Protein AF-0000000075633715 (afdb_homodimer)

Sequence (422 aa):
MSQLKKSCTELPAPVLSDILGPAFNSRYMSIDKPPVLDEEAIRGEGTGKRGGPRGLYPSFYVEEDHLMELGDDPAWAVHHVSDTANPVLKPPRLKRRETASSRAYRGRGQAASNARPWECEGKIRWIDLGLEYFPRFLRTVECAKTRCWYGHYHCRPRSFTVKILRRRSGECVPGGADQPNVGSEGLPGELRELWVWEERAVNFCCDCTAHMSQLKKSCTELPAPVLSDILGPAFNSRYMSIDKPPVLDEEAIRGEGTGKRGGPRGLYPSFYVEEDHLMELGDDPAWAVHHVSDTANPVLKPPRLKRRETASSRAYRGRGQAASNARPWECEGKIRWIDLGLEYFPRFLRTVECAKTRCWYGHYHCRPRSFTVKILRRRSGECVPGGADQPNVGSEGLPGELRELWVWEERAVNFCCDCTAH

Structure (mmCIF, N/CA/C/O backbone):
data_AF-0000000075633715-model_v1
#
loop_
_entity.id
_entity.type
_entity.pdbx_description
1 polymer Trunk
#
loop_
_atom_site.group_PDB
_atom_site.id
_atom_site.type_symbol
_atom_site.label_atom_id
_atom_site.label_alt_id
_atom_site.label_comp_id
_atom_site.label_asym_id
_atom_site.label_entity_id
_atom_site.label_seq_id
_atom_site.pdbx_PDB_ins_code
_atom_site.Cartn_x
_atom_site.Cartn_y
_atom_site.Cartn_z
_atom_site.occupancy
_atom_site.B_iso_or_equiv
_atom_site.auth_seq_id
_atom_site.auth_comp_id
_atom_site.auth_asym_id
_atom_site.auth_atom_id
_atom_site.pdbx_PDB_model_num
ATOM 1 N N . MET A 1 1 ? 38.844 24.859 -8.117 1 30.88 1 MET A N 1
ATOM 2 C CA . MET A 1 1 ? 37.812 25.406 -7.254 1 30.88 1 MET A CA 1
ATOM 3 C C . MET A 1 1 ? 37.062 24.281 -6.539 1 30.88 1 MET A C 1
ATOM 5 O O . MET A 1 1 ? 36.594 23.328 -7.176 1 30.88 1 MET A O 1
ATOM 9 N N . SER A 1 2 ? 37.375 23.891 -5.355 1 36.84 2 SER A N 1
ATOM 10 C CA . SER A 1 2 ? 36.844 22.828 -4.516 1 36.84 2 SER A CA 1
ATOM 11 C C . SER A 1 2 ? 35.344 22.875 -4.445 1 36.84 2 SER A C 1
ATOM 13 O O . SER A 1 2 ? 34.75 23.938 -4.191 1 36.84 2 SER A O 1
ATOM 15 N N . GLN A 1 3 ? 34.5 22.375 -5.398 1 40.22 3 GLN A N 1
ATOM 16 C CA . GLN A 1 3 ? 33.062 22.547 -5.426 1 40.22 3 GLN A CA 1
ATOM 17 C C . GLN A 1 3 ? 32.469 22.562 -4.016 1 40.22 3 GLN A C 1
ATOM 19 O O . GLN A 1 3 ? 32.688 21.625 -3.244 1 40.22 3 GLN A O 1
ATOM 24 N N . LEU A 1 4 ? 32.438 23.562 -3.273 1 41.97 4 LEU A N 1
ATOM 25 C CA . LEU A 1 4 ? 31.75 23.859 -2.016 1 41.97 4 LEU A CA 1
ATOM 26 C C . LEU A 1 4 ? 30.453 23.078 -1.895 1 41.97 4 LEU A C 1
ATOM 28 O O . LEU A 1 4 ? 29.516 23.281 -2.67 1 41.97 4 LEU A O 1
ATOM 32 N N . LYS A 1 5 ? 30.531 21.828 -1.699 1 50.66 5 LYS A N 1
ATOM 33 C CA . LYS A 1 5 ? 29.391 20.969 -1.451 1 50.66 5 LYS A CA 1
ATOM 34 C C . LYS A 1 5 ? 28.344 21.672 -0.591 1 50.66 5 LYS A C 1
ATOM 36 O O . LYS A 1 5 ? 28.641 22.109 0.524 1 50.66 5 LYS A O 1
ATOM 41 N N . LYS A 1 6 ? 27.516 22.641 -1.113 1 54.28 6 LYS A N 1
ATOM 42 C CA . LYS A 1 6 ? 26.391 23.266 -0.423 1 54.28 6 LYS A CA 1
ATOM 43 C C . LYS A 1 6 ? 25.812 22.344 0.654 1 54.28 6 LYS A C 1
ATOM 45 O O . LYS A 1 6 ? 25.453 21.203 0.371 1 54.28 6 LYS A O 1
ATOM 50 N N . SER A 1 7 ? 26.141 22.469 2.039 1 72.81 7 SER A N 1
ATOM 51 C CA . SER A 1 7 ? 25.828 21.609 3.184 1 72.81 7 SER A CA 1
ATOM 52 C C . SER A 1 7 ? 24.359 21.734 3.578 1 72.81 7 SER A C 1
ATOM 54 O O . SER A 1 7 ? 23.875 22.828 3.873 1 72.81 7 SER A O 1
ATOM 56 N N . CYS A 1 8 ? 23.375 21.078 3.062 1 85.06 8 CYS A N 1
ATOM 57 C CA . CYS A 1 8 ? 21.984 21.031 3.479 1 85.06 8 CYS A CA 1
ATOM 58 C C . CYS A 1 8 ? 21.812 20.266 4.781 1 85.06 8 CYS A C 1
ATOM 60 O O . CYS A 1 8 ? 22.578 19.344 5.059 1 85.06 8 CYS A O 1
ATOM 62 N N . THR A 1 9 ? 20.938 20.906 5.594 1 88.62 9 THR A N 1
ATOM 63 C CA . THR A 1 9 ? 20.641 20.219 6.84 1 88.62 9 THR A CA 1
ATOM 64 C C . THR A 1 9 ? 19.844 18.938 6.57 1 88.62 9 THR A C 1
ATOM 66 O O . THR A 1 9 ? 18.969 18.922 5.711 1 88.62 9 THR A O 1
ATOM 69 N N . GLU A 1 10 ? 20.203 17.922 7.297 1 90 10 GLU A N 1
ATOM 70 C CA . GLU A 1 10 ? 19.531 16.625 7.156 1 90 10 GLU A CA 1
ATOM 71 C C . GLU A 1 10 ? 18.109 16.672 7.723 1 90 10 GLU A C 1
ATOM 73 O O . GLU A 1 10 ? 17.859 17.375 8.711 1 90 10 GLU A O 1
ATOM 78 N N . LEU A 1 11 ? 17.266 16.016 7.102 1 90.69 11 LEU A N 1
ATOM 79 C CA . LEU A 1 11 ? 15.938 15.82 7.684 1 90.69 11 LEU A CA 1
ATOM 80 C C . LEU A 1 11 ? 15.938 14.648 8.656 1 90.69 11 LEU A C 1
ATOM 82 O O . LEU A 1 11 ? 16.219 13.516 8.266 1 90.69 11 LEU A O 1
ATOM 86 N N . PRO A 1 12 ? 15.594 14.953 9.844 1 91 12 PRO A N 1
ATOM 87 C CA . PRO A 1 12 ? 15.633 13.867 10.828 1 91 12 PRO A CA 1
ATOM 88 C C . PRO A 1 12 ? 14.547 12.82 10.602 1 91 12 PRO A C 1
ATOM 90 O O . PRO A 1 12 ? 13.523 13.109 9.969 1 91 12 PRO A O 1
ATOM 93 N N . ALA A 1 13 ? 14.711 11.664 11.18 1 92.12 13 ALA A N 1
ATOM 94 C CA . ALA A 1 13 ? 13.859 10.5 10.984 1 92.12 13 ALA A CA 1
ATOM 95 C C . ALA A 1 13 ? 12.43 10.781 11.438 1 92.12 13 ALA A C 1
ATOM 97 O O . ALA A 1 13 ? 11.469 10.375 10.781 1 92.12 13 ALA A O 1
ATOM 98 N N . PRO A 1 14 ? 12.266 11.492 12.539 1 91.81 14 PRO A N 1
ATOM 99 C CA . PRO A 1 14 ? 10.883 11.766 12.953 1 91.81 14 PRO A CA 1
ATOM 100 C C . PRO A 1 14 ? 10.117 12.602 11.93 1 91.81 14 PRO A C 1
ATOM 102 O O . PRO A 1 14 ? 8.922 12.383 11.727 1 91.81 14 PRO A O 1
ATOM 105 N N . VAL A 1 15 ? 10.844 13.508 11.297 1 92.75 15 VAL A N 1
ATOM 106 C CA . VAL A 1 15 ? 10.203 14.336 10.281 1 92.75 15 VAL A CA 1
ATOM 107 C C . VAL A 1 15 ? 9.875 13.484 9.055 1 92.75 15 VAL A C 1
ATOM 109 O O . VAL A 1 15 ? 8.773 13.562 8.516 1 92.75 15 VAL A O 1
ATOM 112 N N . LEU A 1 16 ? 10.836 12.68 8.617 1 95.81 16 LEU A N 1
ATOM 113 C CA . LEU A 1 16 ? 10.609 11.773 7.5 1 95.81 16 LEU A CA 1
ATOM 114 C C . LEU A 1 16 ? 9.461 10.812 7.801 1 95.81 16 LEU A C 1
ATOM 116 O O . LEU A 1 16 ? 8.672 10.492 6.914 1 95.81 16 LEU A O 1
ATOM 120 N N . SER A 1 17 ? 9.359 10.438 9.055 1 95.75 17 SER A N 1
ATOM 121 C CA . SER A 1 17 ? 8.281 9.555 9.484 1 95.75 17 SER A CA 1
ATOM 122 C C . SER A 1 17 ? 6.922 10.234 9.359 1 95.75 17 SER A C 1
ATOM 124 O O . SER A 1 17 ? 5.949 9.617 8.93 1 95.75 17 SER A O 1
ATOM 126 N N . ASP A 1 18 ? 6.914 11.453 9.695 1 93.69 18 ASP A N 1
ATOM 127 C CA . ASP A 1 18 ? 5.668 12.211 9.594 1 93.69 18 ASP A CA 1
ATOM 128 C C . ASP A 1 18 ? 5.262 12.406 8.141 1 93.69 18 ASP A C 1
ATOM 130 O O . ASP A 1 18 ? 4.078 12.352 7.805 1 93.69 18 ASP A O 1
ATOM 134 N N . ILE A 1 19 ? 6.227 12.648 7.289 1 95.44 19 ILE A N 1
ATOM 135 C CA . ILE A 1 19 ? 5.961 12.844 5.871 1 95.44 19 ILE A CA 1
ATOM 136 C C . ILE A 1 19 ? 5.461 11.539 5.258 1 95.44 19 ILE A C 1
ATOM 138 O O . ILE A 1 19 ? 4.484 11.531 4.504 1 95.44 19 ILE A O 1
ATOM 142 N N . LEU A 1 20 ? 6.156 10.438 5.594 1 97.19 20 LEU A N 1
ATOM 143 C CA . LEU A 1 20 ? 5.746 9.125 5.105 1 97.19 20 LEU A CA 1
ATOM 144 C C . LEU A 1 20 ? 4.309 8.828 5.504 1 97.19 20 LEU A C 1
ATOM 146 O O . LEU A 1 20 ? 3.533 8.297 4.699 1 97.19 20 LEU A O 1
ATOM 150 N N . GLY A 1 21 ? 4.016 9.078 6.75 1 96.62 21 GLY A N 1
ATOM 151 C CA . GLY A 1 21 ? 2.646 9.023 7.238 1 96.62 21 GLY A CA 1
ATOM 152 C C . GLY A 1 21 ? 1.974 7.691 6.996 1 96.62 21 GLY A C 1
ATOM 153 O O . GLY A 1 21 ? 2.52 6.641 7.348 1 96.62 21 GLY A O 1
ATOM 154 N N . PRO A 1 22 ? 0.771 7.742 6.441 1 97.19 22 PRO A N 1
ATOM 155 C CA . PRO A 1 22 ? -0.016 6.516 6.301 1 97.19 22 PRO A CA 1
ATOM 156 C C . PRO A 1 22 ? 0.522 5.594 5.207 1 97.19 22 PRO A C 1
ATOM 158 O O . PRO A 1 22 ? 0.065 4.453 5.078 1 97.19 22 PRO A O 1
ATOM 161 N N . ALA A 1 23 ? 1.452 6.062 4.449 1 97.81 23 ALA A N 1
ATOM 162 C CA . ALA A 1 23 ? 2.086 5.164 3.488 1 97.81 23 ALA A CA 1
ATOM 163 C C . ALA A 1 23 ? 2.873 4.07 4.199 1 97.81 23 ALA A C 1
ATOM 165 O O . ALA A 1 23 ? 3.193 3.039 3.602 1 97.81 23 ALA A O 1
ATOM 166 N N . PHE A 1 24 ? 3.213 4.336 5.426 1 97.75 24 PHE A N 1
ATOM 167 C CA . PHE A 1 24 ? 3.979 3.354 6.184 1 97.75 24 PHE A CA 1
ATOM 168 C C . PHE A 1 24 ? 3.125 2.133 6.504 1 97.75 24 PHE A C 1
ATOM 170 O O . PHE A 1 24 ? 2.012 2.268 7.016 1 97.75 24 PHE A O 1
ATOM 177 N N . ASN A 1 25 ? 3.6 0.997 6.168 1 96.56 25 ASN A N 1
ATOM 178 C CA . ASN A 1 25 ? 2.98 -0.285 6.492 1 96.56 25 ASN A CA 1
ATOM 179 C C . ASN A 1 25 ? 3.998 -1.27 7.062 1 96.56 25 ASN A C 1
ATOM 181 O O . ASN A 1 25 ? 4.859 -1.769 6.34 1 96.56 25 ASN A O 1
ATOM 185 N N . SER A 1 26 ? 3.838 -1.598 8.289 1 93.75 26 SER A N 1
ATOM 186 C CA . SER A 1 26 ? 4.84 -2.396 8.984 1 93.75 26 SER A CA 1
ATOM 187 C C . SER A 1 26 ? 4.852 -3.836 8.477 1 93.75 26 SER A C 1
ATOM 189 O O . SER A 1 26 ? 5.766 -4.602 8.789 1 93.75 26 SER A O 1
ATOM 191 N N . ARG A 1 27 ? 3.887 -4.223 7.75 1 93.62 27 ARG A N 1
ATOM 192 C CA . ARG A 1 27 ? 3.873 -5.574 7.199 1 93.62 27 ARG A CA 1
ATOM 193 C C . ARG A 1 27 ? 4.992 -5.762 6.18 1 93.62 27 ARG A C 1
ATOM 195 O O . ARG A 1 27 ? 5.477 -6.879 5.98 1 93.62 27 ARG A O 1
ATOM 202 N N . TYR A 1 28 ? 5.422 -4.578 5.527 1 95.56 28 TYR A N 1
ATOM 203 C CA . TYR A 1 28 ? 6.457 -4.766 4.52 1 95.56 28 TYR A CA 1
ATOM 204 C C . TYR A 1 28 ? 7.414 -3.576 4.492 1 95.56 28 TYR A C 1
ATOM 206 O O . TYR A 1 28 ? 8.242 -3.455 3.584 1 95.56 28 TYR A O 1
ATOM 214 N N . MET A 1 29 ? 7.293 -2.721 5.492 1 96.62 29 MET A N 1
ATOM 215 C CA . MET A 1 29 ? 8.227 -1.608 5.625 1 96.62 29 MET A CA 1
ATOM 216 C C . MET A 1 29 ? 8.859 -1.593 7.016 1 96.62 29 MET A C 1
ATOM 218 O O . MET A 1 29 ? 8.188 -1.869 8.008 1 96.62 29 MET A O 1
ATOM 222 N N . SER A 1 30 ? 10.133 -1.262 7 1 94.19 30 SER A N 1
ATOM 223 C CA . SER A 1 30 ? 10.82 -1.076 8.281 1 94.19 30 SER A CA 1
ATOM 224 C C . SER A 1 30 ? 11.82 0.067 8.203 1 94.19 30 SER A C 1
ATOM 226 O O . SER A 1 30 ? 12.555 0.2 7.219 1 94.19 30 SER A O 1
ATOM 228 N N . ILE A 1 31 ? 11.789 0.871 9.203 1 94.19 31 ILE A N 1
ATOM 229 C CA . ILE A 1 31 ? 12.711 1.994 9.297 1 94.19 31 ILE A CA 1
ATOM 230 C C . ILE A 1 31 ? 14.078 1.501 9.766 1 94.19 31 ILE A C 1
ATOM 232 O O . ILE A 1 31 ? 15.102 1.809 9.148 1 94.19 31 ILE A O 1
ATOM 236 N N . ASP A 1 32 ? 14.039 0.642 10.766 1 89.88 32 ASP A N 1
ATOM 237 C CA . ASP A 1 32 ? 15.258 0.063 11.312 1 89.88 32 ASP A CA 1
ATOM 238 C C . ASP A 1 32 ? 15.562 -1.289 10.672 1 89.88 32 ASP A C 1
ATOM 240 O O . ASP A 1 32 ? 14.664 -1.939 10.125 1 89.88 32 ASP A O 1
ATOM 244 N N . LYS A 1 33 ? 16.781 -1.671 10.859 1 90.62 33 LYS A N 1
ATOM 245 C CA . LYS A 1 33 ? 17.203 -2.967 10.328 1 90.62 33 LYS A CA 1
ATOM 246 C C . LYS A 1 33 ? 16.422 -4.102 10.984 1 90.62 33 LYS A C 1
ATOM 248 O O . LYS A 1 33 ? 16.438 -4.254 12.203 1 90.62 33 LYS A O 1
ATOM 253 N N . PRO A 1 34 ? 15.734 -4.891 10.172 1 87.75 34 PRO A N 1
ATOM 254 C CA . PRO A 1 34 ? 15.031 -6.035 10.766 1 87.75 34 PRO A CA 1
ATOM 255 C C . PRO A 1 34 ? 15.977 -7.117 11.266 1 87.75 34 PRO A C 1
ATOM 257 O O . PRO A 1 34 ? 17.062 -7.293 10.719 1 87.75 34 PRO A O 1
ATOM 260 N N . PRO A 1 35 ? 15.625 -7.73 12.438 1 75.31 35 PRO A N 1
ATOM 261 C CA . PRO A 1 35 ? 16.531 -8.734 13 1 75.31 35 PRO A CA 1
ATOM 262 C C . PRO A 1 35 ? 16.781 -9.906 12.062 1 75.31 35 PRO A C 1
ATOM 264 O O . PRO A 1 35 ? 17.906 -10.414 11.977 1 75.31 35 PRO A O 1
ATOM 267 N N . VAL A 1 36 ? 15.641 -10.594 11.625 1 64.38 36 VAL A N 1
ATOM 268 C CA . VAL A 1 36 ? 15.828 -11.711 10.703 1 64.38 36 VAL A CA 1
ATOM 269 C C . VAL A 1 36 ? 15.57 -11.25 9.273 1 64.38 36 VAL A C 1
ATOM 271 O O . VAL A 1 36 ? 14.469 -10.789 8.953 1 64.38 36 VAL A O 1
ATOM 274 N N . LEU A 1 37 ? 16.562 -10.977 8.57 1 57.44 37 LEU A N 1
ATOM 275 C CA . LEU A 1 37 ? 16.391 -10.547 7.184 1 57.44 37 LEU A CA 1
ATOM 276 C C . LEU A 1 37 ? 15.641 -11.594 6.371 1 57.44 37 LEU A C 1
ATOM 278 O O . LEU A 1 37 ? 14.867 -11.258 5.477 1 57.44 37 LEU A O 1
ATOM 282 N N . ASP A 1 38 ? 16.078 -12.914 6.555 1 54.66 38 ASP A N 1
ATOM 283 C CA . ASP A 1 38 ? 15.461 -13.953 5.734 1 54.66 38 ASP A CA 1
ATOM 284 C C . ASP A 1 38 ? 14.266 -14.578 6.453 1 54.66 38 ASP A C 1
ATOM 286 O O . ASP A 1 38 ? 14.406 -15.086 7.57 1 54.66 38 ASP A O 1
ATOM 290 N N . GLU A 1 39 ? 13.102 -13.828 6.309 1 56.94 39 GLU A N 1
ATOM 291 C CA . GLU A 1 39 ? 11.961 -14.484 6.934 1 56.94 39 GLU A CA 1
ATOM 292 C C . GLU A 1 39 ? 11.578 -15.758 6.188 1 56.94 39 GLU A C 1
ATOM 294 O O . GLU A 1 39 ? 12.039 -15.984 5.062 1 56.94 39 GLU A O 1
ATOM 299 N N . GLU A 1 40 ? 10.398 -16.594 6.785 1 51.75 40 GLU A N 1
ATOM 300 C CA . GLU A 1 40 ? 9.906 -17.953 6.602 1 51.75 40 GLU A CA 1
ATOM 301 C C . GLU A 1 40 ? 9.398 -18.172 5.18 1 51.75 40 GLU A C 1
ATOM 303 O O . GLU A 1 40 ? 8.961 -17.219 4.52 1 51.75 40 GLU A O 1
ATOM 308 N N . ALA A 1 41 ? 9.906 -19.25 4.594 1 48.94 41 ALA A N 1
ATOM 309 C CA . ALA A 1 41 ? 9.414 -19.844 3.352 1 48.94 41 ALA A CA 1
ATOM 310 C C . ALA A 1 41 ? 7.898 -19.703 3.24 1 48.94 41 ALA A C 1
ATOM 312 O O . ALA A 1 41 ? 7.18 -19.844 4.234 1 48.94 41 ALA A O 1
ATOM 313 N N . ILE A 1 42 ? 7.371 -18.844 2.252 1 50.84 42 ILE A N 1
ATOM 314 C CA . ILE A 1 42 ? 5.949 -18.891 1.921 1 50.84 42 ILE A CA 1
ATOM 315 C C . ILE A 1 42 ? 5.559 -20.312 1.53 1 50.84 42 ILE A C 1
ATOM 317 O O . ILE A 1 42 ? 5.93 -20.797 0.457 1 50.84 42 ILE A O 1
ATOM 321 N N . ARG A 1 43 ? 5.715 -21.344 2.311 1 40.28 43 ARG A N 1
ATOM 322 C CA . ARG A 1 43 ? 5.164 -22.609 1.833 1 40.28 43 ARG A CA 1
ATOM 323 C C . ARG A 1 43 ? 3.67 -22.484 1.55 1 40.28 43 ARG A C 1
ATOM 325 O O . ARG A 1 43 ? 2.973 -21.703 2.199 1 40.28 43 ARG A O 1
ATOM 332 N N . GLY A 1 44 ? 3.104 -22.828 0.39 1 37.59 44 GLY A N 1
ATOM 333 C CA . GLY A 1 44 ? 1.698 -23 0.058 1 37.59 44 GLY A CA 1
ATOM 334 C C . GLY A 1 44 ? 0.859 -23.469 1.234 1 37.59 44 GLY A C 1
ATOM 335 O O . GLY A 1 44 ? -0.306 -23.828 1.066 1 37.59 44 GLY A O 1
ATOM 336 N N . GLU A 1 45 ? 1.302 -24.266 2.152 1 34.09 45 GLU A N 1
ATOM 337 C CA . GLU A 1 45 ? 0.35 -24.969 3.018 1 34.09 45 GLU A CA 1
ATOM 338 C C . GLU A 1 45 ? -0.503 -23.969 3.805 1 34.09 45 GLU A C 1
ATOM 340 O O . GLU A 1 45 ? -0.007 -22.938 4.25 1 34.09 45 GLU A O 1
ATOM 345 N N . GLY A 1 46 ? -1.852 -24 3.6 1 31.98 46 GLY A N 1
ATOM 346 C CA . GLY A 1 46 ? -3.076 -23.484 4.195 1 31.98 46 GLY A CA 1
ATOM 347 C C . GLY A 1 46 ? -3.014 -23.406 5.707 1 31.98 46 GLY A C 1
ATOM 348 O O . GLY A 1 46 ? -4.031 -23.172 6.363 1 31.98 46 GLY A O 1
ATOM 349 N N . THR A 1 47 ? -2.377 -24.375 6.375 1 32.25 47 THR A N 1
ATOM 350 C CA . THR A 1 47 ? -2.869 -24.438 7.746 1 32.25 47 THR A CA 1
ATOM 351 C C . THR A 1 47 ? -2.672 -23.109 8.461 1 32.25 47 THR A C 1
ATOM 353 O O . THR A 1 47 ? -1.607 -22.484 8.359 1 32.25 47 THR A O 1
ATOM 356 N N . GLY A 1 48 ? -3.715 -22.359 8.5 1 32.78 48 GLY A N 1
ATOM 357 C CA . GLY A 1 48 ? -4.059 -21.234 9.359 1 32.78 48 GLY A CA 1
ATOM 358 C C . GLY A 1 48 ? -3.373 -21.297 10.711 1 32.78 48 GLY A C 1
ATOM 359 O O . GLY A 1 48 ? -3.895 -20.766 11.703 1 32.78 48 GLY A O 1
ATOM 360 N N . LYS A 1 49 ? -2.715 -22.438 11.055 1 33.47 49 LYS A N 1
ATOM 361 C CA . LYS A 1 49 ? -2.434 -22.203 12.469 1 33.47 49 LYS A CA 1
ATOM 362 C C . LYS A 1 49 ? -1.912 -20.797 12.711 1 33.47 49 LYS A C 1
ATOM 364 O O . LYS A 1 49 ? -1.113 -20.281 11.93 1 33.47 49 LYS A O 1
ATOM 369 N N . ARG A 1 50 ? -2.689 -20.031 13.352 1 33.75 50 ARG A N 1
ATOM 370 C CA . ARG A 1 50 ? -2.723 -18.734 14.008 1 33.75 50 ARG A CA 1
ATOM 371 C C . ARG A 1 50 ? -1.347 -18.344 14.539 1 33.75 50 ARG A C 1
ATOM 373 O O . ARG A 1 50 ? -1.217 -17.406 15.312 1 33.75 50 ARG A O 1
ATOM 380 N N . GLY A 1 51 ? -0.675 -19.531 14.875 1 34.53 51 GLY A N 1
ATOM 381 C CA . GLY A 1 51 ? 0.416 -19 15.672 1 34.53 51 GLY A CA 1
ATOM 382 C C . GLY A 1 51 ? 1.247 -17.969 14.945 1 34.53 51 GLY A C 1
ATOM 383 O O . GLY A 1 51 ? 2.156 -18.312 14.188 1 34.53 51 GLY A O 1
ATOM 384 N N . GLY A 1 52 ? 0.658 -17.141 14.195 1 35.91 52 GLY A N 1
ATOM 385 C CA . GLY A 1 52 ? 1.407 -16.031 13.609 1 35.91 52 GLY A CA 1
ATOM 386 C C . GLY A 1 52 ? 2.727 -15.766 14.312 1 35.91 52 GLY A C 1
ATOM 387 O O . GLY A 1 52 ? 2.936 -16.219 15.438 1 35.91 52 GLY A O 1
ATOM 388 N N . PRO A 1 53 ? 3.777 -15.539 13.547 1 37.94 53 PRO A N 1
ATOM 389 C CA . PRO A 1 53 ? 5.102 -15.25 14.102 1 37.94 53 PRO A CA 1
ATOM 390 C C . PRO A 1 53 ? 5.039 -14.43 15.391 1 37.94 53 PRO A C 1
ATOM 392 O O . PRO A 1 53 ? 4.207 -13.523 15.508 1 37.94 53 PRO A O 1
ATOM 395 N N . ARG A 1 54 ? 5.082 -14.891 16.516 1 46.41 54 ARG A N 1
ATOM 396 C CA . ARG A 1 54 ? 5.789 -14.219 17.609 1 46.41 54 ARG A CA 1
ATOM 397 C C . ARG A 1 54 ? 6.801 -13.219 17.062 1 46.41 54 ARG A C 1
ATOM 399 O O . ARG A 1 54 ? 7.668 -12.742 17.797 1 46.41 54 ARG A O 1
ATOM 406 N N . GLY A 1 55 ? 6.875 -13.031 15.617 1 55.16 55 GLY A N 1
ATOM 407 C CA . GLY A 1 55 ? 7.977 -12.203 15.148 1 55.16 55 GLY A CA 1
ATOM 408 C C . GLY A 1 55 ? 7.75 -10.719 15.367 1 55.16 55 GLY A C 1
ATOM 409 O O . GLY A 1 55 ? 6.711 -10.32 15.898 1 55.16 55 GLY A O 1
ATOM 410 N N . LEU A 1 56 ? 8.719 -9.867 15.219 1 72.19 56 LEU A N 1
ATOM 411 C CA . LEU A 1 56 ? 8.844 -8.422 15.414 1 72.19 56 LEU A CA 1
ATOM 412 C C . LEU A 1 56 ? 7.957 -7.664 14.438 1 72.19 56 LEU A C 1
ATOM 414 O O . LEU A 1 56 ? 7.543 -6.535 14.719 1 72.19 56 LEU A O 1
ATOM 418 N N . TYR A 1 57 ? 7.395 -8.5 13.328 1 84.12 57 TYR A N 1
ATOM 419 C CA . TYR A 1 57 ? 6.613 -7.812 12.305 1 84.12 57 TYR A CA 1
ATOM 420 C C . TYR A 1 57 ? 5.32 -8.562 12.008 1 84.12 57 TYR A C 1
ATOM 422 O O . TYR A 1 57 ? 5.273 -9.789 12.109 1 84.12 57 TYR A O 1
ATOM 430 N N . PRO A 1 58 ? 4.227 -7.832 11.664 1 89.5 58 PRO A N 1
ATOM 431 C CA . PRO A 1 58 ? 3.006 -8.508 11.219 1 89.5 58 PRO A CA 1
ATOM 432 C C . PRO A 1 58 ? 3.213 -9.32 9.938 1 89.5 58 PRO A C 1
ATOM 434 O O . PRO A 1 58 ? 4.199 -9.117 9.227 1 89.5 58 PRO A O 1
ATOM 437 N N . SER A 1 59 ? 2.27 -10.188 9.719 1 91.75 59 SER A N 1
ATOM 438 C CA . SER A 1 59 ? 2.375 -11.055 8.555 1 91.75 59 SER A CA 1
ATOM 439 C C . SER A 1 59 ? 2.348 -10.25 7.258 1 91.75 59 SER A C 1
ATOM 441 O O . SER A 1 59 ? 1.576 -9.297 7.129 1 91.75 59 SER A O 1
ATOM 443 N N . PHE A 1 60 ? 3.156 -10.688 6.367 1 94.62 60 PHE A N 1
ATOM 444 C CA . PHE A 1 60 ? 3.232 -10.078 5.047 1 94.62 60 PHE A CA 1
ATOM 445 C C . PHE A 1 60 ? 1.919 -10.25 4.293 1 94.62 60 PHE A C 1
ATOM 447 O O . PHE A 1 60 ? 1.422 -9.305 3.672 1 94.62 60 PHE A O 1
ATOM 454 N N . TYR A 1 61 ? 1.348 -11.461 4.328 1 96 61 TYR A N 1
ATOM 455 C CA . TYR A 1 61 ? 0.079 -11.812 3.701 1 96 61 TYR A CA 1
ATOM 456 C C . TYR A 1 61 ? -1.07 -11.703 4.695 1 96 61 TYR A C 1
ATOM 458 O O . TYR A 1 61 ? -0.88 -11.898 5.898 1 96 61 TYR A O 1
ATOM 466 N N . VAL A 1 62 ? -2.23 -11.367 4.109 1 96.25 62 VAL A N 1
ATOM 467 C CA . VAL A 1 62 ? -3.443 -11.461 4.914 1 96.25 62 VAL A CA 1
ATOM 468 C C . VAL A 1 62 ? -4.523 -12.211 4.141 1 96.25 62 VAL A C 1
ATOM 470 O O . VAL A 1 62 ? -4.375 -12.461 2.943 1 96.25 62 VAL A O 1
ATOM 473 N N . GLU A 1 63 ? -5.516 -12.562 4.867 1 95.06 63 GLU A N 1
ATOM 474 C CA . GLU A 1 63 ? -6.668 -13.211 4.246 1 95.06 63 GLU A CA 1
ATOM 475 C C . GLU A 1 63 ? -7.535 -12.195 3.5 1 95.06 63 GLU A C 1
ATOM 477 O O . GLU A 1 63 ? -7.48 -11 3.783 1 95.06 63 GLU A O 1
ATOM 482 N N . GLU A 1 64 ? -8.312 -12.648 2.623 1 95.38 64 GLU A N 1
ATOM 483 C CA . GLU A 1 64 ? -9.102 -11.805 1.729 1 95.38 64 GLU A CA 1
ATOM 484 C C . GLU A 1 64 ? -10.117 -10.969 2.506 1 95.38 64 GLU A C 1
ATOM 486 O O . GLU A 1 64 ? -10.547 -9.914 2.037 1 95.38 64 GLU A O 1
ATOM 491 N N . ASP A 1 65 ? -10.547 -11.406 3.67 1 95.44 65 ASP A N 1
ATOM 492 C CA . ASP A 1 65 ? -11.562 -10.711 4.453 1 95.44 65 ASP A CA 1
ATOM 493 C C . ASP A 1 65 ? -10.93 -9.891 5.574 1 95.44 65 ASP A C 1
ATOM 495 O O . ASP A 1 65 ? -11.625 -9.445 6.488 1 95.44 65 ASP A O 1
ATOM 499 N N . HIS A 1 66 ? -9.609 -9.742 5.477 1 97 66 HIS A N 1
ATOM 500 C CA . HIS A 1 66 ? -8.906 -9.008 6.527 1 97 66 HIS A CA 1
ATOM 501 C C . HIS A 1 66 ? -9.414 -7.574 6.621 1 97 66 HIS A C 1
ATOM 503 O O . HIS A 1 66 ? -9.469 -6.863 5.617 1 97 66 HIS A O 1
ATOM 509 N N . LEU A 1 67 ? -9.867 -7.16 7.707 1 96.25 67 LEU A N 1
ATOM 510 C CA . LEU A 1 67 ? -10.312 -5.824 8.094 1 96.25 67 LEU A CA 1
ATOM 511 C C . LEU A 1 67 ? -9.914 -5.512 9.531 1 96.25 67 LEU A C 1
ATOM 513 O O . LEU A 1 67 ? -10.266 -6.254 10.453 1 96.25 67 LEU A O 1
ATOM 517 N N . MET A 1 68 ? -9.117 -4.414 9.68 1 95.44 68 MET A N 1
ATOM 518 C CA . MET A 1 68 ? -8.648 -4.094 11.023 1 95.44 68 MET A CA 1
ATOM 519 C C . MET A 1 68 ? -8.625 -2.586 11.25 1 95.44 68 MET A C 1
ATOM 521 O O . MET A 1 68 ? -7.977 -1.854 10.5 1 95.44 68 MET A O 1
ATOM 525 N N . GLU A 1 69 ? -9.328 -2.113 12.242 1 94.69 69 GLU A N 1
ATOM 526 C CA . GLU A 1 69 ? -9.25 -0.714 12.648 1 94.69 69 GLU A CA 1
ATOM 527 C C . GLU A 1 69 ? -7.914 -0.413 13.328 1 94.69 69 GLU A C 1
ATOM 529 O O . GLU A 1 69 ? -7.48 -1.155 14.211 1 94.69 69 GLU A O 1
ATOM 534 N N . LEU A 1 70 ? -7.195 0.62 12.969 1 92.44 70 LEU A N 1
ATOM 535 C CA . LEU A 1 70 ? -5.84 0.896 13.43 1 92.44 70 LEU A CA 1
ATOM 536 C C . LEU A 1 70 ? -5.863 1.746 14.695 1 92.44 70 LEU A C 1
ATOM 538 O O . LEU A 1 70 ? -4.809 2.051 15.266 1 92.44 70 LEU A O 1
ATOM 542 N N . GLY A 1 71 ? -6.953 2.078 15.273 1 89.12 71 GLY A N 1
ATOM 543 C CA . GLY A 1 71 ? -7.066 2.85 16.5 1 89.12 71 GLY A CA 1
ATOM 544 C C . GLY A 1 71 ? -8.367 3.619 16.609 1 89.12 71 GLY A C 1
ATOM 545 O O . GLY A 1 71 ? -9.141 3.682 15.641 1 89.12 71 GLY A O 1
ATOM 546 N N . ASP A 1 72 ? -8.461 4.328 17.734 1 91.62 72 ASP A N 1
ATOM 547 C CA . ASP A 1 72 ? -9.711 5.027 18.016 1 91.62 72 ASP A CA 1
ATOM 548 C C . ASP A 1 72 ? -9.555 6.531 17.781 1 91.62 72 ASP A C 1
ATOM 550 O O . ASP A 1 72 ? -10.539 7.27 17.828 1 91.62 72 ASP A O 1
ATOM 554 N N . ASP A 1 73 ? -8.398 6.992 17.578 1 92.81 73 ASP A N 1
ATOM 555 C CA . ASP A 1 73 ? -8.156 8.414 17.375 1 92.81 73 ASP A CA 1
ATOM 556 C C . ASP A 1 73 ? -8.719 8.891 16.047 1 92.81 73 ASP A C 1
ATOM 558 O O . ASP A 1 73 ? -8.781 8.125 15.086 1 92.81 73 ASP A O 1
ATOM 562 N N . PRO A 1 74 ? -9.117 10.188 16.109 1 94.88 74 PRO A N 1
ATOM 563 C CA . PRO A 1 74 ? -9.461 10.742 14.797 1 94.88 74 PRO A CA 1
ATOM 564 C C . PRO A 1 74 ? -8.336 10.594 13.781 1 94.88 74 PRO A C 1
ATOM 566 O O . PRO A 1 74 ? -7.16 10.703 14.133 1 94.88 74 PRO A O 1
ATOM 569 N N . ALA A 1 75 ? -8.68 10.359 12.555 1 95.69 75 ALA A N 1
ATOM 570 C CA . ALA A 1 75 ? -7.727 10 11.508 1 95.69 75 ALA A CA 1
ATOM 571 C C . ALA A 1 75 ? -6.625 11.047 11.383 1 95.69 75 ALA A C 1
ATOM 573 O O . ALA A 1 75 ? -5.469 10.711 11.102 1 95.69 75 ALA A O 1
ATOM 574 N N . TRP A 1 76 ? -6.953 12.312 11.578 1 93 76 TRP A N 1
ATOM 575 C CA . TRP A 1 76 ? -5.98 13.375 11.375 1 93 76 TRP A CA 1
ATOM 576 C C . TRP A 1 76 ? -4.973 13.414 12.516 1 93 76 TRP A C 1
ATOM 578 O O . TRP A 1 76 ? -3.955 14.109 12.438 1 93 76 TRP A O 1
ATOM 588 N N . ALA A 1 77 ? -5.211 12.641 13.555 1 91.5 77 ALA A N 1
ATOM 589 C CA . ALA A 1 77 ? -4.379 12.719 14.75 1 91.5 77 ALA A CA 1
ATOM 590 C C . ALA A 1 77 ? -3.451 11.508 14.852 1 91.5 77 ALA A C 1
ATOM 592 O O . ALA A 1 77 ? -2.666 11.398 15.797 1 91.5 77 ALA A O 1
ATOM 593 N N . VAL A 1 78 ? -3.479 10.633 13.938 1 92.12 78 VAL A N 1
ATOM 594 C CA . VAL A 1 78 ? -2.725 9.391 14.016 1 92.12 78 VAL A CA 1
ATOM 595 C C . VAL A 1 78 ? -1.313 9.602 13.469 1 92.12 78 VAL A C 1
ATOM 597 O O . VAL A 1 78 ? -1.137 10.172 12.391 1 92.12 78 VAL A O 1
ATOM 600 N N . HIS A 1 79 ? -0.324 9.047 14.258 1 91.5 79 HIS A N 1
ATOM 601 C CA . HIS A 1 79 ? 1.066 8.977 13.828 1 91.5 79 HIS A CA 1
ATOM 602 C C . HIS A 1 79 ? 1.433 7.566 13.383 1 91.5 79 HIS A C 1
ATOM 604 O O . HIS A 1 79 ? 1.841 6.738 14.195 1 91.5 79 HIS A O 1
ATOM 610 N N . HIS A 1 80 ? 1.408 7.344 12.172 1 92.75 80 HIS A N 1
ATOM 611 C CA . HIS A 1 80 ? 1.368 6.008 11.594 1 92.75 80 HIS A CA 1
ATOM 612 C C . HIS A 1 80 ? 2.672 5.258 11.844 1 92.75 80 HIS A C 1
ATOM 614 O O . HIS A 1 80 ? 2.656 4.066 12.156 1 92.75 80 HIS A O 1
ATOM 620 N N . VAL A 1 81 ? 3.742 5.883 11.742 1 90.31 81 VAL A N 1
ATOM 621 C CA . VAL A 1 81 ? 5.023 5.207 11.914 1 90.31 81 VAL A CA 1
ATOM 622 C C . VAL A 1 81 ? 5.246 4.879 13.383 1 90.31 81 VAL A C 1
ATOM 624 O O . VAL A 1 81 ? 5.594 3.748 13.734 1 90.31 81 VAL A O 1
ATOM 627 N N . SER A 1 82 ? 5.004 5.797 14.234 1 81.88 82 SER A N 1
ATOM 628 C CA . SER A 1 82 ? 5.254 5.617 15.664 1 81.88 82 SER A CA 1
ATOM 629 C C . SER A 1 82 ? 4.238 4.664 16.281 1 81.88 82 SER A C 1
ATOM 631 O O . SER A 1 82 ? 4.574 3.895 17.188 1 81.88 82 SER A O 1
ATOM 633 N N . ASP A 1 83 ? 3.086 4.727 15.797 1 68.44 83 ASP A N 1
ATOM 634 C CA . ASP A 1 83 ? 2.018 3.949 16.406 1 68.44 83 ASP A CA 1
ATOM 635 C C . ASP A 1 83 ? 2.043 2.502 15.93 1 68.44 83 ASP A C 1
ATOM 637 O O . ASP A 1 83 ? 1.532 1.605 16.594 1 68.44 83 ASP A O 1
ATOM 641 N N . THR A 1 84 ? 2.533 2.33 14.805 1 61.31 84 THR A N 1
ATOM 642 C CA . THR A 1 84 ? 2.463 0.984 14.25 1 61.31 84 THR A CA 1
ATOM 643 C C . THR A 1 84 ? 3.85 0.348 14.195 1 61.31 84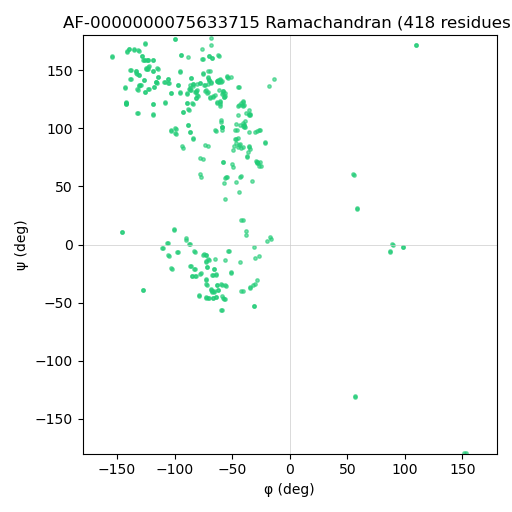 THR A C 1
ATOM 645 O O . THR A 1 84 ? 4.008 -0.761 13.68 1 61.31 84 THR A O 1
ATOM 648 N N . ALA A 1 85 ? 4.824 1.236 14.625 1 56.81 85 ALA A N 1
ATOM 649 C CA . ALA A 1 85 ? 6.164 0.664 14.664 1 56.81 85 ALA A CA 1
ATOM 650 C C . ALA A 1 85 ? 6.219 -0.55 15.586 1 56.81 85 ALA A C 1
ATOM 652 O O . ALA A 1 85 ? 5.602 -0.553 16.656 1 56.81 85 ALA A O 1
ATOM 653 N N . ASN A 1 86 ? 6.195 -1.753 15.109 1 51.97 86 ASN A N 1
ATOM 654 C CA . ASN A 1 86 ? 6.211 -3.043 15.789 1 51.97 86 ASN A CA 1
ATOM 655 C C . ASN A 1 86 ? 6.941 -2.967 17.125 1 51.97 86 ASN A C 1
ATOM 657 O O . ASN A 1 86 ? 8.078 -2.504 17.188 1 51.97 86 ASN A O 1
ATOM 661 N N . PRO A 1 87 ? 6.262 -2.832 18.219 1 45.56 87 PRO A N 1
ATOM 662 C CA . PRO A 1 87 ? 7.09 -3.127 19.391 1 45.56 87 PRO A CA 1
ATOM 663 C C . PRO A 1 87 ? 8.023 -4.312 19.172 1 45.56 87 PRO A C 1
ATOM 665 O O . PRO A 1 87 ? 7.641 -5.293 18.516 1 45.56 87 PRO A O 1
ATOM 668 N N . VAL A 1 88 ? 9.25 -4.051 18.938 1 41.38 88 VAL A N 1
ATOM 669 C CA . VAL A 1 88 ? 10.141 -5.199 19.016 1 41.38 88 VAL A CA 1
ATOM 670 C C . VAL A 1 88 ? 9.586 -6.23 19.984 1 41.38 88 VAL A C 1
ATOM 672 O O . VAL A 1 88 ? 9.477 -5.961 21.188 1 41.38 88 VAL A O 1
ATOM 675 N N . LEU A 1 89 ? 8.578 -6.84 19.609 1 41.94 89 LEU A N 1
ATOM 676 C CA . LEU A 1 89 ? 8.195 -7.922 20.516 1 41.94 89 LEU A CA 1
ATOM 677 C C . LEU A 1 89 ? 9.422 -8.641 21.047 1 41.94 89 LEU A C 1
ATOM 679 O O . LEU A 1 89 ? 10.352 -8.938 20.297 1 41.94 89 LEU A O 1
ATOM 683 N N . LYS A 1 90 ? 9.836 -8.359 22.266 1 37.75 90 LYS A N 1
ATOM 684 C CA . LYS A 1 90 ? 10.891 -9.07 22.984 1 37.75 90 LYS A CA 1
ATOM 685 C C . LYS A 1 90 ? 10.883 -10.555 22.641 1 37.75 90 LYS A C 1
ATOM 687 O O . LYS A 1 90 ? 9.836 -11.203 22.688 1 37.75 90 LYS A O 1
ATOM 692 N N . PRO A 1 91 ? 11.914 -11 21.953 1 36.75 91 PRO A N 1
ATOM 693 C CA . PRO A 1 91 ? 11.977 -12.453 21.75 1 36.75 91 PRO A CA 1
ATOM 694 C C . PRO A 1 91 ? 11.664 -13.234 23.031 1 36.75 91 PRO A C 1
ATOM 696 O O . PRO A 1 91 ? 11.938 -12.75 24.141 1 36.75 91 PRO A O 1
ATOM 699 N N . PRO A 1 92 ? 10.734 -13.969 23.047 1 36.56 92 PRO A N 1
ATOM 700 C CA . PRO A 1 92 ? 10.664 -14.734 24.281 1 36.56 92 PRO A CA 1
ATOM 701 C C . PRO A 1 92 ? 12.031 -15.227 24.766 1 36.56 92 PRO A C 1
ATOM 703 O O . PRO A 1 92 ? 12.922 -15.477 23.938 1 36.56 92 PRO A O 1
ATOM 706 N N . ARG A 1 93 ? 12.414 -14.898 25.938 1 31.16 93 ARG A N 1
ATOM 707 C CA . ARG A 1 93 ? 13.609 -15.469 26.547 1 31.16 93 ARG A CA 1
ATOM 708 C C . ARG A 1 93 ? 13.703 -16.969 26.281 1 31.16 93 ARG A C 1
ATOM 710 O O . ARG A 1 93 ? 12.875 -17.75 26.75 1 31.16 93 ARG A O 1
ATOM 717 N N . LEU A 1 94 ? 14.203 -17.312 25.156 1 29.44 94 LEU A N 1
ATOM 718 C CA . LEU A 1 94 ? 14.5 -18.734 25.016 1 29.44 94 LEU A CA 1
ATOM 719 C C . LEU A 1 94 ? 15.227 -19.266 26.25 1 29.44 94 LEU A C 1
ATOM 721 O O . LEU A 1 94 ? 16.281 -18.75 26.625 1 29.44 94 LEU A O 1
ATOM 725 N N . LYS A 1 95 ? 14.625 -19.766 27.266 1 29.73 95 LYS A N 1
ATOM 726 C CA . LYS A 1 95 ? 15.336 -20.641 28.188 1 29.73 95 LYS A CA 1
ATOM 727 C C . LYS A 1 95 ? 16.266 -21.594 27.438 1 29.73 95 LYS A C 1
ATOM 729 O O . LYS A 1 95 ? 15.852 -22.25 26.484 1 29.73 95 LYS A O 1
ATOM 734 N N . ARG A 1 96 ? 17.625 -21.406 27.422 1 29.23 96 ARG A N 1
ATOM 735 C CA . ARG A 1 96 ? 18.766 -22.188 26.969 1 29.23 96 ARG A CA 1
ATOM 736 C C . ARG A 1 96 ? 18.594 -23.656 27.359 1 29.23 96 ARG A C 1
ATOM 738 O O . ARG A 1 96 ? 18.719 -24.016 28.531 1 29.23 96 ARG A O 1
ATOM 745 N N . ARG A 1 97 ? 17.547 -24.375 26.938 1 28.31 97 ARG A N 1
ATOM 746 C CA . ARG A 1 97 ? 17.766 -25.797 27.219 1 28.31 97 ARG A CA 1
ATOM 747 C C . ARG A 1 97 ? 19.062 -26.281 26.578 1 28.31 97 ARG A C 1
ATOM 749 O O . ARG A 1 97 ? 19.375 -25.906 25.438 1 28.31 97 ARG A O 1
ATOM 756 N N . GLU A 1 98 ? 19.906 -26.938 27.281 1 33.16 98 GLU A N 1
ATOM 757 C CA . GLU A 1 98 ? 21.172 -27.641 27.078 1 33.16 98 GLU A CA 1
ATOM 758 C C . GLU A 1 98 ? 21.125 -28.469 25.797 1 33.16 98 GLU A C 1
ATOM 760 O O . GLU A 1 98 ? 20.109 -29.062 25.453 1 33.16 98 GLU A O 1
ATOM 765 N N . THR A 1 99 ? 22.047 -28.203 24.875 1 31.08 99 THR A N 1
ATOM 766 C CA . THR A 1 99 ? 22.422 -28.672 23.547 1 31.08 99 THR A CA 1
ATOM 767 C C . THR A 1 99 ? 22.719 -30.172 23.562 1 31.08 99 THR A C 1
ATOM 769 O O . THR A 1 99 ? 23.703 -30.609 24.156 1 31.08 99 THR A O 1
ATOM 772 N N . ALA A 1 100 ? 21.734 -31.109 23.719 1 29.33 100 ALA A N 1
ATOM 773 C CA . ALA A 1 100 ? 22.141 -32.5 23.484 1 29.33 100 ALA A CA 1
ATOM 774 C C . ALA A 1 100 ? 22.797 -32.656 22.125 1 29.33 100 ALA A C 1
ATOM 776 O O . ALA A 1 100 ? 22.531 -31.875 21.203 1 29.33 100 ALA A O 1
ATOM 777 N N . SER A 1 101 ? 23.797 -33.469 21.938 1 31.67 101 SER A N 1
ATOM 778 C CA . SER A 1 101 ? 24.703 -33.938 20.891 1 31.67 101 SER A CA 1
ATOM 779 C C . SER A 1 101 ? 23.938 -34.375 19.641 1 31.67 101 SER A C 1
ATOM 781 O O . SER A 1 101 ? 23.188 -35.344 19.688 1 31.67 101 SER A O 1
ATOM 783 N N . SER A 1 102 ? 23.344 -33.5 18.906 1 30.08 102 SER A N 1
ATOM 784 C CA . SER A 1 102 ? 22.625 -33.938 17.734 1 30.08 102 SER A CA 1
ATOM 785 C C . SER A 1 102 ? 23.562 -34.562 16.703 1 30.08 102 SER A C 1
ATOM 787 O O . SER A 1 102 ? 24.578 -33.969 16.344 1 30.08 102 SER A O 1
ATOM 789 N N . ARG A 1 103 ? 23.75 -35.938 16.578 1 33.03 103 ARG A N 1
ATOM 790 C CA . ARG A 1 103 ? 24.297 -36.781 15.516 1 33.03 103 ARG A CA 1
ATOM 791 C C . ARG A 1 103 ? 23.891 -36.25 14.141 1 33.03 103 ARG A C 1
ATOM 793 O O . ARG A 1 103 ? 22.719 -35.875 13.945 1 33.03 103 ARG A O 1
ATOM 800 N N . ALA A 1 104 ? 24.875 -35.781 13.398 1 32.72 104 ALA A N 1
ATOM 801 C CA . ALA A 1 104 ? 24.875 -35.281 12.031 1 32.72 104 ALA A CA 1
ATOM 802 C C . ALA A 1 104 ? 24.312 -36.312 11.062 1 32.72 104 ALA A C 1
ATOM 804 O O . ALA A 1 104 ? 24.953 -37.344 10.789 1 32.72 104 ALA A O 1
ATOM 805 N N . TYR A 1 105 ? 23.109 -36.875 11.141 1 29.94 105 TYR A N 1
ATOM 806 C CA . TYR A 1 105 ? 22.625 -37.656 10.008 1 29.94 105 TYR A CA 1
ATOM 807 C C . TYR A 1 105 ? 22.859 -36.906 8.695 1 29.94 105 TYR A C 1
ATOM 809 O O . TYR A 1 105 ? 22.359 -35.781 8.5 1 29.94 105 TYR A O 1
ATOM 817 N N . ARG A 1 106 ? 23.984 -37.031 8.062 1 33.25 106 ARG A N 1
ATOM 818 C CA . ARG A 1 106 ? 24.422 -36.562 6.754 1 33.25 106 ARG A CA 1
ATOM 819 C C . ARG A 1 106 ? 23.469 -37 5.66 1 33.25 106 ARG A C 1
ATOM 821 O O . ARG A 1 106 ? 23.875 -37.25 4.527 1 33.25 106 ARG A O 1
ATOM 828 N N . GLY A 1 107 ? 22.391 -37.844 5.887 1 36.38 107 GLY A N 1
ATOM 829 C CA . GLY A 1 107 ? 21.75 -38.312 4.668 1 36.38 107 GLY A CA 1
ATOM 830 C C . GLY A 1 107 ? 21.484 -37.188 3.674 1 36.38 107 GLY A C 1
ATOM 831 O O . GLY A 1 107 ? 21.016 -36.125 4.051 1 36.38 107 GLY A O 1
ATOM 832 N N . ARG A 1 108 ? 22.297 -37 2.693 1 36.06 108 ARG A N 1
ATOM 833 C CA . ARG A 1 108 ? 22.109 -36.219 1.487 1 36.06 108 ARG A CA 1
ATOM 834 C C . ARG A 1 108 ? 20.688 -36.344 0.958 1 36.06 108 ARG A C 1
ATOM 836 O O . ARG A 1 108 ? 20.438 -37.062 -0.01 1 36.06 108 ARG A O 1
ATOM 843 N N . GLY A 1 109 ? 19.734 -36.969 1.659 1 35.72 109 GLY A N 1
ATOM 844 C CA . GLY A 1 109 ? 18.453 -36.938 0.984 1 35.72 109 GLY A CA 1
ATOM 845 C C . GLY A 1 109 ? 18.125 -35.594 0.379 1 35.72 109 GLY A C 1
ATOM 846 O O . GLY A 1 109 ? 18.203 -34.562 1.056 1 35.72 109 GLY A O 1
ATOM 847 N N . GLN A 1 110 ? 18.531 -35.312 -0.798 1 36.59 110 GLN A N 1
ATOM 848 C CA . GLN A 1 110 ? 17.844 -34.25 -1.515 1 36.59 110 GLN A CA 1
ATOM 849 C C . GLN A 1 110 ? 16.406 -34.094 -1.022 1 36.59 110 GLN A C 1
ATOM 851 O O . GLN A 1 110 ? 15.594 -35 -1.172 1 36.59 110 GLN A O 1
ATOM 856 N N . ALA A 1 111 ? 16.141 -33.656 0.037 1 39.16 111 ALA A N 1
ATOM 857 C CA . ALA A 1 111 ? 14.766 -33.281 0.404 1 39.16 111 ALA A CA 1
ATOM 858 C C . ALA A 1 111 ? 13.945 -32.906 -0.83 1 39.16 111 ALA A C 1
ATOM 860 O O . ALA A 1 111 ? 14.227 -31.922 -1.496 1 39.16 111 ALA A O 1
ATOM 861 N N . ALA A 1 112 ? 13.625 -33.875 -1.738 1 43.88 112 ALA A N 1
ATOM 862 C CA . ALA A 1 112 ? 12.641 -33.688 -2.805 1 43.88 112 ALA A CA 1
ATOM 863 C C . ALA A 1 112 ? 11.672 -32.562 -2.479 1 43.88 112 ALA A C 1
ATOM 865 O O . ALA A 1 112 ? 11.016 -32.562 -1.436 1 43.88 112 ALA A O 1
ATOM 866 N N . SER A 1 113 ? 11.938 -31.312 -2.799 1 54.03 113 SER A N 1
ATOM 867 C CA . SER A 1 113 ? 10.992 -30.219 -2.67 1 54.03 113 SER A CA 1
ATOM 868 C C . SER A 1 113 ? 9.57 -30.672 -2.98 1 54.03 113 SER A C 1
ATOM 870 O O . SER A 1 113 ? 9.305 -31.203 -4.062 1 54.03 113 SER A O 1
ATOM 872 N N . ASN A 1 114 ? 8.758 -31.25 -2.049 1 64.38 114 ASN A N 1
ATOM 873 C CA . ASN A 1 114 ? 7.355 -31.625 -2.139 1 64.38 114 ASN A CA 1
ATOM 874 C C . ASN A 1 114 ? 6.531 -30.562 -2.848 1 64.38 114 ASN A C 1
ATOM 876 O O . ASN A 1 114 ? 5.309 -30.5 -2.697 1 64.38 114 ASN A O 1
ATOM 880 N N . ALA A 1 115 ? 7.246 -29.734 -3.623 1 77.88 115 ALA A N 1
ATOM 881 C CA . ALA A 1 115 ? 6.516 -28.703 -4.352 1 77.88 115 ALA A CA 1
ATOM 882 C C . ALA A 1 115 ? 5.887 -29.266 -5.621 1 77.88 115 ALA A C 1
ATOM 884 O O . ALA A 1 115 ? 6.52 -30.031 -6.344 1 77.88 115 ALA A O 1
ATOM 885 N N . ARG A 1 116 ? 4.73 -28.969 -5.801 1 89.19 116 ARG A N 1
ATOM 886 C CA . ARG A 1 116 ? 4.004 -29.359 -7.008 1 89.19 116 ARG A CA 1
ATOM 887 C C . ARG A 1 116 ? 4.676 -28.797 -8.258 1 89.19 116 ARG A C 1
ATOM 889 O O . ARG A 1 116 ? 5.262 -27.703 -8.211 1 89.19 116 ARG A O 1
ATOM 896 N N . PRO A 1 117 ? 4.727 -29.594 -9.328 1 90.06 117 PRO A N 1
ATOM 897 C CA . PRO A 1 117 ? 5.484 -29.203 -10.516 1 90.06 117 PRO A CA 1
ATOM 898 C C . PRO A 1 117 ? 5.137 -27.812 -11.016 1 90.06 117 PRO A C 1
ATOM 900 O O . PRO A 1 117 ? 5.953 -27.172 -11.688 1 90.06 117 PRO A O 1
ATOM 903 N N . TRP A 1 118 ? 3.951 -27.344 -10.688 1 90.69 118 TRP A N 1
ATOM 904 C CA . TRP A 1 118 ? 3.529 -26.031 -11.188 1 90.69 118 TRP A CA 1
ATOM 905 C C . TRP A 1 118 ? 3.777 -24.953 -10.148 1 90.69 118 TRP A C 1
ATOM 907 O O . TRP A 1 118 ? 3.566 -23.766 -10.422 1 90.69 118 TRP A O 1
ATOM 917 N N . GLU A 1 119 ? 4.152 -25.312 -9.055 1 91 119 GLU A N 1
ATOM 918 C CA . GLU A 1 119 ? 4.297 -24.359 -7.957 1 91 119 GLU A CA 1
ATOM 919 C C . GLU A 1 119 ? 5.617 -23.609 -8.047 1 91 119 GLU A C 1
ATOM 921 O O . GLU A 1 119 ? 6.68 -24.219 -8.203 1 91 119 GLU A O 1
ATOM 926 N N . CYS A 1 120 ? 5.5 -22.312 -8.039 1 92.81 120 CYS A N 1
ATOM 927 C CA . CYS A 1 120 ? 6.676 -21.453 -7.902 1 92.81 120 CYS A CA 1
ATOM 928 C C . CYS A 1 120 ? 6.84 -20.969 -6.465 1 92.81 120 CYS A C 1
ATOM 930 O O . CYS A 1 120 ? 6.266 -19.953 -6.078 1 92.81 120 CYS A O 1
ATOM 932 N N . GLU A 1 121 ? 7.594 -21.625 -5.781 1 87.81 121 GLU A N 1
ATOM 933 C CA . GLU A 1 121 ? 7.816 -21.266 -4.383 1 87.81 121 GLU A CA 1
ATOM 934 C C . GLU A 1 121 ? 8.438 -19.891 -4.258 1 87.81 121 GLU A C 1
ATOM 936 O O . GLU A 1 121 ? 9.25 -19.484 -5.098 1 87.81 121 GLU A O 1
ATOM 941 N N . GLY A 1 122 ? 8 -19.172 -3.277 1 90.94 122 GLY A N 1
ATOM 942 C CA . GLY A 1 122 ? 8.555 -17.859 -2.961 1 90.94 122 GLY A CA 1
ATOM 943 C C . GLY A 1 122 ? 9.031 -17.75 -1.524 1 90.94 122 GLY A C 1
ATOM 944 O O . GLY A 1 122 ? 8.586 -18.5 -0.655 1 90.94 122 GLY A O 1
ATOM 945 N N . LYS A 1 123 ? 9.984 -16.922 -1.396 1 91 123 LYS A N 1
ATOM 946 C CA . LYS A 1 123 ? 10.484 -16.594 -0.062 1 91 123 LYS A CA 1
ATOM 947 C C . LYS A 1 123 ? 10.383 -15.102 0.209 1 91 123 LYS A C 1
ATOM 949 O O . LYS A 1 123 ? 10.75 -14.281 -0.64 1 91 123 LYS A O 1
ATOM 954 N N . ILE A 1 124 ? 9.875 -14.812 1.414 1 92.56 124 ILE A N 1
ATOM 955 C CA . ILE A 1 124 ? 9.812 -13.414 1.82 1 92.56 124 ILE A CA 1
ATOM 956 C C . ILE A 1 124 ? 11.164 -12.977 2.371 1 92.56 124 ILE A C 1
ATOM 958 O O . ILE A 1 124 ? 11.758 -13.664 3.205 1 92.56 124 ILE A O 1
ATOM 962 N N . ARG A 1 125 ? 11.617 -11.867 1.879 1 92.12 125 ARG A N 1
ATOM 963 C CA . ARG A 1 125 ? 12.906 -11.352 2.346 1 92.12 125 ARG A CA 1
ATOM 964 C C . ARG A 1 125 ? 12.844 -9.844 2.549 1 92.12 125 ARG A C 1
ATOM 966 O O . ARG A 1 125 ? 12.086 -9.148 1.864 1 92.12 125 ARG A O 1
ATOM 973 N N . TRP A 1 126 ? 13.664 -9.414 3.51 1 93.31 126 TRP A N 1
ATOM 974 C CA . TRP A 1 126 ? 13.898 -7.98 3.666 1 93.31 126 TRP A CA 1
ATOM 975 C C . TRP A 1 126 ? 15.023 -7.508 2.75 1 93.31 126 TRP A C 1
ATOM 977 O O . TRP A 1 126 ? 16.078 -8.133 2.691 1 93.31 126 TRP A O 1
ATOM 987 N N . ILE A 1 127 ? 14.781 -6.418 2.068 1 95.69 127 ILE A N 1
ATOM 988 C CA . ILE A 1 127 ? 15.844 -5.836 1.248 1 95.69 127 ILE A CA 1
ATOM 989 C C . ILE A 1 127 ? 16.234 -4.473 1.805 1 95.69 127 ILE A C 1
ATOM 991 O O . ILE A 1 127 ? 15.391 -3.744 2.334 1 95.69 127 ILE A O 1
ATOM 995 N N . ASP A 1 128 ? 17.484 -4.172 1.715 1 96.62 128 ASP A N 1
ATOM 996 C CA . ASP A 1 128 ? 18.031 -2.873 2.098 1 96.62 128 ASP A CA 1
ATOM 997 C C . ASP A 1 128 ? 18.094 -1.929 0.899 1 96.62 128 ASP A C 1
ATOM 999 O O . ASP A 1 128 ? 18.891 -2.129 -0.013 1 96.62 128 ASP A O 1
ATOM 1003 N N . LEU A 1 129 ? 17.328 -0.872 0.918 1 97.62 129 LEU A N 1
ATOM 1004 C CA . LEU A 1 129 ? 17.25 0.063 -0.198 1 97.62 129 LEU A CA 1
ATOM 1005 C C . LEU A 1 129 ? 18.406 1.062 -0.148 1 97.62 129 LEU A C 1
ATOM 1007 O O . LEU A 1 129 ? 18.703 1.718 -1.147 1 97.62 129 LEU A O 1
ATOM 1011 N N . GLY A 1 130 ? 18.984 1.216 1.023 1 96.94 130 GLY A N 1
ATOM 1012 C CA . GLY A 1 130 ? 20.078 2.162 1.181 1 96.94 130 GLY A CA 1
ATOM 1013 C C . GLY A 1 130 ? 19.703 3.377 2.008 1 96.94 130 GLY A C 1
ATOM 1014 O O . GLY A 1 130 ? 18.516 3.609 2.275 1 96.94 130 GLY A O 1
ATOM 1015 N N . LEU A 1 131 ? 20.672 4.195 2.348 1 95.06 131 LEU A N 1
ATOM 1016 C CA . LEU A 1 131 ? 20.516 5.332 3.248 1 95.06 131 LEU A CA 1
ATOM 1017 C C . LEU A 1 131 ? 19.75 6.461 2.572 1 95.06 131 LEU A C 1
ATOM 1019 O O . LEU A 1 131 ? 19.281 7.391 3.238 1 95.06 131 LEU A O 1
ATOM 1023 N N . GLU A 1 132 ? 19.625 6.367 1.311 1 96.75 132 GLU A N 1
ATOM 1024 C CA . GLU A 1 132 ? 18.953 7.434 0.569 1 96.75 132 GLU A CA 1
ATOM 1025 C C . GLU A 1 132 ? 17.453 7.211 0.522 1 96.75 132 GLU A C 1
ATOM 1027 O O . GLU A 1 132 ? 16.719 8.016 -0.06 1 96.75 132 GLU A O 1
ATOM 1032 N N . TYR A 1 133 ? 17.078 6.148 1.149 1 98.31 133 TYR A N 1
ATOM 1033 C CA . TYR A 1 133 ? 15.656 5.824 1.122 1 98.31 133 TYR A CA 1
ATOM 1034 C C . TYR A 1 133 ? 15.07 5.812 2.529 1 98.31 133 TYR A C 1
ATOM 1036 O O . TYR A 1 133 ? 15.773 5.527 3.5 1 98.31 133 TYR A O 1
ATOM 1044 N N . PHE A 1 134 ? 13.75 6.168 2.588 1 97.81 13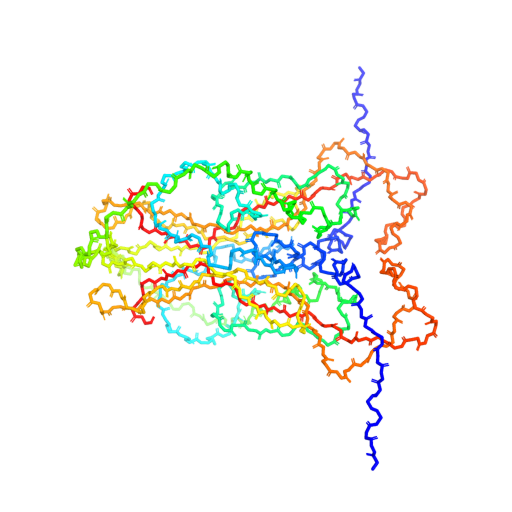4 PHE A N 1
ATOM 1045 C CA . PHE A 1 134 ? 12.992 6.109 3.834 1 97.81 134 PHE A CA 1
ATOM 1046 C C . PHE A 1 134 ? 11.57 5.633 3.584 1 97.81 134 PHE A C 1
ATOM 1048 O O . PHE A 1 134 ? 10.828 6.25 2.814 1 97.81 134 PHE A O 1
ATOM 1055 N N . PRO A 1 135 ? 11.125 4.508 4.234 1 97.56 135 PRO A N 1
ATOM 1056 C CA . PRO A 1 135 ? 11.938 3.639 5.094 1 97.56 135 PRO A CA 1
ATOM 1057 C C . PRO A 1 135 ? 13.016 2.889 4.316 1 97.56 135 PRO A C 1
ATOM 1059 O O . PRO A 1 135 ? 12.906 2.727 3.1 1 97.56 135 PRO A O 1
ATOM 1062 N N . ARG A 1 136 ? 13.945 2.447 4.934 1 97.56 136 ARG A N 1
ATOM 1063 C CA . ARG A 1 136 ? 15.133 1.884 4.297 1 97.56 136 ARG A CA 1
ATOM 1064 C C . ARG A 1 136 ? 14.922 0.414 3.947 1 97.56 136 ARG A C 1
ATOM 1066 O O . ARG A 1 136 ? 15.5 -0.091 2.984 1 97.56 136 ARG A O 1
ATOM 1073 N N . PHE A 1 137 ? 14.07 -0.269 4.668 1 95.81 137 PHE A N 1
ATOM 1074 C CA . PHE A 1 137 ? 13.961 -1.709 4.469 1 95.81 137 PHE A CA 1
ATOM 1075 C C . PHE A 1 137 ? 12.57 -2.084 3.99 1 95.81 137 PHE A C 1
ATOM 1077 O O . PHE A 1 137 ? 11.57 -1.59 4.52 1 95.81 137 PHE A O 1
ATOM 1084 N N . LEU A 1 138 ? 12.547 -2.928 3.031 1 96.81 138 LEU A N 1
ATOM 1085 C CA . LEU A 1 138 ? 11.305 -3.389 2.428 1 96.81 138 LEU A CA 1
ATOM 1086 C C . LEU A 1 138 ? 11.266 -4.91 2.354 1 96.81 138 LEU A C 1
ATOM 1088 O O . LEU A 1 138 ? 12.266 -5.547 2.01 1 96.81 138 LEU A O 1
ATOM 1092 N N . ARG A 1 139 ? 10.117 -5.457 2.689 1 95.38 139 ARG A N 1
ATOM 1093 C CA . ARG A 1 139 ? 9.891 -6.879 2.453 1 95.38 139 ARG A CA 1
ATOM 1094 C C . ARG A 1 139 ? 9.391 -7.125 1.031 1 95.38 139 ARG A C 1
ATOM 1096 O O . ARG A 1 139 ? 8.578 -6.359 0.512 1 95.38 139 ARG A O 1
ATOM 1103 N N . THR A 1 140 ? 9.859 -8.227 0.493 1 96.25 140 THR A N 1
ATOM 1104 C CA . THR A 1 140 ? 9.438 -8.625 -0.845 1 96.25 140 THR A CA 1
ATOM 1105 C C . THR A 1 140 ? 9.562 -10.133 -1.022 1 96.25 140 THR A C 1
ATOM 1107 O O . THR A 1 140 ? 10.203 -10.805 -0.214 1 96.25 140 THR A O 1
ATOM 1110 N N . VAL A 1 141 ? 8.875 -10.641 -2.033 1 96.25 141 VAL A N 1
ATOM 1111 C CA . VAL A 1 141 ? 8.93 -12.07 -2.314 1 96.25 141 VAL A CA 1
ATOM 1112 C C . VAL A 1 141 ? 9.984 -12.352 -3.379 1 96.25 141 VAL A C 1
ATOM 1114 O O . VAL A 1 141 ? 10.039 -11.664 -4.402 1 96.25 141 VAL A O 1
ATOM 1117 N N . GLU A 1 142 ? 10.781 -13.266 -3.102 1 94.12 142 GLU A N 1
ATOM 1118 C CA . GLU A 1 142 ? 11.727 -13.781 -4.09 1 94.12 142 GLU A CA 1
ATOM 1119 C C . GLU A 1 142 ? 11.336 -15.18 -4.555 1 94.12 142 GLU A C 1
ATOM 1121 O O . GLU A 1 142 ? 11.141 -16.078 -3.736 1 94.12 142 GLU A O 1
ATOM 1126 N N . CYS A 1 143 ? 11.141 -15.273 -5.879 1 94.44 143 CYS A N 1
ATOM 1127 C CA . CYS A 1 143 ? 10.836 -16.594 -6.406 1 94.44 143 CYS A CA 1
ATOM 1128 C C . CYS A 1 143 ? 12.023 -17.531 -6.254 1 94.44 143 CYS A C 1
ATOM 1130 O O . CYS A 1 143 ? 13.125 -17.219 -6.703 1 94.44 143 CYS A O 1
ATOM 1132 N N . ALA A 1 144 ? 11.836 -18.625 -5.688 1 90.56 144 ALA A N 1
ATOM 1133 C CA . ALA A 1 144 ? 12.906 -19.578 -5.363 1 90.56 144 ALA A CA 1
ATOM 1134 C C . ALA A 1 144 ? 13.422 -20.281 -6.621 1 90.56 144 ALA A C 1
ATOM 1136 O O . ALA A 1 144 ? 14.578 -20.688 -6.676 1 90.56 144 ALA A O 1
ATOM 1137 N N . LYS A 1 145 ? 12.57 -20.453 -7.57 1 90.69 145 LYS A N 1
ATOM 1138 C CA . LYS A 1 145 ? 12.922 -21.094 -8.836 1 90.69 145 LYS A CA 1
ATOM 1139 C C . LYS A 1 145 ? 12.586 -20.188 -10.016 1 90.69 145 LYS A C 1
ATOM 1141 O O . LYS A 1 145 ? 11.742 -19.297 -9.906 1 90.69 145 LYS A O 1
ATOM 1146 N N . THR A 1 146 ? 13.242 -20.469 -11.133 1 93.56 146 THR A N 1
ATOM 1147 C CA . THR A 1 146 ? 13 -19.672 -12.328 1 93.56 146 THR A CA 1
ATOM 1148 C C . THR A 1 146 ? 12.117 -20.422 -13.32 1 93.56 146 THR A C 1
ATOM 1150 O O . THR A 1 146 ? 11.562 -19.828 -14.25 1 93.56 146 THR A O 1
ATOM 1153 N N . ARG A 1 147 ? 12.109 -21.734 -13.125 1 95 147 ARG A N 1
ATOM 1154 C CA . ARG A 1 147 ? 11.328 -22.562 -14.023 1 95 147 ARG A CA 1
ATOM 1155 C C . ARG A 1 147 ? 10.32 -23.406 -13.258 1 95 147 ARG A C 1
ATOM 1157 O O . ARG A 1 147 ? 10.531 -23.719 -12.086 1 95 147 ARG A O 1
ATOM 1164 N N . CYS A 1 148 ? 9.195 -23.719 -13.938 1 93.62 148 CYS A N 1
ATOM 1165 C CA . CYS A 1 148 ? 8.156 -24.578 -13.375 1 93.62 148 CYS A CA 1
ATOM 1166 C C . CYS A 1 148 ? 7.609 -25.531 -14.43 1 93.62 148 CYS A C 1
ATOM 1168 O O . CYS A 1 148 ? 7.98 -25.453 -15.602 1 93.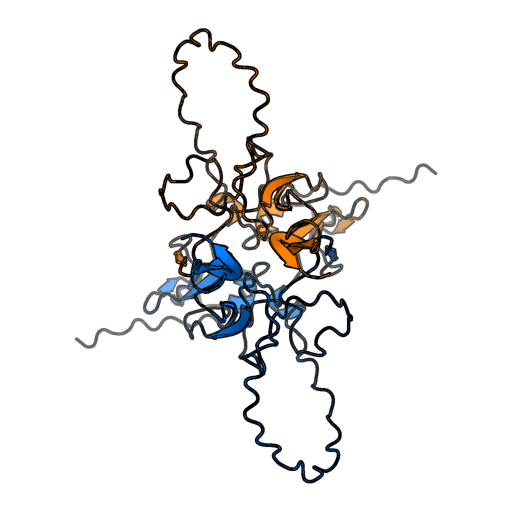62 148 CYS A O 1
ATOM 1170 N N . TRP A 1 149 ? 6.859 -26.469 -13.93 1 93.5 149 TRP A N 1
ATOM 1171 C CA . TRP A 1 149 ? 6.242 -27.484 -14.781 1 93.5 149 TRP A CA 1
ATOM 1172 C C . TRP A 1 149 ? 7.293 -28.203 -15.625 1 93.5 149 TRP A C 1
ATOM 1174 O O . TRP A 1 149 ? 7.238 -28.156 -16.859 1 93.5 149 TRP A O 1
ATOM 1184 N N . TYR A 1 150 ? 8.156 -28.797 -14.969 1 92.5 150 TYR A N 1
ATOM 1185 C CA . TYR A 1 150 ? 9.227 -29.609 -15.539 1 92.5 150 TYR A CA 1
ATOM 1186 C C . TYR A 1 150 ? 10.086 -28.781 -16.5 1 92.5 150 TYR A C 1
ATOM 1188 O O . TYR A 1 150 ? 10.523 -29.281 -17.531 1 92.5 150 TYR A O 1
ATOM 1196 N N . GLY A 1 151 ? 10.195 -27.453 -16.203 1 94.12 151 GLY A N 1
ATOM 1197 C CA . GLY A 1 151 ? 11.102 -26.594 -16.953 1 94.12 151 GLY A CA 1
ATOM 1198 C C . GLY A 1 151 ? 10.453 -25.969 -18.172 1 94.12 151 GLY A C 1
ATOM 1199 O O . GLY A 1 151 ? 11.086 -25.203 -18.906 1 94.12 151 GLY A O 1
ATOM 1200 N N . HIS A 1 152 ? 9.188 -26.266 -18.406 1 95.19 152 HIS A N 1
ATOM 1201 C CA . HIS A 1 152 ? 8.531 -25.828 -19.641 1 95.19 152 HIS A CA 1
ATOM 1202 C C . HIS A 1 152 ? 7.969 -24.422 -19.484 1 95.19 152 HIS A C 1
ATOM 1204 O O . HIS A 1 152 ? 7.645 -23.766 -20.469 1 95.19 152 HIS A O 1
ATOM 1210 N N . TYR A 1 153 ? 7.836 -24.047 -18.234 1 94.81 153 TYR A N 1
ATOM 1211 C CA . TYR A 1 153 ? 7.289 -22.719 -17.953 1 94.81 153 TYR A CA 1
ATOM 1212 C C . TYR A 1 153 ? 8.219 -21.922 -17.047 1 94.81 153 TYR A C 1
ATOM 1214 O O . TYR A 1 153 ? 9.305 -22.391 -16.703 1 94.81 153 TYR A O 1
ATOM 1222 N N . HIS A 1 154 ? 7.867 -20.641 -16.875 1 94.88 154 HIS A N 1
ATOM 1223 C CA . HIS A 1 154 ? 8.727 -19.734 -16.109 1 94.88 154 HIS A CA 1
ATOM 1224 C C . HIS A 1 154 ? 8.039 -19.25 -14.836 1 94.88 154 HIS A C 1
ATOM 1226 O O . HIS A 1 154 ? 6.828 -19.016 -14.828 1 94.88 154 HIS A O 1
ATOM 1232 N N . CYS A 1 155 ? 8.812 -19.203 -13.812 1 95.81 155 CYS A N 1
ATOM 1233 C CA . CYS A 1 155 ? 8.344 -18.547 -12.594 1 95.81 155 CYS A CA 1
ATOM 1234 C C . CYS A 1 155 ? 8.68 -17.062 -12.609 1 95.81 155 CYS A C 1
ATOM 1236 O O . CYS A 1 155 ? 9.852 -16.688 -12.68 1 95.81 155 CYS A O 1
ATOM 1238 N N . ARG A 1 156 ? 7.625 -16.234 -12.492 1 94 156 ARG A N 1
ATOM 1239 C CA . ARG A 1 156 ? 7.809 -14.781 -12.57 1 94 156 ARG A CA 1
ATOM 1240 C C . ARG A 1 156 ? 7.109 -14.078 -11.414 1 94 156 ARG A C 1
ATOM 1242 O O . ARG A 1 156 ? 5.977 -14.422 -11.062 1 94 156 ARG A O 1
ATOM 1249 N N . PRO A 1 157 ? 7.816 -13.125 -10.867 1 95.62 157 PRO A N 1
ATOM 1250 C CA . PRO A 1 157 ? 7.156 -12.367 -9.797 1 95.62 157 PRO A CA 1
ATOM 1251 C C . PRO A 1 157 ? 6.129 -11.375 -10.328 1 95.62 157 PRO A C 1
ATOM 1253 O O . PRO A 1 157 ? 6.266 -10.875 -11.445 1 95.62 157 PRO A O 1
ATOM 1256 N N . ARG A 1 158 ? 5.129 -11.18 -9.586 1 95.5 158 ARG A N 1
ATOM 1257 C CA . ARG A 1 158 ? 4.164 -10.102 -9.781 1 95.5 158 ARG A CA 1
ATOM 1258 C C . ARG A 1 158 ? 4.184 -9.133 -8.609 1 95.5 158 ARG A C 1
ATOM 1260 O O . ARG A 1 158 ? 4.273 -9.547 -7.449 1 95.5 158 ARG A O 1
ATOM 1267 N N . SER A 1 159 ? 4.074 -7.809 -8.977 1 98.25 159 SER A N 1
ATOM 1268 C CA . SER A 1 159 ? 4.352 -6.836 -7.922 1 98.25 159 SER A CA 1
ATOM 1269 C C . SER A 1 159 ? 3.252 -5.781 -7.844 1 98.25 159 SER A C 1
ATOM 1271 O O . SER A 1 159 ? 2.637 -5.438 -8.852 1 98.25 159 SER A O 1
ATOM 1273 N N . PHE A 1 160 ? 2.982 -5.324 -6.629 1 98.19 160 PHE A N 1
ATOM 1274 C CA . PHE A 1 160 ? 2.266 -4.07 -6.414 1 98.19 160 PHE A CA 1
ATOM 1275 C C . PHE A 1 160 ? 3.234 -2.945 -6.078 1 98.19 160 PHE A C 1
ATOM 1277 O O . PHE A 1 160 ? 4.441 -3.168 -5.973 1 98.19 160 PHE A O 1
ATOM 1284 N N . THR A 1 161 ? 2.697 -1.721 -5.93 1 98 161 THR A N 1
ATOM 1285 C CA . THR A 1 161 ? 3.605 -0.609 -5.672 1 98 161 THR A CA 1
ATOM 1286 C C . THR A 1 161 ? 3.361 -0.02 -4.285 1 98 161 THR A C 1
ATOM 1288 O O . THR A 1 161 ? 2.25 -0.102 -3.758 1 98 161 THR A O 1
ATOM 1291 N N . VAL A 1 162 ? 4.414 0.527 -3.748 1 98.44 162 VAL A N 1
ATOM 1292 C CA . VAL A 1 162 ? 4.355 1.323 -2.527 1 98.44 162 VAL A CA 1
ATOM 1293 C C . VAL A 1 162 ? 5.027 2.676 -2.76 1 98.44 162 VAL A C 1
ATOM 1295 O O . VAL A 1 162 ? 5.785 2.844 -3.719 1 98.44 162 VAL A O 1
ATOM 1298 N N . LYS A 1 163 ? 4.672 3.574 -1.936 1 98.19 163 LYS A N 1
ATOM 1299 C CA . LYS A 1 163 ? 5.305 4.891 -1.979 1 98.19 163 LYS A CA 1
ATOM 1300 C C . LYS A 1 163 ? 6.328 5.043 -0.855 1 98.19 163 LYS A C 1
ATOM 1302 O O . LYS A 1 163 ? 6.02 4.781 0.309 1 98.19 163 LYS A O 1
ATOM 1307 N N . ILE A 1 164 ? 7.523 5.484 -1.211 1 98.56 164 ILE A N 1
ATOM 1308 C CA . ILE A 1 164 ? 8.602 5.695 -0.252 1 98.56 164 ILE A CA 1
ATOM 1309 C C . ILE A 1 164 ? 9.289 7.031 -0.534 1 98.56 164 ILE A C 1
ATOM 1311 O O . ILE A 1 164 ? 9.008 7.676 -1.547 1 98.56 164 ILE A O 1
ATOM 1315 N N . LEU A 1 165 ? 10.102 7.461 0.394 1 98.44 165 LEU A N 1
ATOM 1316 C CA . LEU A 1 165 ? 10.867 8.695 0.243 1 98.44 165 LEU A CA 1
ATOM 1317 C C . LEU A 1 165 ? 12.281 8.398 -0.252 1 98.44 165 LEU A C 1
ATOM 1319 O O . LEU A 1 165 ? 12.906 7.438 0.193 1 98.44 165 LEU A O 1
ATOM 1323 N N . ARG A 1 166 ? 12.727 9.188 -1.171 1 98.5 166 ARG A N 1
ATOM 1324 C CA . ARG A 1 166 ? 14.094 9.102 -1.682 1 98.5 166 ARG A CA 1
ATOM 1325 C C . ARG A 1 166 ? 14.805 10.445 -1.583 1 98.5 166 ARG A C 1
ATOM 1327 O O . ARG A 1 166 ? 14.266 11.469 -2.018 1 98.5 166 ARG A O 1
ATOM 1334 N N . ARG A 1 167 ? 15.938 10.438 -1.082 1 97 167 ARG A N 1
ATOM 1335 C CA . ARG A 1 167 ? 16.781 11.625 -0.995 1 97 167 ARG A CA 1
ATOM 1336 C C . ARG A 1 167 ? 17.469 11.914 -2.324 1 97 167 ARG A C 1
ATOM 1338 O O . ARG A 1 167 ? 18.078 11.023 -2.918 1 97 167 ARG A O 1
ATOM 1345 N N . ARG A 1 168 ? 17.312 13.102 -2.75 1 95.56 168 ARG A N 1
ATOM 1346 C CA . ARG A 1 168 ? 18.125 13.539 -3.877 1 95.56 168 ARG A CA 1
ATOM 1347 C C . ARG A 1 168 ? 19.469 14.078 -3.402 1 95.56 168 ARG A C 1
ATOM 1349 O O . ARG A 1 168 ? 19.594 15.266 -3.105 1 95.56 168 ARG A O 1
ATOM 1356 N N . SER A 1 169 ? 20.359 13.195 -3.471 1 90 169 SER A N 1
ATOM 1357 C CA . SER A 1 169 ? 21.672 13.531 -2.932 1 90 169 SER A CA 1
ATOM 1358 C C . SER A 1 169 ? 22.25 14.766 -3.617 1 90 169 SER A C 1
ATOM 1360 O O . SER A 1 169 ? 22.203 14.883 -4.844 1 90 169 SER A O 1
ATOM 1362 N N . GLY A 1 170 ? 22.734 15.688 -2.805 1 87.75 170 GLY A N 1
ATOM 1363 C CA . GLY A 1 170 ? 23.391 16.875 -3.318 1 87.75 170 GLY A CA 1
ATOM 1364 C C . GLY A 1 170 ? 22.422 18.016 -3.623 1 87.75 170 GLY A C 1
ATOM 1365 O O . GLY A 1 170 ? 22.844 19.094 -4.035 1 87.75 170 GLY A O 1
ATOM 1366 N N . GLU A 1 171 ? 21.156 17.734 -3.496 1 92.69 171 GLU A N 1
ATOM 1367 C CA . GLU A 1 171 ? 20.156 18.781 -3.736 1 92.69 171 GLU A CA 1
ATOM 1368 C C . GLU A 1 171 ? 19.562 19.281 -2.428 1 92.69 171 GLU A C 1
ATOM 1370 O O . GLU A 1 171 ? 19.312 18.5 -1.511 1 92.69 171 GLU A O 1
ATOM 1375 N N . CYS A 1 172 ? 19.391 20.672 -2.414 1 92.5 172 CYS A N 1
ATOM 1376 C CA . CYS A 1 172 ? 18.859 21.312 -1.22 1 92.5 172 CYS A CA 1
ATOM 1377 C C . CYS A 1 172 ? 17.594 22.109 -1.548 1 92.5 172 CYS A C 1
ATOM 1379 O O . CYS A 1 172 ? 17.422 22.547 -2.684 1 92.5 172 CYS A O 1
ATOM 1381 N N . VAL A 1 173 ? 16.75 22.266 -0.604 1 90.44 173 VAL A N 1
ATOM 1382 C CA . VAL A 1 173 ? 15.531 23.047 -0.733 1 90.44 173 VAL A CA 1
ATOM 1383 C C . VAL A 1 173 ? 15.32 23.891 0.525 1 90.44 173 VAL A C 1
ATOM 1385 O O . VAL A 1 173 ? 15.742 23.5 1.617 1 90.44 173 VAL A O 1
ATOM 1388 N N . PRO A 1 174 ? 14.82 25.094 0.243 1 85.62 174 PRO A N 1
ATOM 1389 C CA . PRO A 1 174 ? 14.531 25.875 1.446 1 85.62 174 PRO A CA 1
ATOM 1390 C C . PRO A 1 174 ? 13.531 25.188 2.375 1 85.62 174 PRO A C 1
ATOM 1392 O O . PRO A 1 174 ? 12.555 24.594 1.908 1 85.62 174 PRO A O 1
ATOM 1395 N N . GLY A 1 175 ? 13.914 25.109 3.59 1 73.69 175 GLY A N 1
ATOM 1396 C CA . GLY A 1 175 ? 13 24.531 4.562 1 73.69 175 GLY A CA 1
ATOM 1397 C C . GLY A 1 175 ? 11.688 25.281 4.668 1 73.69 175 GLY A C 1
ATOM 1398 O O . GLY A 1 175 ? 11.633 26.484 4.453 1 73.69 175 GLY A O 1
ATOM 1399 N N . GLY A 1 176 ? 10.555 24.906 4.234 1 56.34 176 GLY A N 1
ATOM 1400 C CA . GLY A 1 176 ? 9.266 25.578 4.227 1 56.34 176 GLY A CA 1
ATOM 1401 C C . GLY A 1 176 ? 8.953 26.281 5.531 1 56.34 176 GLY A C 1
ATOM 1402 O O . GLY A 1 176 ? 9.305 25.797 6.609 1 56.34 176 GLY A O 1
ATOM 1403 N N . ALA A 1 177 ? 9.078 27.609 5.605 1 50.75 177 ALA A N 1
ATOM 1404 C CA . ALA A 1 177 ? 8.523 28.359 6.723 1 50.75 177 ALA A CA 1
ATOM 1405 C C . ALA A 1 177 ? 7.266 27.688 7.27 1 50.75 177 ALA A C 1
ATOM 1407 O O . ALA A 1 177 ? 7.008 27.719 8.477 1 50.75 177 ALA A O 1
ATOM 1408 N N . ASP A 1 178 ? 6.301 27.391 6.484 1 45.97 178 ASP A N 1
ATOM 1409 C CA . ASP A 1 178 ? 4.898 27.094 6.766 1 45.97 178 ASP A CA 1
ATOM 1410 C C . ASP A 1 178 ? 4.723 25.625 7.16 1 45.97 178 ASP A C 1
ATOM 1412 O O . ASP A 1 178 ? 3.605 25.109 7.133 1 45.97 178 ASP A O 1
ATOM 1416 N N . GLN A 1 179 ? 5.691 24.891 7.094 1 48 179 GLN A N 1
ATOM 1417 C CA . GLN A 1 179 ? 5.363 23.516 7.461 1 48 179 GLN A CA 1
ATOM 1418 C C . GLN A 1 179 ? 5.266 23.359 8.977 1 48 179 GLN A C 1
ATOM 1420 O O . GLN A 1 179 ? 6.195 22.875 9.617 1 48 179 GLN A O 1
ATOM 1425 N N . PRO A 1 180 ? 4.398 24.062 9.523 1 44.62 180 PRO A N 1
ATOM 1426 C CA . PRO A 1 180 ? 4.25 23.984 10.977 1 44.62 180 PRO A CA 1
ATOM 1427 C C . PRO A 1 180 ? 4.336 22.547 11.5 1 44.62 180 PRO A C 1
ATOM 1429 O O . PRO A 1 180 ? 4.805 22.328 12.625 1 44.62 180 PRO A O 1
ATOM 1432 N N . ASN A 1 181 ? 3.732 21.688 10.75 1 45.19 181 ASN A N 1
ATOM 1433 C CA . ASN A 1 181 ? 3.516 20.375 11.367 1 45.19 181 ASN A CA 1
ATOM 1434 C C . ASN A 1 181 ? 4.789 19.531 11.359 1 45.19 181 ASN A C 1
ATOM 1436 O O . ASN A 1 181 ? 4.816 18.438 11.922 1 45.19 181 ASN A O 1
ATOM 1440 N N . VAL A 1 182 ? 5.66 19.875 10.367 1 45.91 182 VAL A N 1
ATOM 1441 C CA . VAL A 1 182 ? 6.898 19.109 10.492 1 45.91 182 VAL A CA 1
ATOM 1442 C C . VAL A 1 182 ? 7.828 19.797 11.492 1 45.91 182 VAL A C 1
ATOM 1444 O O . VAL A 1 182 ? 7.992 21.016 11.461 1 45.91 182 VAL A O 1
ATOM 1447 N N . GLY A 1 183 ? 7.887 19.594 12.641 1 45.09 183 GLY A N 1
ATOM 1448 C CA . GLY A 1 183 ? 8.75 20.016 13.734 1 45.09 183 GLY A CA 1
ATOM 1449 C C . GLY A 1 183 ? 10.07 20.594 13.266 1 45.09 183 GLY A C 1
ATOM 1450 O O . GLY A 1 183 ? 11.039 20.625 14.023 1 45.09 183 GLY A O 1
ATOM 1451 N N . SER A 1 184 ? 10.195 20.75 11.984 1 48.62 184 SER A N 1
ATOM 1452 C CA . SER A 1 184 ? 11.547 21.234 11.719 1 48.62 184 SER A CA 1
ATOM 1453 C C . SER A 1 184 ? 11.672 22.719 12.023 1 48.62 184 SER A C 1
ATOM 1455 O O . SER A 1 184 ? 11.055 23.547 11.352 1 48.62 184 SER A O 1
ATOM 1457 N N . GLU A 1 185 ? 11.719 23.078 13.227 1 51.06 185 GLU A N 1
ATOM 1458 C CA . GLU A 1 185 ? 12.094 24.438 13.633 1 51.06 185 GLU A CA 1
ATOM 1459 C C . GLU A 1 185 ? 13.344 24.906 12.906 1 51.06 185 GLU A C 1
ATOM 1461 O O . GLU A 1 185 ? 14.453 24.5 13.234 1 51.06 185 GLU A O 1
ATOM 1466 N N . GLY A 1 186 ? 13.297 24.828 11.617 1 54.38 186 GLY A N 1
ATOM 1467 C CA . GLY A 1 186 ? 14.531 25.375 11.07 1 54.38 186 GLY A CA 1
ATOM 1468 C C . GLY A 1 186 ? 14.539 26.891 11.008 1 54.38 186 GLY A C 1
ATOM 1469 O O . GLY A 1 186 ? 13.492 27.516 11.156 1 54.38 186 GLY A O 1
ATOM 1470 N N . LEU A 1 187 ? 15.633 27.484 11.352 1 59.28 187 LEU A N 1
ATOM 1471 C CA . LEU A 1 187 ? 15.875 28.922 11.242 1 59.28 187 LEU A CA 1
ATOM 1472 C C . LEU A 1 187 ? 15.406 29.453 9.891 1 59.28 187 LEU A C 1
ATOM 1474 O O . LEU A 1 187 ? 15.398 28.719 8.898 1 59.28 187 LEU A O 1
ATOM 1478 N N . PRO A 1 188 ? 14.75 30.547 9.883 1 61.56 188 PRO A N 1
ATOM 1479 C CA . PRO A 1 188 ? 14.438 31.188 8.609 1 61.56 188 PRO A CA 1
ATOM 1480 C C . PRO A 1 188 ? 15.602 31.156 7.625 1 61.56 188 PRO A C 1
ATOM 1482 O O . PRO A 1 188 ? 16.75 31.406 8.008 1 61.56 188 PRO A O 1
ATOM 1485 N N . GLY A 1 189 ? 15.406 30.516 6.422 1 66.56 189 GLY A N 1
ATOM 1486 C CA . GLY A 1 189 ? 16.422 30.5 5.379 1 66.56 189 GLY A CA 1
ATOM 1487 C C . GLY A 1 189 ? 17.234 29.219 5.363 1 66.56 189 GLY A C 1
ATOM 1488 O O . GLY A 1 189 ? 18.156 29.078 4.562 1 66.56 189 GLY A O 1
ATOM 1489 N N . GLU A 1 190 ? 16.922 28.375 6.301 1 78.56 190 GLU A N 1
ATOM 1490 C CA . GLU A 1 190 ? 17.766 27.172 6.348 1 78.56 190 GLU A CA 1
ATOM 1491 C C . GLU A 1 190 ? 17.438 26.219 5.195 1 78.56 190 GLU A C 1
ATOM 1493 O O . GLU A 1 190 ? 16.266 26.047 4.855 1 78.56 190 GLU A O 1
ATOM 1498 N N . LEU A 1 191 ? 18.516 25.797 4.551 1 88.06 191 LEU A N 1
ATOM 1499 C CA . LEU A 1 191 ? 18.391 24.812 3.473 1 88.06 191 LEU A CA 1
ATOM 1500 C C . LEU A 1 191 ? 18.344 23.406 4.027 1 88.06 191 LEU A C 1
ATOM 1502 O O . LEU A 1 191 ? 19.078 23.078 4.973 1 88.06 191 LEU A O 1
ATOM 1506 N N . ARG A 1 192 ? 17.438 22.672 3.449 1 91.31 192 ARG A N 1
ATOM 1507 C CA . ARG A 1 192 ? 17.281 21.266 3.842 1 91.31 192 ARG A CA 1
ATOM 1508 C C . ARG A 1 192 ? 17.547 20.344 2.662 1 91.31 192 ARG A C 1
ATOM 1510 O O . ARG A 1 192 ? 17.438 20.75 1.506 1 91.31 192 ARG A O 1
ATOM 1517 N N . GLU A 1 193 ? 17.875 19.062 3.098 1 92.94 193 GLU A N 1
ATOM 1518 C CA . GLU A 1 193 ? 17.969 18.031 2.068 1 92.94 193 GLU A CA 1
ATOM 1519 C C . GLU A 1 193 ? 16.641 17.859 1.338 1 92.94 193 GLU A C 1
ATOM 1521 O O . GLU A 1 193 ? 15.578 17.906 1.955 1 92.94 193 GLU A O 1
ATOM 1526 N N . LEU A 1 194 ? 16.797 17.625 0.046 1 94.75 194 LEU A N 1
ATOM 1527 C CA . LEU A 1 194 ? 15.609 17.406 -0.76 1 94.75 194 LEU A CA 1
ATOM 1528 C C . LEU A 1 194 ? 15.227 15.93 -0.774 1 94.75 194 LEU A C 1
ATOM 1530 O O . LEU A 1 194 ? 16.016 15.078 -1.194 1 94.75 194 LEU A O 1
ATOM 1534 N N . TRP A 1 195 ? 14.117 15.672 -0.252 1 96.75 195 TRP A N 1
ATOM 1535 C CA . TRP A 1 195 ? 13.492 14.352 -0.36 1 96.75 195 TRP A CA 1
ATOM 1536 C C . TRP A 1 195 ? 12.281 14.406 -1.284 1 96.75 195 TRP A C 1
ATOM 1538 O O . TRP A 1 195 ? 11.484 15.352 -1.232 1 96.75 195 TRP A O 1
ATOM 1548 N N . VAL A 1 196 ? 12.148 13.328 -2.119 1 97.69 196 VAL A N 1
ATOM 1549 C CA . VAL A 1 196 ? 11.023 13.25 -3.045 1 97.69 196 VAL A CA 1
ATOM 1550 C C . VAL A 1 196 ? 10.312 11.906 -2.889 1 97.69 196 VAL A C 1
ATOM 1552 O O . VAL A 1 196 ? 10.867 10.969 -2.303 1 97.69 196 VAL A O 1
ATOM 1555 N N . TRP A 1 197 ? 9.039 11.859 -3.408 1 97.88 197 TRP A N 1
ATOM 1556 C CA . TRP A 1 197 ? 8.281 10.617 -3.367 1 97.88 197 TRP A CA 1
ATOM 1557 C C . TRP A 1 197 ? 8.633 9.719 -4.551 1 97.88 197 TRP A C 1
ATOM 1559 O O . TRP A 1 197 ? 8.781 10.203 -5.676 1 97.88 197 TRP A O 1
ATOM 1569 N N . GLU A 1 198 ? 8.766 8.445 -4.23 1 97.81 198 GLU A N 1
ATOM 1570 C CA . GLU A 1 198 ? 9.047 7.43 -5.242 1 97.81 198 GLU A CA 1
ATOM 1571 C C . GLU A 1 198 ? 8.117 6.23 -5.094 1 97.81 198 GLU A C 1
ATOM 1573 O O . GLU A 1 198 ? 7.844 5.785 -3.975 1 97.81 198 GLU A O 1
ATOM 1578 N N . GLU A 1 199 ? 7.562 5.801 -6.207 1 97.06 199 GLU A N 1
ATOM 1579 C CA . GLU A 1 199 ? 6.805 4.555 -6.266 1 97.06 199 GLU A CA 1
ATOM 1580 C C . GLU A 1 199 ? 7.711 3.371 -6.594 1 97.06 199 GLU A C 1
ATOM 1582 O O . GLU A 1 199 ? 8.469 3.414 -7.566 1 97.06 199 GLU A O 1
ATOM 1587 N N . ARG A 1 200 ? 7.574 2.33 -5.77 1 98.12 200 ARG A N 1
ATOM 1588 C CA . ARG A 1 200 ? 8.461 1.183 -5.938 1 98.12 200 ARG A CA 1
ATOM 1589 C C . ARG A 1 200 ? 7.68 -0.125 -5.895 1 98.12 200 ARG A C 1
ATOM 1591 O O . ARG A 1 200 ? 6.707 -0.251 -5.145 1 98.12 200 ARG A O 1
ATOM 1598 N N . ALA A 1 201 ? 8.211 -1.093 -6.645 1 98.56 201 ALA A N 1
ATOM 1599 C CA . ALA A 1 201 ? 7.582 -2.408 -6.707 1 98.56 201 ALA A CA 1
ATOM 1600 C C . ALA A 1 201 ? 7.895 -3.225 -5.453 1 98.56 201 ALA A C 1
ATOM 1602 O O . ALA A 1 201 ? 9.023 -3.205 -4.957 1 98.56 201 ALA A O 1
ATOM 1603 N N . VAL A 1 202 ? 6.895 -3.916 -4.973 1 98.56 202 VAL A N 1
ATOM 1604 C CA . VAL A 1 202 ? 7.016 -4.98 -3.979 1 98.56 202 VAL A CA 1
ATOM 1605 C C . VAL A 1 202 ? 6.508 -6.293 -4.566 1 98.56 202 VAL A C 1
ATOM 1607 O O . VAL A 1 202 ? 5.316 -6.438 -4.844 1 98.56 202 VAL A O 1
ATOM 1610 N N . ASN A 1 203 ? 7.43 -7.246 -4.773 1 98.19 203 ASN A N 1
ATOM 1611 C CA . ASN A 1 203 ? 7.008 -8.562 -5.246 1 98.19 203 ASN A CA 1
ATOM 1612 C C . ASN A 1 203 ? 6.082 -9.242 -4.242 1 98.19 203 ASN A C 1
ATOM 1614 O O . ASN A 1 203 ? 6.355 -9.25 -3.039 1 98.19 203 ASN A O 1
ATOM 1618 N N . PHE A 1 204 ? 5.121 -9.852 -4.836 1 97.38 204 PHE A N 1
ATOM 1619 C CA . PHE A 1 204 ? 4.102 -10.352 -3.916 1 97.38 204 PHE A CA 1
ATOM 1620 C C . PHE A 1 204 ? 3.844 -11.836 -4.141 1 97.38 204 PHE A C 1
ATOM 1622 O O . PHE A 1 204 ? 3.625 -12.586 -3.188 1 97.38 204 PHE A O 1
ATOM 1629 N N . CYS A 1 205 ? 3.832 -12.242 -5.352 1 95.12 205 CYS A N 1
ATOM 1630 C CA . CYS A 1 205 ? 3.639 -13.656 -5.66 1 95.12 205 CYS A CA 1
ATOM 1631 C C . CYS A 1 205 ? 4.527 -14.086 -6.824 1 95.12 205 CYS A C 1
ATOM 1633 O O . CYS A 1 205 ? 5.152 -13.242 -7.473 1 95.12 205 CYS A O 1
ATOM 1635 N N . CYS A 1 206 ? 4.617 -15.336 -6.973 1 95.12 206 CYS A N 1
ATOM 1636 C CA . CYS A 1 206 ? 5.344 -15.938 -8.078 1 95.12 206 CYS A CA 1
ATOM 1637 C C . CYS A 1 206 ? 4.414 -16.781 -8.945 1 95.12 206 CYS A C 1
ATOM 1639 O O . CYS A 1 206 ? 3.896 -17.812 -8.492 1 95.12 206 CYS A O 1
ATOM 1641 N N . ASP A 1 207 ? 4.332 -16.438 -10.211 1 92.31 207 ASP A N 1
ATOM 1642 C CA . ASP A 1 207 ? 3.408 -17.109 -11.109 1 92.31 207 ASP A CA 1
ATOM 1643 C C . ASP A 1 207 ? 4.156 -18.047 -12.055 1 92.31 207 ASP A C 1
ATOM 1645 O O . ASP A 1 207 ? 5.27 -17.75 -12.484 1 92.31 207 ASP A O 1
ATOM 1649 N N . CYS A 1 208 ? 3.535 -19.188 -12.336 1 93.69 208 CYS A N 1
ATOM 1650 C CA . CYS A 1 208 ? 4.016 -20.094 -13.383 1 93.69 208 CYS A CA 1
ATOM 1651 C C . CYS A 1 208 ? 3.412 -19.719 -14.734 1 93.69 208 CYS A C 1
ATOM 1653 O O . CYS A 1 208 ? 2.234 -19.984 -14.984 1 93.69 208 CYS A O 1
ATOM 1655 N N . THR A 1 209 ? 4.172 -19.094 -15.531 1 90.12 209 THR A N 1
ATOM 1656 C CA . THR A 1 209 ? 3.65 -18.531 -16.766 1 90.12 209 THR A CA 1
ATOM 1657 C C . THR A 1 209 ? 4.402 -19.078 -17.969 1 90.12 209 THR A C 1
ATOM 1659 O O . THR A 1 209 ? 5.492 -19.641 -17.828 1 90.12 209 THR A O 1
ATOM 1662 N N . ALA A 1 210 ? 3.721 -18.984 -19.156 1 89.06 210 ALA A N 1
ATOM 1663 C CA . ALA A 1 210 ? 4.312 -19.484 -20.391 1 89.06 210 ALA A CA 1
ATOM 1664 C C . ALA A 1 210 ? 5.453 -18.578 -20.859 1 89.06 210 ALA A C 1
ATOM 1666 O O . ALA A 1 210 ? 6.277 -18.984 -21.672 1 89.06 210 ALA A O 1
ATOM 1667 N N . HIS A 1 211 ? 5.484 -17.344 -20.359 1 78.62 211 HIS A N 1
ATOM 1668 C CA . HIS A 1 211 ? 6.512 -16.406 -20.797 1 78.62 211 HIS A CA 1
ATOM 1669 C C . HIS A 1 211 ? 7.109 -15.664 -19.594 1 78.62 211 HIS A C 1
ATOM 1671 O O . HIS A 1 211 ? 6.469 -15.539 -18.547 1 78.62 211 HIS A O 1
ATOM 1677 N N . MET B 1 1 ? -38.469 10.352 23.984 1 30.98 1 MET B N 1
ATOM 1678 C CA . MET B 1 1 ? -37.406 11.336 23.766 1 30.98 1 MET B CA 1
ATOM 1679 C C . MET B 1 1 ? -36.688 11.102 22.438 1 30.98 1 MET B C 1
ATOM 1681 O O . MET B 1 1 ? -36.25 9.984 22.156 1 30.98 1 MET B O 1
ATOM 1685 N N . SER B 1 2 ? -37.031 11.719 21.375 1 37.19 2 SER B N 1
ATOM 1686 C CA . SER B 1 2 ? -36.531 11.633 20.016 1 37.19 2 SER B CA 1
ATOM 1687 C C . SER B 1 2 ? -35 11.703 19.984 1 37.19 2 SER B C 1
ATOM 1689 O O . SER B 1 2 ? -34.406 12.562 20.625 1 37.19 2 SER B O 1
ATOM 1691 N N . GLN B 1 3 ? -34.188 10.625 20.156 1 40.06 3 GLN B N 1
ATOM 1692 C CA . GLN B 1 3 ? -32.75 10.672 20.266 1 40.06 3 GLN B CA 1
ATOM 1693 C C . GLN B 1 3 ? -32.156 11.758 19.359 1 40.06 3 GLN B C 1
ATOM 1695 O O . GLN B 1 3 ? -32.375 11.75 18.141 1 40.06 3 GLN B O 1
ATOM 1700 N N . LEU B 1 4 ? -32.125 12.984 19.641 1 41.78 4 LEU B N 1
ATOM 1701 C CA . LEU B 1 4 ? -31.453 14.141 19.047 1 41.78 4 LEU B CA 1
ATOM 1702 C C . LEU B 1 4 ? -30.156 13.719 18.344 1 41.78 4 LEU B C 1
ATOM 1704 O O . LEU B 1 4 ? -29.203 13.281 19.016 1 41.78 4 LEU B O 1
ATOM 1708 N N . LYS B 1 5 ? -30.203 13.039 17.266 1 50.72 5 LYS B N 1
ATOM 1709 C CA . LYS B 1 5 ? -29.062 12.664 16.422 1 50.72 5 LYS B CA 1
ATOM 1710 C C . LYS B 1 5 ? -28.031 13.781 16.375 1 50.72 5 LYS B C 1
ATOM 1712 O O . LYS B 1 5 ? -28.344 14.906 16 1 50.72 5 LYS B O 1
ATOM 1717 N N . LYS B 1 6 ? -27.188 14.016 17.438 1 54.56 6 LYS B N 1
ATOM 1718 C CA . LYS B 1 6 ? -26.078 14.953 17.469 1 54.56 6 LYS B CA 1
ATOM 1719 C C . LYS B 1 6 ? -25.516 15.195 16.062 1 54.56 6 LYS B C 1
ATOM 1721 O O . LYS B 1 6 ? -25.156 14.242 15.367 1 54.56 6 LYS B O 1
ATOM 1726 N N . SER B 1 7 ? -25.859 16.328 15.273 1 72.94 7 SER B N 1
ATOM 1727 C CA . SER B 1 7 ? -25.547 16.672 13.891 1 72.94 7 SER B CA 1
ATOM 1728 C C . SER B 1 7 ? -24.078 17.031 13.727 1 72.94 7 SER B C 1
ATOM 1730 O O . SER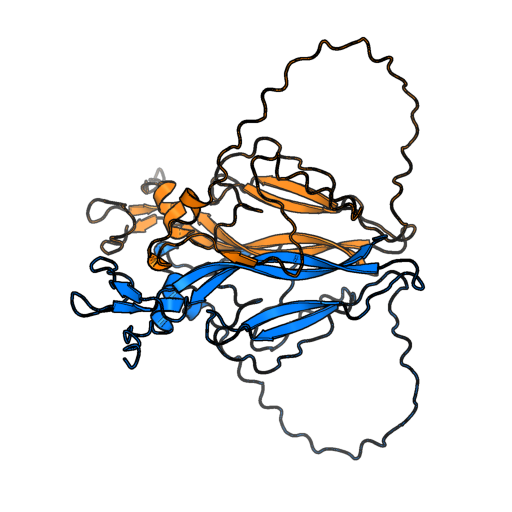 B 1 7 ? -23.578 17.953 14.383 1 72.94 7 SER B O 1
ATOM 1732 N N . CYS B 1 8 ? -23.094 16.203 13.539 1 85.06 8 CYS B N 1
ATOM 1733 C CA . CYS B 1 8 ? -21.688 16.484 13.234 1 85.06 8 CYS B CA 1
ATOM 1734 C C . CYS B 1 8 ? -21.531 16.953 11.797 1 85.06 8 CYS B C 1
ATOM 1736 O O . CYS B 1 8 ? -22.297 16.562 10.922 1 85.06 8 CYS B O 1
ATOM 1738 N N . THR B 1 9 ? -20.656 18 11.758 1 88.62 9 THR B N 1
ATOM 1739 C CA . THR B 1 9 ? -20.359 18.484 10.406 1 88.62 9 THR B CA 1
ATOM 1740 C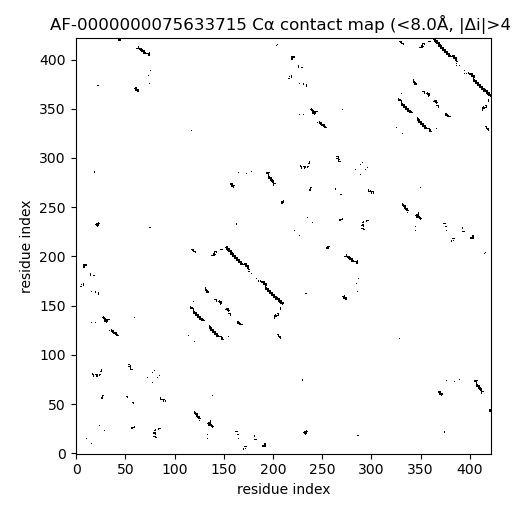 C . THR B 1 9 ? -19.562 17.453 9.633 1 88.62 9 THR B C 1
ATOM 1742 O O . THR B 1 9 ? -18.672 16.797 10.188 1 88.62 9 THR B O 1
ATOM 1745 N N . GLU B 1 10 ? -19.906 17.312 8.383 1 89.94 10 GLU B N 1
ATOM 1746 C CA . GLU B 1 10 ? -19.234 16.359 7.512 1 89.94 10 GLU B CA 1
ATOM 1747 C C . GLU B 1 10 ? -17.812 16.828 7.18 1 89.94 10 GLU B C 1
ATOM 1749 O O . GLU B 1 10 ? -17.562 18.031 7.055 1 89.94 10 GLU B O 1
ATOM 1754 N N . LEU B 1 11 ? -16.969 15.922 7.09 1 90.81 11 LEU B N 1
ATOM 1755 C CA . LEU B 1 11 ? -15.633 16.25 6.57 1 90.81 11 LEU B CA 1
ATOM 1756 C C . LEU B 1 11 ? -15.625 16.203 5.047 1 90.81 11 LEU B C 1
ATOM 1758 O O . LEU B 1 11 ? -15.898 15.156 4.453 1 90.81 11 LEU B O 1
ATOM 1762 N N . PRO B 1 12 ? -15.281 17.297 4.504 1 91.06 12 PRO B N 1
ATOM 1763 C CA . PRO B 1 12 ? -15.32 17.328 3.039 1 91.06 12 PRO B CA 1
ATOM 1764 C C . PRO B 1 12 ? -14.219 16.469 2.4 1 91.06 12 PRO B C 1
ATOM 1766 O O . PRO B 1 12 ? -13.203 16.188 3.039 1 91.06 12 PRO B O 1
ATOM 1769 N N . ALA B 1 13 ? -14.391 16.156 1.141 1 92.25 13 ALA B N 1
ATOM 1770 C CA . ALA B 1 13 ? -13.531 15.242 0.393 1 92.25 13 ALA B CA 1
ATOM 1771 C C . ALA B 1 13 ? -12.102 15.781 0.306 1 92.25 13 ALA B C 1
ATOM 1773 O O . ALA B 1 13 ? -11.141 15.023 0.436 1 92.25 13 ALA B O 1
ATOM 1774 N N . PRO B 1 14 ? -11.945 17.078 0.12 1 91.88 14 PRO B N 1
ATOM 1775 C CA . PRO B 1 14 ? -10.57 17.578 0.058 1 91.88 14 PRO B CA 1
ATOM 1776 C C . PRO B 1 14 ? -9.805 17.359 1.362 1 91.88 14 PRO B C 1
ATOM 1778 O O . PRO B 1 14 ? -8.609 17.062 1.339 1 91.88 14 PRO B O 1
ATOM 1781 N N . VAL B 1 15 ? -10.531 17.469 2.461 1 92.81 15 VAL B N 1
ATOM 1782 C CA . VAL B 1 15 ? -9.891 17.25 3.756 1 92.81 15 VAL B CA 1
ATOM 1783 C C . VAL B 1 15 ? -9.562 15.773 3.926 1 92.81 15 VAL B C 1
ATOM 1785 O O . VAL B 1 15 ? -8.453 15.422 4.34 1 92.81 15 VAL B O 1
ATOM 1788 N N . LEU B 1 16 ? -10.523 14.914 3.602 1 95.88 16 LEU B N 1
ATOM 1789 C CA . LEU B 1 16 ? -10.289 13.477 3.662 1 95.88 16 LEU B CA 1
ATOM 1790 C C . LEU B 1 16 ? -9.141 13.07 2.742 1 95.88 16 LEU B C 1
ATOM 1792 O O . LEU B 1 16 ? -8.352 12.195 3.084 1 95.88 16 LEU B O 1
ATOM 1796 N N . SER B 1 17 ? -9.039 13.773 1.626 1 95.81 17 SER B N 1
ATOM 1797 C CA . SER B 1 17 ? -7.957 13.523 0.681 1 95.81 17 SER B CA 1
ATOM 1798 C C . SER B 1 17 ? -6.602 13.875 1.285 1 95.81 17 SER B C 1
ATOM 1800 O O . SER B 1 17 ? -5.625 13.148 1.105 1 95.81 17 SER B O 1
ATOM 1802 N N . ASP B 1 18 ? -6.586 14.93 1.978 1 93.69 18 ASP B N 1
ATOM 1803 C CA . ASP B 1 18 ? -5.34 15.352 2.615 1 93.69 18 ASP B CA 1
ATOM 1804 C C . ASP B 1 18 ? -4.938 14.383 3.729 1 93.69 18 ASP B C 1
ATOM 1806 O O . ASP B 1 18 ? -3.754 14.102 3.912 1 93.69 18 ASP B O 1
ATOM 1810 N N . ILE B 1 19 ? -5.91 13.906 4.465 1 95.44 19 ILE B N 1
ATOM 1811 C CA . ILE B 1 19 ? -5.645 12.961 5.543 1 95.44 19 ILE B CA 1
ATOM 1812 C C . ILE B 1 19 ? -5.145 11.641 4.965 1 95.44 19 ILE B C 1
ATOM 1814 O O . ILE B 1 19 ? -4.168 11.07 5.457 1 95.44 19 ILE B O 1
ATOM 1818 N N . LEU B 1 20 ? -5.836 11.172 3.914 1 97.25 20 LEU B N 1
ATOM 1819 C CA . LEU B 1 20 ? -5.418 9.945 3.246 1 97.25 20 LEU B CA 1
ATOM 1820 C C . LEU B 1 20 ? -3.979 10.047 2.76 1 97.25 20 LEU B C 1
ATOM 1822 O O . LEU B 1 20 ? -3.201 9.102 2.891 1 97.25 20 LEU B O 1
ATOM 1826 N N . GLY B 1 21 ? -3.691 11.156 2.127 1 96.69 21 GLY B N 1
ATOM 1827 C CA . GLY B 1 21 ? -2.324 11.5 1.772 1 96.69 21 GLY B CA 1
ATOM 1828 C C . GLY B 1 21 ? -1.644 10.438 0.927 1 96.69 21 GLY B C 1
ATOM 1829 O O . GLY B 1 21 ? -2.186 10.008 -0.094 1 96.69 21 GLY B O 1
ATOM 1830 N N . PRO B 1 22 ? -0.43 10.055 1.334 1 97.19 22 PRO B N 1
ATOM 1831 C CA . PRO B 1 22 ? 0.364 9.141 0.507 1 97.19 22 PRO B CA 1
ATOM 1832 C C . PRO B 1 22 ? -0.169 7.715 0.526 1 97.19 22 PRO B C 1
ATOM 1834 O O . PRO B 1 22 ? 0.292 6.867 -0.244 1 97.19 22 PRO B O 1
ATOM 1837 N N . ALA B 1 23 ? -1.105 7.457 1.374 1 97.81 23 A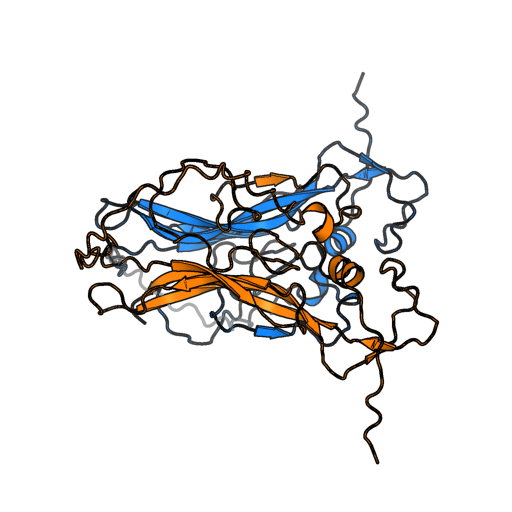LA B N 1
ATOM 1838 C CA . ALA B 1 23 ? -1.734 6.141 1.329 1 97.81 23 ALA B CA 1
ATOM 1839 C C . ALA B 1 23 ? -2.518 5.949 0.033 1 97.81 23 ALA B C 1
ATOM 1841 O O . ALA B 1 23 ? -2.83 4.82 -0.35 1 97.81 23 ALA B O 1
ATOM 1842 N N . PHE B 1 24 ? -2.859 7.047 -0.569 1 97.81 24 PHE B N 1
ATOM 1843 C CA . PHE B 1 24 ? -3.621 6.969 -1.81 1 97.81 24 PHE B CA 1
ATOM 1844 C C . PHE B 1 24 ? -2.762 6.414 -2.939 1 97.81 24 PHE B C 1
ATOM 1846 O O . PHE B 1 24 ? -1.649 6.895 -3.172 1 97.81 24 PHE B O 1
ATOM 1853 N N . ASN B 1 25 ? -3.225 5.406 -3.578 1 96.62 25 ASN B N 1
ATOM 1854 C CA . ASN B 1 25 ? -2.6 4.812 -4.758 1 96.62 25 ASN B CA 1
ATOM 1855 C C . ASN B 1 25 ? -3.613 4.594 -5.875 1 96.62 25 ASN B C 1
ATOM 1857 O O . ASN B 1 25 ? -4.473 3.719 -5.777 1 96.62 25 ASN B O 1
ATOM 1861 N N . SER B 1 26 ? -3.451 5.301 -6.918 1 93.75 26 SER B N 1
ATOM 1862 C CA . SER B 1 26 ? -4.445 5.305 -7.984 1 93.75 26 SER B CA 1
ATOM 1863 C C . SER B 1 26 ? -4.457 3.977 -8.734 1 93.75 26 SER B C 1
ATOM 1865 O O . SER B 1 26 ? -5.371 3.705 -9.516 1 93.75 26 SER B O 1
ATOM 1867 N N . ARG B 1 27 ? -3.492 3.17 -8.539 1 93.69 27 ARG B N 1
ATOM 1868 C CA . ARG B 1 27 ? -3.475 1.868 -9.203 1 93.69 27 ARG B CA 1
ATOM 1869 C C . ARG B 1 27 ? -4.59 0.972 -8.672 1 93.69 27 ARG B C 1
ATOM 1871 O O . ARG B 1 27 ? -5.066 0.084 -9.383 1 93.69 27 ARG B O 1
ATOM 1878 N N . TYR B 1 28 ? -5.023 1.257 -7.355 1 95.56 28 TYR B N 1
ATOM 1879 C CA . TYR B 1 28 ? -6.059 0.37 -6.832 1 95.56 28 TYR B CA 1
ATOM 1880 C C . TYR B 1 28 ? -7.02 1.128 -5.926 1 95.56 28 TYR B C 1
ATOM 1882 O O . TYR B 1 28 ? -7.84 0.52 -5.234 1 95.56 28 TYR B O 1
ATOM 1890 N N . MET B 1 29 ? -6.902 2.443 -5.945 1 96.56 29 MET B N 1
ATOM 1891 C CA . MET B 1 29 ? -7.844 3.273 -5.199 1 96.56 29 MET B CA 1
ATOM 1892 C C . MET B 1 29 ? -8.477 4.328 -6.105 1 96.56 29 MET B C 1
ATOM 1894 O O . MET B 1 29 ? -7.801 4.895 -6.965 1 96.56 29 MET B O 1
ATOM 1898 N N . SER B 1 30 ? -9.75 4.531 -5.848 1 94.19 30 SER B N 1
ATOM 1899 C CA . SER B 1 30 ? -10.43 5.613 -6.551 1 94.19 30 SER B CA 1
ATOM 1900 C C . SER B 1 30 ? -11.445 6.309 -5.645 1 94.19 30 SER B C 1
ATOM 1902 O O . SER B 1 30 ? -12.172 5.652 -4.895 1 94.19 30 SER B O 1
ATOM 1904 N N . ILE B 1 31 ? -11.422 7.59 -5.699 1 94.19 31 ILE B N 1
ATOM 1905 C CA . ILE B 1 31 ? -12.352 8.398 -4.914 1 94.19 31 ILE B CA 1
ATOM 1906 C C . ILE B 1 31 ? -13.711 8.422 -5.602 1 94.19 31 ILE B C 1
ATOM 1908 O O . ILE B 1 31 ? -14.742 8.156 -4.969 1 94.19 31 ILE B O 1
ATOM 1912 N N . ASP B 1 32 ? -13.664 8.602 -6.902 1 89.88 32 ASP B N 1
ATOM 1913 C CA . ASP B 1 32 ? -14.883 8.633 -7.707 1 89.88 32 ASP B CA 1
ATOM 1914 C C . ASP B 1 32 ? -15.188 7.258 -8.297 1 89.88 32 ASP B C 1
ATOM 1916 O O . ASP B 1 32 ? -14.289 6.418 -8.422 1 89.88 32 ASP B O 1
ATOM 1920 N N . LYS B 1 33 ? -16.406 7.148 -8.711 1 90.56 33 LYS B N 1
ATOM 1921 C CA . LYS B 1 33 ? -16.812 5.891 -9.336 1 90.56 33 LYS B CA 1
ATOM 1922 C C . LYS B 1 33 ? -16.031 5.633 -10.617 1 90.56 33 LYS B C 1
ATOM 1924 O O . LYS B 1 33 ? -16.047 6.457 -11.539 1 90.56 33 LYS B O 1
ATOM 1929 N N . PRO B 1 34 ? -15.352 4.516 -10.688 1 87.81 34 PRO B N 1
ATOM 1930 C CA . PRO B 1 34 ? -14.641 4.203 -11.93 1 87.81 34 PRO B CA 1
ATOM 1931 C C . PRO B 1 34 ? -15.586 3.869 -13.086 1 87.81 34 PRO B C 1
ATOM 1933 O O . PRO B 1 34 ? -16.688 3.348 -12.859 1 87.81 34 PRO B O 1
ATOM 1936 N N . PRO B 1 35 ? -15.227 4.336 -14.312 1 75.44 35 PRO B N 1
ATOM 1937 C CA . PRO B 1 35 ? -16.125 4.105 -15.445 1 75.44 35 PRO B CA 1
ATOM 1938 C C . PRO B 1 35 ? -16.391 2.625 -15.703 1 75.44 35 PRO B C 1
ATOM 1940 O O . PRO B 1 35 ? -17.5 2.234 -16.047 1 75.44 35 PRO B O 1
ATOM 1943 N N . VAL B 1 36 ? -15.242 1.841 -15.914 1 64.31 36 VAL B N 1
ATOM 1944 C CA . VAL B 1 36 ? -15.438 0.412 -16.141 1 64.31 36 VAL B CA 1
ATOM 1945 C C . VAL B 1 36 ? -15.164 -0.352 -14.844 1 64.31 36 VAL B C 1
ATOM 1947 O O . VAL B 1 36 ? -14.062 -0.286 -14.297 1 64.31 36 VAL B O 1
ATOM 1950 N N . LEU B 1 37 ? -16.156 -0.708 -14.164 1 57.56 37 LEU B N 1
ATOM 1951 C CA . LEU B 1 37 ? -15.969 -1.449 -12.922 1 57.56 37 LEU B CA 1
ATOM 1952 C C . LEU B 1 37 ? -15.219 -2.752 -13.172 1 57.56 37 LEU B C 1
ATOM 1954 O O . LEU B 1 37 ? -14.43 -3.189 -12.328 1 57.56 37 LEU B O 1
ATOM 1958 N N . ASP B 1 38 ? -15.648 -3.469 -14.289 1 54.75 38 ASP B N 1
ATOM 1959 C CA . ASP B 1 38 ? -15.031 -4.766 -14.523 1 54.75 38 ASP B CA 1
ATOM 1960 C C . ASP B 1 38 ? -13.836 -4.637 -15.477 1 54.75 38 ASP B C 1
ATOM 1962 O O . ASP B 1 38 ? -13.977 -4.113 -16.578 1 54.75 38 ASP B O 1
ATOM 1966 N N . GLU B 1 39 ? -12.68 -4.285 -14.812 1 56.56 39 GLU B N 1
ATOM 1967 C CA . GLU B 1 39 ? -11.531 -4.246 -15.719 1 56.56 39 GLU B CA 1
ATOM 1968 C C . GLU B 1 39 ? -11.164 -5.645 -16.203 1 56.56 39 GLU B C 1
ATOM 1970 O O . GLU B 1 39 ? -11.602 -6.645 -15.633 1 56.56 39 GLU B O 1
ATOM 1975 N N . GLU B 1 40 ? -10.102 -5.715 -17.312 1 51.84 40 GLU B N 1
ATOM 1976 C CA . GLU B 1 40 ? -9.656 -6.781 -18.219 1 51.84 40 GLU B CA 1
ATOM 1977 C C . GLU B 1 40 ? -9.086 -7.957 -17.422 1 51.84 40 GLU B C 1
ATOM 1979 O O . GLU B 1 40 ? -8.578 -7.781 -16.312 1 51.84 40 GLU B O 1
ATOM 1984 N N . ALA B 1 41 ? -9.555 -9.148 -17.828 1 48.94 41 ALA B N 1
ATOM 1985 C CA . ALA B 1 41 ? -9.039 -10.461 -17.438 1 48.94 41 ALA B CA 1
ATOM 1986 C C . ALA B 1 41 ? -7.52 -10.422 -17.281 1 48.94 41 ALA B C 1
ATOM 1988 O O . ALA B 1 41 ? -6.824 -9.758 -18.047 1 48.94 41 ALA B O 1
ATOM 1989 N N . ILE B 1 42 ? -6.992 -10.586 -15.984 1 51.31 42 ILE B N 1
ATOM 1990 C CA . ILE B 1 42 ? -5.566 -10.852 -15.82 1 51.31 42 ILE B CA 1
ATOM 1991 C C . ILE B 1 42 ? -5.168 -12.07 -16.641 1 51.31 42 ILE B C 1
ATOM 1993 O O . ILE B 1 42 ? -5.516 -13.203 -16.297 1 51.31 42 ILE B O 1
ATOM 1997 N N . ARG B 1 43 ? -5.34 -12.156 -17.938 1 40.25 43 ARG B N 1
ATOM 1998 C CA . ARG B 1 43 ? -4.785 -13.336 -18.594 1 40.25 43 ARG B CA 1
ATOM 1999 C C . ARG B 1 43 ? -3.289 -13.461 -18.328 1 40.25 43 ARG B C 1
ATOM 2001 O O . ARG B 1 43 ? -2.596 -12.453 -18.172 1 40.25 43 ARG B O 1
ATOM 2008 N N . GLY B 1 44 ? -2.748 -14.578 -17.844 1 37.75 44 GLY B N 1
ATOM 2009 C CA . GLY B 1 44 ? -1.338 -14.922 -17.766 1 37.75 44 GLY B CA 1
ATOM 2010 C C . GLY B 1 44 ? -0.52 -14.328 -18.906 1 37.75 44 GLY B C 1
ATOM 2011 O O . GLY B 1 44 ? 0.65 -14.68 -19.078 1 37.75 44 GLY B O 1
ATOM 2012 N N . GLU B 1 45 ? -0.987 -14.18 -20.109 1 34.06 45 GLU B N 1
ATOM 2013 C CA . GLU B 1 45 ? -0.059 -14.008 -21.219 1 34.06 45 GLU B CA 1
ATOM 2014 C C . GLU B 1 45 ? 0.797 -12.758 -21.031 1 34.06 45 GLU B C 1
ATOM 2016 O O . GLU B 1 45 ? 0.314 -11.734 -20.547 1 34.06 45 GLU B O 1
ATOM 2021 N N . GLY B 1 46 ? 2.16 -12.938 -20.984 1 32.12 46 GLY B N 1
ATOM 2022 C CA . GLY B 1 46 ? 3.379 -12.148 -21.078 1 32.12 46 GLY B CA 1
ATOM 2023 C C . GLY B 1 46 ? 3.266 -10.992 -22.047 1 32.12 46 GLY B C 1
ATOM 2024 O O . GLY B 1 46 ? 4.266 -10.359 -22.391 1 32.12 46 GLY B O 1
ATOM 2025 N N . THR B 1 47 ? 2.566 -11.141 -23.156 1 32.34 47 THR B N 1
ATOM 2026 C CA . THR B 1 47 ? 3.02 -10.172 -24.156 1 32.34 47 THR B CA 1
ATOM 2027 C C . THR B 1 47 ? 2.861 -8.75 -23.625 1 32.34 47 THR B C 1
ATOM 2029 O O . THR B 1 47 ? 1.83 -8.406 -23.047 1 32.34 47 THR B O 1
ATOM 2032 N N . GLY B 1 48 ? 3.963 -8.234 -23.203 1 32.34 48 GLY B N 1
ATOM 2033 C CA . GLY B 1 48 ? 4.336 -6.848 -22.953 1 32.34 48 GLY B CA 1
ATOM 2034 C C . GLY B 1 48 ? 3.602 -5.871 -23.859 1 32.34 48 GLY B C 1
ATOM 2035 O O . GLY B 1 48 ? 4.109 -4.785 -24.156 1 32.34 48 GLY B O 1
ATOM 2036 N N . LYS B 1 49 ? 2.902 -6.352 -24.906 1 32.28 49 LYS B N 1
ATOM 2037 C CA . LYS B 1 49 ? 2.586 -5.121 -25.625 1 32.28 49 LYS B CA 1
ATOM 2038 C C . LYS B 1 49 ? 2.07 -4.043 -24.672 1 32.28 49 LYS B C 1
ATOM 2040 O O . LYS B 1 49 ? 1.216 -4.316 -23.828 1 32.28 49 LYS B O 1
ATOM 2045 N N . ARG B 1 50 ? 2.926 -3.135 -24.391 1 33.16 50 ARG B N 1
ATOM 2046 C CA . ARG B 1 50 ? 2.967 -1.811 -23.781 1 33.16 50 ARG B CA 1
ATOM 2047 C C . ARG B 1 50 ? 1.67 -1.05 -24.031 1 33.16 50 ARG B C 1
ATOM 2049 O O . ARG B 1 50 ? 1.668 -0.023 -24.703 1 33.16 50 ARG B O 1
ATOM 2056 N N . GLY B 1 51 ? 0.785 -1.699 -24.766 1 33.53 51 GLY B N 1
ATOM 2057 C CA . GLY B 1 51 ? -0.179 -0.625 -24.938 1 33.53 51 GLY B CA 1
ATOM 2058 C C . GLY B 1 51 ? -0.478 0.124 -23.656 1 33.53 51 GLY B C 1
ATOM 2059 O O . GLY B 1 51 ? -0.64 -0.488 -22.609 1 33.53 51 GLY B O 1
ATOM 2060 N N . GLY B 1 52 ? 0.232 1.184 -23.359 1 36.09 52 GLY B N 1
ATOM 2061 C CA . GLY B 1 52 ? -0.062 2.227 -22.391 1 36.09 52 GLY B CA 1
ATOM 2062 C C . GLY B 1 52 ? -1.495 2.191 -21.906 1 36.09 52 GLY B C 1
ATOM 2063 O O . GLY B 1 52 ? -2.34 1.502 -22.469 1 36.09 52 GLY B O 1
ATOM 2064 N N . PRO B 1 53 ? -1.709 2.477 -20.609 1 40.94 53 PRO B N 1
ATOM 2065 C CA . PRO B 1 53 ? -3.023 2.723 -20.016 1 40.94 53 PRO B CA 1
ATOM 2066 C C . PRO B 1 53 ? -3.998 3.391 -20.984 1 40.94 53 PRO B C 1
ATOM 2068 O O . PRO B 1 53 ? -3.918 4.602 -21.203 1 40.94 53 PRO B O 1
ATOM 2071 N N . ARG B 1 54 ? -4.207 2.879 -22.031 1 46.34 54 ARG B N 1
ATOM 2072 C CA . ARG B 1 54 ? -5.367 3.584 -22.578 1 46.34 54 ARG B CA 1
ATOM 2073 C C . ARG B 1 54 ? -6.426 3.801 -21.5 1 46.34 54 ARG B C 1
ATOM 2075 O O . ARG B 1 54 ? -7.465 4.41 -21.766 1 46.34 54 ARG B O 1
ATOM 2082 N N . GLY B 1 55 ? -6.363 3.07 -20.266 1 55.84 55 GLY B N 1
ATOM 2083 C CA . GLY B 1 55 ? -7.48 3.244 -19.344 1 55.84 55 GLY B CA 1
ATOM 2084 C C . GLY B 1 55 ? -7.293 4.406 -18.391 1 55.84 55 GLY B C 1
ATOM 2085 O O . GLY B 1 55 ? -6.277 5.102 -18.453 1 55.84 55 GLY B O 1
ATOM 2086 N N . LEU B 1 56 ? -8.289 4.977 -17.719 1 72.12 56 LEU B N 1
ATOM 2087 C CA . LEU B 1 56 ? -8.43 6.074 -16.766 1 72.12 56 LEU B CA 1
ATOM 2088 C C . LEU B 1 56 ? -7.539 5.855 -15.547 1 72.12 56 LEU B C 1
ATOM 2090 O O . LEU B 1 56 ? -7.113 6.816 -14.898 1 72.12 56 LEU B O 1
ATOM 2094 N N . TYR B 1 57 ? -6.992 4.516 -15.43 1 84.12 57 TYR B N 1
ATOM 2095 C CA . TYR B 1 57 ? -6.211 4.199 -14.234 1 84.12 57 TYR B CA 1
ATOM 2096 C C . TYR B 1 57 ? -4.914 3.494 -14.609 1 84.12 57 TYR B C 1
ATOM 2098 O O . TYR B 1 57 ? -4.859 2.764 -15.602 1 84.12 57 TYR B O 1
ATOM 2106 N N . PRO B 1 58 ? -3.83 3.736 -13.82 1 89.38 58 PRO B N 1
ATOM 2107 C CA . PRO B 1 58 ? -2.605 2.959 -14.031 1 89.38 58 PRO B CA 1
ATOM 2108 C C . PRO B 1 58 ? -2.809 1.464 -13.805 1 89.38 58 PRO B C 1
ATOM 2110 O O . PRO B 1 58 ? -3.793 1.059 -13.18 1 89.38 58 PRO B O 1
ATOM 2113 N N . SER B 1 59 ? -1.878 0.731 -14.32 1 91.69 59 SER B N 1
ATOM 2114 C CA . SER B 1 59 ? -1.979 -0.721 -14.211 1 91.69 59 SER B CA 1
ATOM 2115 C C . SER B 1 59 ? -1.947 -1.167 -12.758 1 91.69 59 SER B C 1
ATOM 2117 O O . SER B 1 59 ? -1.175 -0.635 -11.953 1 91.69 59 SER B O 1
ATOM 2119 N N . PHE B 1 60 ? -2.754 -2.135 -12.508 1 94.69 60 PHE B N 1
ATOM 2120 C CA . PHE B 1 60 ? -2.82 -2.725 -11.18 1 94.69 60 PHE B CA 1
ATOM 2121 C C . PHE B 1 60 ? -1.504 -3.4 -10.812 1 94.69 60 PHE B C 1
ATOM 2123 O O . PHE B 1 60 ? -0.999 -3.234 -9.703 1 94.69 60 PHE B O 1
ATOM 2130 N N . TYR B 1 61 ? -0.933 -4.172 -11.75 1 96.06 61 TYR B N 1
ATOM 2131 C CA . TYR B 1 61 ? 0.338 -4.871 -11.602 1 96.06 61 TYR B CA 1
ATOM 2132 C C . TYR B 1 61 ? 1.483 -4.047 -12.18 1 96.06 61 TYR B C 1
ATOM 2134 O O . TYR B 1 61 ? 1.29 -3.271 -13.117 1 96.06 61 TYR B O 1
ATOM 2142 N N . VAL B 1 62 ? 2.645 -4.25 -11.539 1 96.25 62 VAL B N 1
ATOM 2143 C CA . VAL B 1 62 ? 3.855 -3.695 -12.133 1 96.25 62 VAL B CA 1
ATOM 2144 C C . VAL B 1 62 ? 4.941 -4.766 -12.188 1 96.25 62 VAL B C 1
ATOM 2146 O O . VAL B 1 62 ? 4.797 -5.836 -11.594 1 96.25 62 VAL B O 1
ATOM 2149 N N . GLU B 1 63 ? 5.934 -4.441 -12.938 1 95.12 63 GLU B N 1
ATOM 2150 C CA . GLU B 1 63 ? 7.094 -5.328 -13.016 1 95.12 63 GLU B CA 1
ATOM 2151 C C . GLU B 1 63 ? 7.949 -5.223 -11.758 1 95.12 63 GLU B C 1
ATOM 2153 O O . GLU B 1 63 ? 7.891 -4.223 -11.039 1 95.12 63 GLU B O 1
ATOM 2158 N N . GLU B 1 64 ? 8.734 -6.18 -11.516 1 95.38 64 GLU B N 1
ATOM 2159 C CA . GLU B 1 64 ? 9.508 -6.293 -10.289 1 95.38 64 GLU B CA 1
ATOM 2160 C C . GLU B 1 64 ? 10.523 -5.16 -10.164 1 95.38 64 GLU B C 1
ATOM 2162 O O . GLU B 1 64 ? 10.953 -4.82 -9.062 1 95.38 64 GLU B O 1
ATOM 2167 N N . ASP B 1 65 ? 10.953 -4.57 -11.25 1 95.5 65 ASP B N 1
ATOM 2168 C CA . ASP B 1 65 ? 11.969 -3.518 -11.227 1 95.5 65 ASP B CA 1
ATOM 2169 C C . ASP B 1 65 ? 11.328 -2.137 -11.359 1 95.5 65 ASP B C 1
ATOM 2171 O O . ASP B 1 65 ? 12.023 -1.15 -11.625 1 95.5 65 ASP B O 1
ATOM 2175 N N . HIS B 1 66 ? 10.008 -2.121 -11.195 1 97 66 HIS B N 1
ATOM 2176 C CA . HIS B 1 66 ? 9.305 -0.85 -11.336 1 97 66 HIS B CA 1
ATOM 2177 C C . HIS B 1 66 ? 9.797 0.169 -10.312 1 97 66 HIS B C 1
ATOM 2179 O O . HIS B 1 66 ? 9.844 -0.12 -9.117 1 97 66 HIS B O 1
ATOM 2185 N N . LEU B 1 67 ? 10.242 1.268 -10.711 1 96.38 67 LEU B N 1
ATOM 2186 C CA . LEU B 1 67 ? 10.68 2.438 -9.961 1 96.38 67 LEU B CA 1
ATOM 2187 C C . LEU B 1 67 ? 10.273 3.725 -10.672 1 96.38 67 LEU B C 1
ATOM 2189 O O . LEU B 1 67 ? 10.633 3.932 -11.836 1 96.38 67 LEU B O 1
ATOM 2193 N N . MET B 1 68 ? 9.477 4.555 -9.945 1 95.5 68 MET B N 1
ATOM 2194 C CA . MET B 1 68 ? 9.008 5.777 -10.586 1 95.5 68 MET B CA 1
ATOM 2195 C C . MET B 1 68 ? 8.984 6.938 -9.602 1 95.5 68 MET B C 1
ATOM 2197 O O . MET B 1 68 ? 8.336 6.855 -8.555 1 95.5 68 MET B O 1
ATOM 2201 N N . GLU B 1 69 ? 9.672 8.008 -9.891 1 94.75 69 GLU B N 1
ATOM 2202 C CA . GLU B 1 69 ? 9.594 9.234 -9.102 1 94.75 69 GLU B CA 1
ATOM 2203 C C . GLU B 1 69 ? 8.258 9.938 -9.32 1 94.75 69 GLU B C 1
ATOM 2205 O O . GLU B 1 69 ? 7.824 10.117 -10.461 1 94.75 69 GLU B O 1
ATOM 2210 N N . LEU B 1 70 ? 7.535 10.336 -8.305 1 92.44 70 LEU B N 1
ATOM 2211 C CA . LEU B 1 70 ? 6.18 10.867 -8.398 1 92.44 70 LEU B CA 1
ATOM 2212 C C . LEU B 1 70 ? 6.203 12.383 -8.578 1 92.44 70 LEU B C 1
ATOM 2214 O O . LEU B 1 70 ? 5.148 13.016 -8.664 1 92.44 70 LEU B O 1
ATOM 2218 N N . GLY B 1 71 ? 7.293 13.031 -8.742 1 89.12 71 GLY B N 1
ATOM 2219 C CA . GLY B 1 71 ? 7.398 14.469 -8.961 1 89.12 71 GLY B CA 1
ATOM 2220 C C . GLY B 1 71 ? 8.703 15.055 -8.445 1 89.12 71 GLY B C 1
ATOM 2221 O O . GLY B 1 71 ? 9.469 14.367 -7.773 1 89.12 71 GLY B O 1
ATOM 2222 N N . ASP B 1 72 ? 8.781 16.375 -8.648 1 91.62 72 ASP B N 1
ATOM 2223 C CA . ASP B 1 72 ? 10.023 17.062 -8.297 1 91.62 72 ASP B CA 1
ATOM 2224 C C . ASP B 1 72 ? 9.867 17.875 -7.016 1 91.62 72 ASP B C 1
ATOM 2226 O O . ASP B 1 72 ? 10.852 18.391 -6.477 1 91.62 72 ASP B O 1
ATOM 2230 N N . ASP B 1 73 ? 8.711 18 -6.527 1 92.94 73 ASP B N 1
ATOM 2231 C CA . ASP B 1 73 ? 8.461 18.797 -5.324 1 92.94 73 ASP B CA 1
ATOM 2232 C C . ASP B 1 73 ? 9.023 18.094 -4.086 1 92.94 73 ASP B C 1
ATOM 2234 O O . ASP B 1 73 ? 9.086 16.875 -4.031 1 92.94 73 ASP B O 1
ATOM 2238 N N . PRO B 1 74 ? 9.422 19 -3.152 1 95 74 PRO B N 1
ATOM 2239 C CA . PRO B 1 74 ? 9.773 18.375 -1.875 1 95 74 PRO B CA 1
ATOM 2240 C C . PRO B 1 74 ? 8.648 17.5 -1.317 1 95 74 PRO B C 1
ATOM 2242 O O . PRO B 1 74 ? 7.469 17.844 -1.464 1 95 74 PRO B O 1
ATOM 2245 N N . ALA B 1 75 ? 8.984 16.438 -0.688 1 95.62 75 ALA B N 1
ATOM 2246 C CA . ALA B 1 75 ? 8.039 15.406 -0.271 1 95.62 75 ALA B CA 1
ATOM 2247 C C . ALA B 1 75 ? 6.934 15.992 0.598 1 95.62 75 ALA B C 1
ATOM 2249 O O . ALA B 1 75 ? 5.781 15.555 0.529 1 95.62 75 ALA B O 1
ATOM 2250 N N . TRP B 1 76 ? 7.254 16.984 1.419 1 93 76 TRP B N 1
ATOM 2251 C CA . TRP B 1 76 ? 6.273 17.531 2.352 1 93 76 TRP B CA 1
ATOM 2252 C C . TRP B 1 76 ? 5.266 18.406 1.626 1 93 76 TRP B C 1
ATOM 2254 O O . TRP B 1 76 ? 4.25 18.797 2.201 1 93 76 TRP B O 1
ATOM 2264 N N . ALA B 1 77 ? 5.512 18.688 0.368 1 91.5 77 ALA B N 1
ATOM 2265 C CA . ALA B 1 77 ? 4.68 19.625 -0.367 1 91.5 77 ALA B CA 1
ATOM 2266 C C . ALA B 1 77 ? 3.758 18.906 -1.346 1 91.5 77 ALA B C 1
ATOM 2268 O O . ALA B 1 77 ? 2.973 19.547 -2.053 1 91.5 77 ALA B O 1
ATOM 2269 N N . VAL B 1 78 ? 3.789 17.641 -1.396 1 92.19 78 VAL B N 1
ATOM 2270 C CA . VAL B 1 78 ? 3.045 16.875 -2.389 1 92.19 78 VAL B CA 1
ATOM 2271 C C . VAL B 1 78 ? 1.633 16.594 -1.876 1 92.19 78 VAL B C 1
ATOM 2273 O O . VAL B 1 78 ? 1.455 16.156 -0.739 1 92.19 78 VAL B O 1
ATOM 2276 N N . HIS B 1 79 ? 0.635 16.828 -2.812 1 91.69 79 HIS B N 1
ATOM 2277 C CA . HIS B 1 79 ? -0.754 16.453 -2.586 1 91.69 79 HIS B CA 1
ATOM 2278 C C . HIS B 1 79 ? -1.111 15.188 -3.357 1 91.69 79 HIS B C 1
ATOM 2280 O O . HIS B 1 79 ? -1.519 15.258 -4.52 1 91.69 79 HIS B O 1
ATOM 2286 N N . HIS B 1 80 ? -1.081 14.125 -2.738 1 92.81 80 HIS B N 1
ATOM 2287 C CA . HIS B 1 80 ? -1.032 12.812 -3.365 1 92.81 80 HIS B CA 1
ATOM 2288 C C . HIS B 1 80 ? -2.332 12.5 -4.102 1 92.81 80 HIS B C 1
ATOM 2290 O O . HIS B 1 80 ? -2.311 11.953 -5.207 1 92.81 80 HIS B O 1
ATOM 2296 N N . VAL B 1 81 ? -3.41 12.82 -3.562 1 90.62 81 VAL B N 1
ATOM 2297 C CA . VAL B 1 81 ? -4.688 12.5 -4.188 1 90.62 81 VAL B CA 1
ATOM 2298 C C . VAL B 1 81 ? -4.914 13.391 -5.402 1 90.62 81 VAL B C 1
ATOM 2300 O O . VAL B 1 81 ? -5.254 12.906 -6.484 1 90.62 81 VAL B O 1
ATOM 2303 N N . SER B 1 82 ? -4.664 14.633 -5.262 1 82.25 82 SER B N 1
ATOM 2304 C CA . SER B 1 82 ? -4.914 15.586 -6.336 1 82.25 82 SER B CA 1
ATOM 2305 C C . SER B 1 82 ? -3.896 15.43 -7.461 1 82.25 82 SER B C 1
ATOM 2307 O O . SER B 1 82 ? -4.23 15.594 -8.641 1 82.25 82 SER B O 1
ATOM 2309 N N . ASP B 1 83 ? -2.746 15.094 -7.078 1 68.75 83 ASP B N 1
ATOM 2310 C CA . ASP B 1 83 ? -1.676 15.039 -8.07 1 68.75 83 ASP B CA 1
ATOM 2311 C C . ASP B 1 83 ? -1.7 13.727 -8.836 1 68.75 83 ASP B C 1
ATOM 2313 O O . ASP B 1 83 ? -1.18 13.641 -9.953 1 68.75 83 ASP B O 1
ATOM 2317 N N . THR B 1 84 ? -2.193 12.766 -8.227 1 61.75 84 THR B N 1
ATOM 2318 C CA . THR B 1 84 ? -2.123 11.461 -8.867 1 61.75 84 THR B CA 1
ATOM 2319 C C . THR B 1 84 ? -3.51 11 -9.305 1 61.75 84 THR B C 1
ATOM 2321 O O . THR B 1 84 ? -3.672 9.875 -9.797 1 61.75 84 THR B O 1
ATOM 2324 N N . ALA B 1 85 ? -4.496 11.914 -8.914 1 57.12 85 ALA B N 1
ATOM 2325 C CA . ALA B 1 85 ? -5.84 11.555 -9.359 1 57.12 85 ALA B CA 1
ATOM 2326 C C . ALA B 1 85 ? -5.902 11.438 -10.875 1 57.12 85 ALA B C 1
ATOM 2328 O O . ALA B 1 85 ? -5.289 12.234 -11.594 1 57.12 85 ALA B O 1
ATOM 2329 N N . ASN B 1 86 ? -5.883 10.273 -11.445 1 52.19 86 ASN B N 1
ATOM 2330 C CA . ASN B 1 86 ? -5.906 9.922 -12.859 1 52.19 86 ASN B CA 1
ATOM 2331 C C . ASN B 1 86 ? -6.66 10.961 -13.68 1 52.19 86 ASN B C 1
ATOM 2333 O O . ASN B 1 86 ? -7.805 11.297 -13.367 1 52.19 86 ASN B O 1
ATOM 2337 N N . PRO B 1 87 ? -5.992 11.883 -14.289 1 46.19 87 PRO B N 1
ATOM 2338 C CA . PRO B 1 87 ? -6.84 12.547 -15.281 1 46.19 87 PRO B CA 1
ATOM 2339 C C . PRO B 1 87 ? -7.75 11.578 -16.031 1 46.19 87 PRO B C 1
ATOM 2341 O O . PRO B 1 87 ? -7.344 10.453 -16.344 1 46.19 87 PRO B O 1
ATOM 2344 N N . VAL B 1 88 ? -8.969 11.555 -15.68 1 41.84 88 VAL B N 1
ATOM 2345 C CA . VAL B 1 88 ? -9.852 10.82 -16.578 1 41.84 88 VAL B CA 1
ATOM 2346 C C . VAL B 1 88 ? -9.297 10.883 -18 1 41.84 88 VAL B C 1
ATOM 2348 O O . VAL B 1 88 ? -9.234 11.953 -18.609 1 41.84 88 VAL B O 1
ATOM 2351 N N . LEU B 1 89 ? -8.281 10.219 -18.203 1 42.22 89 LEU B N 1
ATOM 2352 C CA . LEU B 1 89 ? -7.887 10.18 -19.609 1 42.22 89 LEU B CA 1
ATOM 2353 C C . LEU B 1 89 ? -9.109 10.055 -20.516 1 42.22 89 LEU B C 1
ATOM 2355 O O . LEU B 1 89 ? -10.016 9.273 -20.234 1 42.22 89 LEU B O 1
ATOM 2359 N N . LYS B 1 90 ? -9.547 11.141 -21.125 1 37.72 90 LYS B N 1
ATOM 2360 C CA . LYS B 1 90 ? -10.602 11.172 -22.125 1 37.72 90 LYS B CA 1
ATOM 2361 C C . LYS B 1 90 ? -10.562 9.922 -23.016 1 37.72 90 LYS B C 1
ATOM 2363 O O . LYS B 1 90 ? -9.508 9.562 -23.531 1 37.72 90 LYS B O 1
ATOM 2368 N N . PRO B 1 91 ? -11.562 9.086 -22.875 1 37.47 91 PRO B N 1
ATOM 2369 C CA . PRO B 1 91 ? -11.594 7.98 -23.828 1 37.47 91 PRO B CA 1
ATOM 2370 C C . PRO B 1 91 ? -11.312 8.43 -25.266 1 37.47 91 PRO B C 1
ATOM 2372 O O . PRO B 1 91 ? -11.617 9.57 -25.625 1 37.47 91 PRO B O 1
ATOM 2375 N N . PRO B 1 92 ? -10.391 7.988 -25.844 1 36.62 92 PRO B N 1
ATOM 2376 C CA . PRO B 1 92 ? -10.336 8.414 -27.25 1 36.62 92 PRO B CA 1
ATOM 2377 C C . PRO B 1 92 ? -11.703 8.422 -27.922 1 36.62 92 PRO B C 1
ATOM 2379 O O . PRO B 1 92 ? -12.57 7.613 -27.562 1 36.62 92 PRO B O 1
ATOM 2382 N N . ARG B 1 93 ? -12.125 9.5 -28.438 1 31.16 93 ARG B N 1
ATOM 2383 C CA . ARG B 1 93 ? -13.328 9.57 -29.266 1 31.16 93 ARG B CA 1
ATOM 2384 C C . ARG B 1 93 ? -13.414 8.367 -30.203 1 31.16 93 ARG B C 1
ATOM 2386 O O . ARG B 1 93 ? -12.586 8.219 -31.109 1 31.16 93 ARG B O 1
ATOM 2393 N N . LEU B 1 94 ? -13.914 7.297 -29.75 1 29.73 94 LEU B N 1
ATOM 2394 C CA . LEU B 1 94 ? -14.203 6.246 -30.719 1 29.73 94 LEU B CA 1
ATOM 2395 C C . LEU B 1 94 ? -14.938 6.809 -31.922 1 29.73 94 LEU B C 1
ATOM 2397 O O . LEU B 1 94 ? -15.992 7.43 -31.781 1 29.73 94 LEU B O 1
ATOM 2401 N N . LYS B 1 95 ? -14.336 7.25 -32.969 1 29.58 95 LYS B N 1
ATOM 2402 C CA . LYS B 1 95 ? -15.055 7.355 -34.219 1 29.58 95 LYS B CA 1
ATOM 2403 C C . LYS B 1 95 ? -16 6.172 -34.438 1 29.58 95 LYS B C 1
ATOM 2405 O O . LYS B 1 95 ? -15.586 5.016 -34.312 1 29.58 95 LYS B O 1
ATOM 2410 N N . ARG B 1 96 ? -17.328 6.301 -34.312 1 29.39 96 ARG B N 1
ATOM 2411 C CA . ARG B 1 96 ? -18.484 5.449 -34.594 1 29.39 96 ARG B CA 1
ATOM 2412 C C . ARG B 1 96 ? -18.312 4.762 -35.938 1 29.39 96 ARG B C 1
ATOM 2414 O O . ARG B 1 96 ? -18.438 5.406 -37 1 29.39 96 ARG B O 1
ATOM 2421 N N . ARG B 1 97 ? -17.281 3.969 -36.219 1 28.69 97 ARG B N 1
ATOM 2422 C CA . ARG B 1 97 ? -17.5 3.242 -37.469 1 28.69 97 ARG B CA 1
ATOM 2423 C C . ARG B 1 97 ? -18.797 2.449 -37.406 1 28.69 97 ARG B C 1
ATOM 2425 O O . ARG B 1 97 ? -19.125 1.831 -36.406 1 28.69 97 ARG B O 1
ATOM 2432 N N . GLU B 1 98 ? -19.656 2.596 -38.344 1 33.25 98 GLU B N 1
ATOM 2433 C CA . GLU B 1 98 ? -20.922 1.98 -38.75 1 33.25 98 GLU B CA 1
ATOM 2434 C C . GLU B 1 98 ? -20.875 0.466 -38.562 1 33.25 98 GLU B C 1
ATOM 2436 O O . GLU B 1 98 ? -19.859 -0.171 -38.844 1 33.25 98 GLU B O 1
ATOM 2441 N N . THR B 1 99 ? -21.75 -0.065 -37.75 1 30.98 99 THR B N 1
ATOM 2442 C CA . THR B 1 99 ? -22.094 -1.394 -37.25 1 30.98 99 THR B CA 1
ATOM 2443 C C . THR B 1 99 ? -22.438 -2.328 -38.406 1 30.98 99 THR B C 1
ATOM 2445 O O . THR B 1 99 ? -23.469 -2.141 -39.062 1 30.98 99 THR B O 1
ATOM 2448 N N . ALA B 1 100 ? -21.5 -2.809 -39.281 1 28.86 100 ALA B N 1
ATOM 2449 C CA . ALA B 1 100 ? -21.922 -3.873 -40.156 1 28.86 100 ALA B CA 1
ATOM 2450 C C . ALA B 1 100 ? -22.578 -5.016 -39.406 1 28.86 100 ALA B C 1
ATOM 2452 O O . ALA B 1 100 ? -22.297 -5.207 -38.219 1 28.86 100 ALA B O 1
ATOM 2453 N N . SER B 1 101 ? -23.578 -5.699 -39.906 1 31.94 101 SER B N 1
ATOM 2454 C CA . SER B 1 101 ? -24.484 -6.797 -39.562 1 31.94 101 SER B CA 1
ATOM 2455 C C . SER B 1 101 ? -23.719 -8.008 -39.031 1 31.94 101 SER B C 1
ATOM 2457 O O . SER B 1 101 ? -22.938 -8.625 -39.781 1 31.94 101 SER B O 1
ATOM 2459 N N . SER B 1 102 ? -23.109 -7.977 -37.938 1 30.39 102 SER B N 1
ATOM 2460 C CA . SER B 1 102 ? -22.359 -9.164 -37.5 1 30.39 102 SER B CA 1
ATOM 2461 C C . SER B 1 102 ? -23.312 -10.344 -37.25 1 30.39 102 SER B C 1
ATOM 2463 O O . SER B 1 102 ? -24.312 -10.203 -36.562 1 30.39 102 SER B O 1
ATOM 2465 N N . ARG B 1 103 ? -23.5 -11.359 -38.219 1 32.78 103 ARG B N 1
ATOM 2466 C CA . ARG B 1 103 ? -24.031 -12.711 -38.125 1 32.78 103 ARG B CA 1
ATOM 2467 C C . ARG B 1 103 ? -23.641 -13.359 -36.781 1 32.78 103 ARG B C 1
ATOM 2469 O O . ARG B 1 103 ? -22.516 -13.219 -36.344 1 32.78 103 ARG B O 1
ATOM 2476 N N . ALA B 1 104 ? -24.656 -13.641 -36 1 32.84 104 ALA B N 1
ATOM 2477 C CA . ALA B 1 104 ? -24.703 -14.305 -34.719 1 32.84 104 ALA B CA 1
ATOM 2478 C C . ALA B 1 104 ? -24.094 -15.703 -34.781 1 32.84 104 ALA B C 1
ATOM 2480 O O . ALA B 1 104 ? -24.688 -16.609 -35.344 1 32.84 104 ALA B O 1
ATOM 2481 N N . TYR B 1 105 ? -22.891 -16 -35.25 1 29.77 105 TYR B N 1
ATOM 2482 C CA . TYR B 1 105 ? -22.359 -17.344 -35.062 1 29.77 105 TYR B CA 1
ATOM 2483 C C . TYR B 1 105 ? -22.594 -17.828 -33.625 1 29.77 105 TYR B C 1
ATOM 2485 O O . TYR B 1 105 ? -22.094 -17.219 -32.688 1 29.77 105 TYR B O 1
ATOM 2493 N N . ARG B 1 106 ? -23.719 -18.359 -33.312 1 33.47 106 ARG B N 1
ATOM 2494 C CA . ARG B 1 106 ? -24.125 -19.016 -32.062 1 33.47 106 ARG B CA 1
ATOM 2495 C C . ARG B 1 106 ? -23.141 -20.109 -31.672 1 33.47 106 ARG B C 1
ATOM 2497 O O . ARG B 1 106 ? -23.516 -21.094 -31.031 1 33.47 106 ARG B O 1
ATOM 2504 N N . GLY B 1 107 ? -22.094 -20.5 -32.469 1 36.19 107 GLY B N 1
ATOM 2505 C CA . GLY B 1 107 ? -21.422 -21.688 -32 1 36.19 107 GLY B CA 1
ATOM 2506 C C . GLY B 1 107 ? -21.125 -21.672 -30.516 1 36.19 107 GLY B C 1
ATOM 2507 O O . GLY B 1 107 ? -20.672 -20.656 -29.969 1 36.19 107 GLY B O 1
ATOM 2508 N N . ARG B 1 108 ? -21.906 -22.281 -29.703 1 36.19 108 ARG B N 1
ATOM 2509 C CA . ARG B 1 108 ? -21.672 -22.641 -28.312 1 36.19 108 ARG B CA 1
ATOM 2510 C C . ARG B 1 108 ? -20.234 -23.094 -28.094 1 36.19 108 ARG B C 1
ATOM 2512 O O . ARG B 1 108 ? -19.969 -24.297 -28.016 1 36.19 108 ARG B O 1
ATOM 2519 N N . GLY B 1 109 ? -19.297 -22.922 -29.031 1 35.59 109 GLY B N 1
ATOM 2520 C C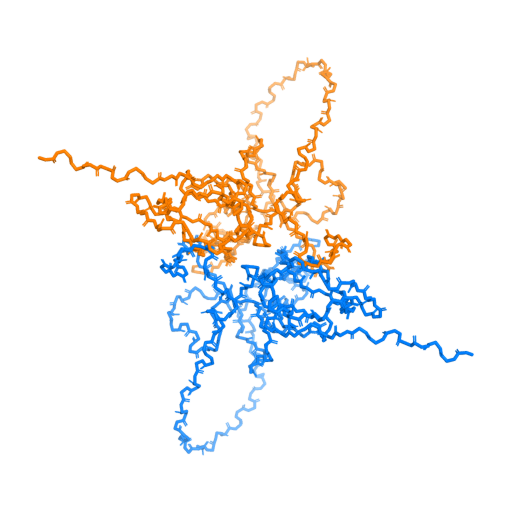A . GLY B 1 109 ? -18 -23.375 -28.578 1 35.59 109 GLY B CA 1
ATOM 2521 C C . GLY B 1 109 ? -17.672 -22.938 -27.156 1 35.59 109 GLY B C 1
ATOM 2522 O O . GLY B 1 109 ? -17.766 -21.766 -26.828 1 35.59 109 GLY B O 1
ATOM 2523 N N . GLN B 1 110 ? -18.094 -23.672 -26.203 1 36.66 110 GLN B N 1
ATOM 2524 C CA . GLN B 1 110 ? -17.375 -23.5 -24.938 1 36.66 110 GLN B CA 1
ATOM 2525 C C . GLN B 1 110 ? -15.945 -23.047 -25.156 1 36.66 110 GLN B C 1
ATOM 2527 O O . GLN B 1 110 ? -15.141 -23.766 -25.75 1 36.66 110 GLN B O 1
ATOM 2532 N N . ALA B 1 111 ? -15.68 -21.953 -25.547 1 39.41 111 ALA B N 1
ATOM 2533 C CA . ALA B 1 111 ? -14.312 -21.438 -25.516 1 39.41 111 ALA B CA 1
ATOM 2534 C C . ALA B 1 111 ? -13.484 -22.125 -24.438 1 39.41 111 ALA B C 1
ATOM 2536 O O . ALA B 1 111 ? -13.75 -21.969 -23.25 1 39.41 111 ALA B O 1
ATOM 2537 N N . ALA B 1 112 ? -13.172 -23.438 -24.562 1 44.03 112 ALA B N 1
ATOM 2538 C CA . ALA B 1 112 ? -12.18 -24.141 -23.734 1 44.03 112 ALA B CA 1
ATOM 2539 C C . ALA B 1 112 ? -11.203 -23.156 -23.109 1 44.03 112 ALA B C 1
ATOM 2541 O O . ALA B 1 112 ? -10.547 -22.375 -23.812 1 44.03 112 ALA B O 1
ATOM 2542 N N . SER B 1 113 ? -11.461 -22.562 -21.953 1 54.31 113 SER B N 1
ATOM 2543 C CA . SER B 1 113 ? -10.508 -21.75 -21.219 1 54.31 113 SER B CA 1
ATOM 2544 C C . SER B 1 113 ? -9.086 -22.281 -21.359 1 54.31 113 SER B C 1
ATOM 2546 O O . SER B 1 113 ? -8.82 -23.438 -21.062 1 54.31 113 SER B O 1
ATOM 2548 N N . ASN B 1 114 ? -8.281 -21.969 -22.422 1 64.69 114 ASN B N 1
ATOM 2549 C CA . ASN B 1 114 ? -6.879 -22.281 -22.656 1 64.69 114 ASN B CA 1
ATOM 2550 C C . ASN B 1 114 ? -6.051 -22.125 -21.391 1 64.69 114 ASN B C 1
ATOM 2552 O O . ASN B 1 114 ? -4.828 -21.984 -21.453 1 64.69 114 ASN B O 1
ATOM 2556 N N . ALA B 1 115 ? -6.766 -22.172 -20.266 1 77.94 115 ALA B N 1
ATOM 2557 C CA . ALA B 1 115 ? -6.031 -22.047 -19 1 77.94 115 ALA B CA 1
ATOM 2558 C C . ALA B 1 115 ? -5.41 -23.375 -18.594 1 77.94 115 ALA B C 1
ATOM 2560 O O . ALA B 1 115 ? -6.047 -24.422 -18.703 1 77.94 115 ALA B O 1
ATOM 2561 N N . ARG B 1 116 ? -4.25 -23.328 -18.266 1 89.25 116 ARG B N 1
ATOM 2562 C CA . ARG B 1 116 ? -3.525 -24.484 -17.781 1 89.25 116 ARG B CA 1
ATOM 2563 C C . ARG B 1 116 ? -4.191 -25.062 -16.531 1 89.25 116 ARG B C 1
ATOM 2565 O O . ARG B 1 116 ? -4.781 -24.328 -15.734 1 89.25 116 ARG B O 1
ATOM 2572 N N . PRO B 1 117 ? -4.234 -26.391 -16.422 1 90.12 117 PRO B N 1
ATOM 2573 C CA . PRO B 1 117 ? -4.992 -27.047 -15.359 1 90.12 117 PRO B CA 1
ATOM 2574 C C . PRO B 1 117 ? -4.652 -26.5 -13.969 1 90.12 117 PRO B C 1
ATOM 2576 O O . PRO B 1 117 ? -5.469 -26.578 -13.055 1 90.12 117 PRO B O 1
ATOM 2579 N N . TRP B 1 118 ? -3.465 -25.938 -13.836 1 90.88 118 TRP B N 1
ATOM 2580 C CA . TRP B 1 118 ? -3.047 -25.469 -12.523 1 90.88 118 TRP B CA 1
ATOM 2581 C C . TRP B 1 118 ? -3.293 -23.969 -12.391 1 90.88 118 TRP B C 1
ATOM 2583 O O . TRP B 1 118 ? -3.082 -23.391 -11.32 1 90.88 118 TRP B O 1
ATOM 2593 N N . GLU B 1 119 ? -3.668 -23.375 -13.383 1 91.06 119 GLU B N 1
ATOM 2594 C CA . GLU B 1 119 ? -3.811 -21.922 -13.391 1 91.06 119 GLU B CA 1
ATOM 2595 C C . GLU B 1 119 ? -5.137 -21.5 -12.766 1 91.06 119 GLU B C 1
ATOM 2597 O O . GLU B 1 119 ? -6.191 -22.031 -13.117 1 91.06 119 GLU B O 1
ATOM 2602 N N . CYS B 1 120 ? -5.02 -20.625 -11.797 1 92.81 120 CYS B N 1
ATOM 2603 C CA . CYS B 1 120 ? -6.195 -19.969 -11.242 1 92.81 120 CYS B CA 1
ATOM 2604 C C . CYS B 1 120 ? -6.367 -18.578 -11.836 1 92.81 120 CYS B C 1
ATOM 2606 O O . CYS B 1 120 ? -5.789 -17.609 -11.328 1 92.81 120 CYS B O 1
ATOM 2608 N N . GLU B 1 121 ? -7.129 -18.5 -12.781 1 87.88 121 GLU B N 1
ATOM 2609 C CA . GLU B 1 121 ? -7.355 -17.203 -13.438 1 87.88 121 GLU B CA 1
ATOM 2610 C C . GLU B 1 121 ? -7.984 -16.203 -12.477 1 87.88 121 GLU B C 1
ATOM 2612 O O . GLU B 1 121 ? -8.789 -16.578 -11.625 1 87.88 121 GLU B O 1
ATOM 2617 N N . GLY B 1 122 ? -7.547 -14.984 -12.578 1 90.88 122 GLY B N 1
ATOM 2618 C CA . GLY B 1 122 ? -8.102 -13.891 -11.805 1 90.88 122 GLY B CA 1
ATOM 2619 C C . GLY B 1 122 ? -8.586 -12.734 -12.664 1 90.88 122 GLY B C 1
ATOM 2620 O O . GLY B 1 122 ? -8.141 -12.57 -13.805 1 90.88 122 GLY B O 1
ATOM 2621 N N . LYS B 1 123 ? -9.531 -12.094 -12.125 1 91 123 LYS B N 1
ATOM 2622 C CA . LYS B 1 123 ? -10.031 -10.875 -12.758 1 91 123 LYS B CA 1
ATOM 2623 C C . LYS B 1 123 ? -9.945 -9.688 -11.805 1 91 123 LYS B C 1
ATOM 2625 O O . LYS B 1 123 ? -10.305 -9.797 -10.625 1 91 123 LYS B O 1
ATOM 2630 N N . ILE B 1 124 ? -9.43 -8.586 -12.375 1 92.62 124 ILE B N 1
ATOM 2631 C CA . ILE B 1 124 ? -9.383 -7.363 -11.586 1 92.62 124 ILE B CA 1
ATOM 2632 C C . ILE B 1 124 ? -10.742 -6.668 -11.617 1 92.62 124 ILE B C 1
ATOM 2634 O O . ILE B 1 124 ? -11.328 -6.5 -12.688 1 92.62 124 ILE B O 1
ATOM 2638 N N . ARG B 1 125 ? -11.188 -6.312 -10.469 1 92.12 125 ARG B N 1
ATOM 2639 C CA . ARG B 1 125 ? -12.477 -5.625 -10.383 1 92.12 125 ARG B CA 1
ATOM 2640 C C . ARG B 1 125 ? -12.414 -4.477 -9.383 1 92.12 125 ARG B C 1
ATOM 2642 O O . ARG B 1 125 ? -11.664 -4.535 -8.406 1 92.12 125 ARG B O 1
ATOM 2649 N N . TRP B 1 126 ? -13.25 -3.48 -9.688 1 93.31 126 TRP B N 1
ATOM 2650 C CA . TRP B 1 126 ? -13.492 -2.42 -8.719 1 93.31 126 TRP B CA 1
ATOM 2651 C C . TRP B 1 126 ? -14.617 -2.803 -7.762 1 93.31 126 TRP B C 1
ATOM 2653 O O . TRP B 1 126 ? -15.68 -3.256 -8.195 1 93.31 126 TRP B O 1
ATOM 2663 N N . ILE B 1 127 ? -14.375 -2.6 -6.496 1 95.62 127 ILE B N 1
ATOM 2664 C CA . ILE B 1 127 ? -15.43 -2.84 -5.52 1 95.62 127 ILE B CA 1
ATOM 2665 C C . ILE B 1 127 ? -15.828 -1.523 -4.855 1 95.62 127 ILE B C 1
ATOM 2667 O O . ILE B 1 127 ? -14.992 -0.643 -4.656 1 95.62 127 ILE B O 1
ATOM 2671 N N . ASP B 1 128 ? -17.078 -1.404 -4.574 1 96.62 128 ASP B N 1
ATOM 2672 C CA . ASP B 1 128 ? -17.641 -0.263 -3.852 1 96.62 128 ASP B CA 1
ATOM 2673 C C . ASP B 1 128 ? -17.703 -0.543 -2.354 1 96.62 128 ASP B C 1
ATOM 2675 O O . ASP B 1 128 ? -18.516 -1.365 -1.906 1 96.62 128 ASP B O 1
ATOM 2679 N N . LEU B 1 129 ? -16.953 0.174 -1.571 1 97.56 129 LEU B N 1
ATOM 2680 C CA . LEU B 1 129 ? -16.875 -0.051 -0.131 1 97.56 129 LEU B CA 1
ATOM 2681 C C . LEU B 1 129 ? -18.031 0.643 0.582 1 97.56 129 LEU B C 1
ATOM 2683 O O . LEU B 1 129 ? -18.344 0.322 1.732 1 97.56 129 LEU B O 1
ATOM 2687 N N . GLY B 1 130 ? -18.609 1.624 -0.076 1 96.94 130 GLY B N 1
ATOM 2688 C CA . GLY B 1 130 ? -19.703 2.363 0.526 1 96.94 130 GLY B CA 1
ATOM 2689 C C . GLY B 1 130 ? -19.344 3.785 0.903 1 96.94 130 GLY B C 1
ATOM 2690 O O . GLY B 1 130 ? -18.156 4.145 0.906 1 96.94 130 GLY B O 1
ATOM 2691 N N . LEU B 1 131 ? -20.312 4.574 1.301 1 95.12 131 LEU B N 1
ATOM 2692 C CA . LEU B 1 131 ? -20.172 6 1.569 1 95.12 131 LEU B CA 1
ATOM 2693 C C . LEU B 1 131 ? -19.406 6.234 2.869 1 95.12 131 LEU B C 1
ATOM 2695 O O . LEU B 1 131 ? -18.938 7.348 3.131 1 95.12 131 LEU B O 1
ATOM 2699 N N . GLU B 1 132 ? -19.281 5.227 3.629 1 96.75 132 GLU B N 1
ATOM 2700 C CA . GLU B 1 132 ? -18.609 5.367 4.922 1 96.75 132 GLU B CA 1
ATOM 2701 C C . GLU B 1 132 ? -17.094 5.191 4.785 1 96.75 132 GLU B C 1
ATOM 2703 O O . GLU B 1 132 ? -16.375 5.277 5.773 1 96.75 132 GLU B O 1
ATOM 2708 N N . TYR B 1 133 ? -16.719 4.969 3.576 1 98.31 133 TYR B N 1
ATOM 2709 C CA . TYR B 1 133 ? -15.297 4.738 3.35 1 98.31 133 TYR B CA 1
ATOM 2710 C C . TYR B 1 133 ? -14.719 5.793 2.416 1 98.31 133 TYR B C 1
ATOM 2712 O O . TYR B 1 133 ? -15.422 6.332 1.562 1 98.31 133 TYR B O 1
ATOM 2720 N N . PHE B 1 134 ? -13.398 6.082 2.648 1 97.81 134 PHE B N 1
ATOM 2721 C CA . PHE B 1 134 ? -12.648 6.984 1.785 1 97.81 134 PHE B CA 1
ATOM 2722 C C . PHE B 1 134 ? -11.219 6.484 1.596 1 97.81 134 PHE B C 1
ATOM 2724 O O . PHE B 1 134 ? -10.484 6.32 2.568 1 97.81 134 PHE B O 1
ATOM 2731 N N . PRO B 1 135 ? -10.773 6.234 0.319 1 97.56 135 PRO B N 1
ATOM 2732 C CA . PRO B 1 135 ? -11.586 6.305 -0.899 1 97.56 135 PRO B CA 1
ATOM 2733 C C . PRO B 1 135 ? -12.656 5.223 -0.955 1 97.56 135 PRO B C 1
ATOM 2735 O O . PRO B 1 135 ? -12.547 4.203 -0.272 1 97.56 135 PRO B O 1
ATOM 2738 N N . ARG B 1 136 ? -13.586 5.395 -1.7 1 97.56 136 ARG B N 1
ATOM 2739 C CA . ARG B 1 136 ? -14.766 4.539 -1.709 1 97.56 136 ARG B CA 1
ATOM 2740 C C . ARG B 1 136 ? -14.547 3.312 -2.586 1 97.56 136 ARG B C 1
ATOM 2742 O O . ARG B 1 136 ? -15.125 2.252 -2.334 1 97.56 136 ARG B O 1
ATOM 2749 N N . PHE B 1 137 ? -13.695 3.412 -3.57 1 95.81 137 PHE B N 1
ATOM 2750 C CA . PHE B 1 137 ? -13.578 2.314 -4.523 1 95.81 137 PHE B CA 1
ATOM 2751 C C . PHE B 1 137 ? -12.18 1.712 -4.492 1 95.81 137 PHE B C 1
ATOM 2753 O O . PHE B 1 137 ? -11.188 2.439 -4.465 1 95.81 137 PHE B O 1
ATOM 2760 N N . LEU B 1 138 ? -12.156 0.428 -4.496 1 96.81 138 LEU B N 1
ATOM 2761 C CA . LEU B 1 138 ? -10.906 -0.326 -4.445 1 96.81 138 LEU B CA 1
ATOM 2762 C C . LEU B 1 138 ? -10.859 -1.382 -5.547 1 96.81 138 LEU B C 1
ATOM 2764 O O . LEU B 1 138 ? -11.859 -2.057 -5.805 1 96.81 138 LEU B O 1
ATOM 2768 N N . ARG B 1 139 ? -9.711 -1.482 -6.164 1 95.38 139 ARG B N 1
ATOM 2769 C CA . ARG B 1 139 ? -9.477 -2.594 -7.082 1 95.38 139 ARG B CA 1
ATOM 2770 C C . ARG B 1 139 ? -8.977 -3.826 -6.336 1 95.38 139 ARG B C 1
ATOM 2772 O O . ARG B 1 139 ? -8.164 -3.713 -5.414 1 95.38 139 ARG B O 1
ATOM 2779 N N . THR B 1 140 ? -9.438 -4.965 -6.805 1 96.25 140 THR B N 1
ATOM 2780 C CA . THR B 1 140 ? -9.016 -6.234 -6.227 1 96.25 140 THR B CA 1
ATOM 2781 C C . THR B 1 140 ? -9.133 -7.359 -7.25 1 96.25 140 THR B C 1
ATOM 2783 O O . THR B 1 140 ? -9.773 -7.195 -8.289 1 96.25 140 THR B O 1
ATOM 2786 N N . VAL B 1 141 ? -8.445 -8.445 -6.973 1 96.25 141 VAL B N 1
ATOM 2787 C CA . VAL B 1 141 ? -8.484 -9.602 -7.867 1 96.25 141 VAL B CA 1
ATOM 2788 C C . VAL B 1 141 ? -9.539 -10.594 -7.379 1 96.25 141 VAL B C 1
ATOM 2790 O O . VAL B 1 141 ? -9.594 -10.914 -6.191 1 96.25 141 VAL B O 1
ATOM 2793 N N . GLU B 1 142 ? -10.336 -10.984 -8.25 1 94.12 142 GLU B N 1
ATOM 2794 C CA . GLU B 1 142 ? -11.281 -12.07 -7.988 1 94.12 142 GLU B CA 1
ATOM 2795 C C . GLU B 1 142 ? -10.883 -13.336 -8.734 1 94.12 142 GLU B C 1
ATOM 2797 O O . GLU B 1 142 ? -10.688 -13.312 -9.953 1 94.12 142 GLU B O 1
ATOM 2802 N N . CYS B 1 143 ? -10.695 -14.398 -7.941 1 94.44 143 CYS B N 1
ATOM 2803 C CA . CYS B 1 143 ? -10.383 -15.664 -8.594 1 94.44 143 CYS B CA 1
ATOM 2804 C C . CYS B 1 143 ? -11.57 -16.172 -9.406 1 94.44 143 CYS B C 1
ATOM 2806 O O . CYS B 1 143 ? -12.68 -16.297 -8.875 1 94.44 143 CYS B O 1
ATOM 2808 N N . ALA B 1 144 ? -11.383 -16.469 -10.594 1 90.62 144 ALA B N 1
ATOM 2809 C CA . ALA B 1 144 ? -12.445 -16.859 -11.516 1 90.62 144 ALA B CA 1
ATOM 2810 C C . ALA B 1 144 ? -12.961 -18.266 -11.219 1 90.62 144 ALA B C 1
ATOM 2812 O O . ALA B 1 144 ? -14.117 -18.578 -11.5 1 90.62 144 ALA B O 1
ATOM 2813 N N . LYS B 1 145 ? -12.117 -19.078 -10.711 1 90.81 145 LYS B N 1
ATOM 2814 C CA . LYS B 1 145 ? -12.469 -20.453 -10.359 1 90.81 145 LYS B CA 1
ATOM 2815 C C . LYS B 1 145 ? -12.125 -20.75 -8.898 1 90.81 145 LYS B C 1
ATOM 2817 O O . LYS B 1 145 ? -11.289 -20.062 -8.305 1 90.81 145 LYS B O 1
ATOM 2822 N N . THR B 1 146 ? -12.781 -21.766 -8.367 1 93.69 146 THR B N 1
ATOM 2823 C CA . THR B 1 146 ? -12.539 -22.141 -6.98 1 93.69 146 THR B CA 1
ATOM 2824 C C . THR B 1 146 ? -11.648 -23.375 -6.898 1 93.69 146 THR B C 1
ATOM 2826 O O . THR B 1 146 ? -11.102 -23.688 -5.84 1 93.69 146 THR B O 1
ATOM 2829 N N . ARG B 1 147 ? -11.648 -24.094 -8.016 1 95 147 ARG B N 1
ATOM 2830 C CA . ARG B 1 147 ? -10.859 -25.328 -8.047 1 95 147 ARG B CA 1
ATOM 2831 C C . ARG B 1 147 ? -9.852 -25.297 -9.188 1 95 147 ARG B C 1
ATOM 2833 O O . ARG B 1 147 ? -10.062 -24.625 -10.203 1 95 147 ARG B O 1
ATOM 2840 N N . CYS B 1 148 ? -8.727 -26.016 -8.969 1 93.62 148 CYS B N 1
ATOM 2841 C CA . CYS B 1 148 ? -7.688 -26.156 -9.984 1 93.62 148 CYS B CA 1
ATOM 2842 C C . CYS B 1 148 ? -7.129 -27.578 -10.008 1 93.62 148 CYS B C 1
ATOM 2844 O O . CYS B 1 148 ? -7.496 -28.406 -9.172 1 93.62 148 CYS B O 1
ATOM 2846 N N . TRP B 1 149 ? -6.371 -27.828 -11.055 1 93.44 149 TRP B N 1
ATOM 2847 C CA . TRP B 1 149 ? -5.746 -29.141 -11.25 1 93.44 149 TRP B CA 1
ATOM 2848 C C . TRP B 1 149 ? -6.789 -30.25 -11.234 1 93.44 149 TRP B C 1
ATOM 2850 O O . TRP B 1 149 ? -6.738 -31.141 -10.391 1 93.44 149 TRP B O 1
ATOM 2860 N N . TYR B 1 150 ? -7.652 -30.141 -12.117 1 92.5 150 TYR B N 1
ATOM 2861 C CA . TYR B 1 150 ? -8.719 -31.109 -12.359 1 92.5 150 TYR B CA 1
ATOM 2862 C C . TYR B 1 150 ? -9.578 -31.297 -11.117 1 92.5 150 TYR B C 1
ATOM 2864 O O . TYR B 1 150 ? -10.008 -32.406 -10.812 1 92.5 150 TYR B O 1
ATOM 2872 N N . GLY B 1 151 ? -9.703 -30.188 -10.305 1 94.12 151 GLY B N 1
ATOM 2873 C CA . GLY B 1 151 ? -10.609 -30.203 -9.164 1 94.12 151 GLY B CA 1
ATOM 2874 C C . GLY B 1 151 ? -9.961 -30.719 -7.895 1 94.12 151 GLY B C 1
ATOM 2875 O O . GLY B 1 151 ? -10.594 -30.766 -6.84 1 94.12 151 GLY B O 1
ATOM 2876 N N . HIS B 1 152 ? -8.695 -31.078 -7.953 1 95.19 152 HIS B N 1
ATOM 2877 C CA . HIS B 1 152 ? -8.039 -31.703 -6.812 1 95.19 152 HIS B CA 1
ATOM 2878 C C . HIS B 1 152 ? -7.48 -30.656 -5.852 1 95.19 152 HIS B C 1
ATOM 2880 O O . HIS B 1 152 ? -7.16 -30.969 -4.703 1 95.19 152 HIS B O 1
ATOM 2886 N N . TYR B 1 153 ? -7.34 -29.469 -6.383 1 94.75 153 TYR B N 1
ATOM 2887 C CA . TYR B 1 153 ? -6.801 -28.391 -5.574 1 94.75 153 TYR B CA 1
ATOM 2888 C C . TYR B 1 153 ? -7.742 -27.188 -5.574 1 94.75 153 TYR B C 1
ATOM 2890 O O . TYR B 1 153 ? -8.82 -27.234 -6.172 1 94.75 153 TYR B O 1
ATOM 2898 N N . HIS B 1 154 ? -7.398 -26.188 -4.73 1 94.81 154 HIS B N 1
ATOM 2899 C CA . HIS B 1 154 ? -8.258 -25.031 -4.547 1 94.81 154 HIS B CA 1
ATOM 2900 C C . HIS B 1 154 ? -7.578 -23.75 -5.027 1 94.81 154 HIS B C 1
ATOM 2902 O O . HIS B 1 154 ? -6.371 -23.578 -4.84 1 94.81 154 HIS B O 1
ATOM 2908 N N . CYS B 1 155 ? -8.344 -22.938 -5.656 1 95.75 155 CYS B N 1
ATOM 2909 C CA . CYS B 1 155 ? -7.883 -21.594 -5.965 1 95.75 155 CYS B CA 1
ATOM 2910 C C . CYS B 1 155 ? -8.219 -20.641 -4.832 1 95.75 155 CYS B C 1
ATOM 2912 O O . CYS B 1 155 ? -9.391 -20.438 -4.5 1 95.75 155 CYS B O 1
ATOM 2914 N N . ARG B 1 156 ? -7.164 -20 -4.273 1 94 156 ARG B N 1
ATOM 2915 C CA . ARG B 1 156 ? -7.352 -19.109 -3.135 1 94 156 ARG B CA 1
ATOM 2916 C C . ARG B 1 156 ? -6.656 -17.766 -3.363 1 94 156 ARG B C 1
ATOM 2918 O O . ARG B 1 156 ? -5.523 -17.734 -3.854 1 94 156 ARG B O 1
ATOM 2925 N N . PRO B 1 157 ? -7.367 -16.734 -3.012 1 95.62 157 PRO B N 1
ATOM 2926 C CA . PRO B 1 157 ? -6.715 -15.43 -3.145 1 95.62 157 PRO B CA 1
ATOM 2927 C C . PRO B 1 157 ? -5.688 -15.164 -2.043 1 95.62 157 PRO B C 1
ATOM 2929 O O . PRO B 1 157 ? -5.824 -15.68 -0.931 1 95.62 157 PRO B O 1
ATOM 2932 N N . ARG B 1 158 ? -4.695 -14.477 -2.377 1 95.5 158 ARG B N 1
ATOM 2933 C CA . ARG B 1 158 ? -3.734 -13.914 -1.435 1 95.5 158 ARG B CA 1
ATOM 2934 C C . ARG B 1 158 ? -3.756 -12.391 -1.481 1 95.5 158 ARG B C 1
ATOM 2936 O O . ARG B 1 158 ? -3.842 -11.797 -2.559 1 95.5 158 ARG B O 1
ATOM 2943 N N . SER B 1 159 ? -3.656 -11.797 -0.248 1 98.25 159 SER B N 1
ATOM 2944 C CA . SER B 1 159 ? -3.936 -10.359 -0.209 1 98.25 159 SER B CA 1
ATOM 2945 C C . SER B 1 159 ? -2.842 -9.602 0.535 1 98.25 159 SER B C 1
ATOM 2947 O O . SER B 1 159 ? -2.227 -10.141 1.46 1 98.25 159 SER B O 1
ATOM 2949 N N . PHE B 1 160 ? -2.576 -8.383 0.075 1 98.19 160 PHE B N 1
ATOM 2950 C CA . PHE B 1 160 ? -1.866 -7.395 0.878 1 98.19 160 PHE B CA 1
ATOM 2951 C C . PHE B 1 160 ? -2.842 -6.406 1.507 1 98.19 160 PHE B C 1
ATOM 2953 O O . PHE B 1 160 ? -4.051 -6.484 1.272 1 98.19 160 PHE B O 1
ATOM 2960 N N . THR B 1 161 ? -2.305 -5.484 2.336 1 98 161 THR B N 1
ATOM 2961 C CA . THR B 1 161 ? -3.217 -4.562 3.004 1 98 161 THR B CA 1
ATOM 2962 C C . THR B 1 161 ? -2.984 -3.131 2.533 1 98 161 THR B C 1
ATOM 2964 O O . THR B 1 161 ? -1.876 -2.779 2.123 1 98 161 THR B O 1
ATOM 2967 N N . VAL B 1 162 ? -4.035 -2.373 2.582 1 98.44 162 VAL B N 1
ATOM 2968 C CA . VAL B 1 162 ? -3.986 -0.929 2.381 1 98.44 162 VAL B CA 1
ATOM 2969 C C . VAL B 1 162 ? -4.656 -0.219 3.555 1 98.44 162 VAL B C 1
ATOM 2971 O O . VAL B 1 162 ? -5.406 -0.834 4.312 1 98.44 162 VAL B O 1
ATOM 2974 N N . LYS B 1 163 ? -4.312 0.996 3.691 1 98.12 163 LYS B N 1
ATOM 2975 C CA . LYS B 1 163 ? -4.949 1.826 4.711 1 98.12 163 LYS B CA 1
ATOM 2976 C C . LYS B 1 163 ? -5.969 2.773 4.086 1 98.12 163 LYS B C 1
ATOM 2978 O O . LYS B 1 163 ? -5.66 3.482 3.125 1 98.12 163 LYS B O 1
ATOM 2983 N N . ILE B 1 164 ? -7.168 2.787 4.652 1 98.56 164 ILE B N 1
ATOM 2984 C CA . ILE B 1 164 ? -8.25 3.646 4.18 1 98.56 164 ILE B CA 1
ATOM 2985 C C . ILE B 1 164 ? -8.938 4.309 5.367 1 98.56 164 ILE B C 1
ATOM 2987 O O . ILE B 1 164 ? -8.664 3.973 6.523 1 98.56 164 ILE B O 1
ATOM 2991 N N . LEU B 1 165 ? -9.758 5.289 5.078 1 98.44 165 LEU B N 1
ATOM 2992 C CA . LEU B 1 165 ? -10.523 5.98 6.105 1 98.44 165 LEU B CA 1
ATOM 2993 C C . LEU B 1 165 ? -11.938 5.414 6.207 1 98.44 165 LEU B C 1
ATOM 2995 O O . LEU B 1 165 ? -12.562 5.113 5.188 1 98.44 165 LEU B O 1
ATOM 2999 N N . ARG B 1 166 ? -12.391 5.23 7.402 1 98.5 166 ARG B N 1
ATOM 3000 C CA . ARG B 1 166 ? -13.75 4.781 7.664 1 98.5 166 ARG B CA 1
ATOM 3001 C C . ARG B 1 166 ? -14.469 5.734 8.617 1 98.5 166 ARG B C 1
ATOM 3003 O O . ARG B 1 166 ? -13.945 6.078 9.672 1 98.5 166 ARG B O 1
ATOM 3010 N N . ARG B 1 167 ? -15.617 6.102 8.273 1 96.94 167 ARG B N 1
ATOM 3011 C CA . ARG B 1 167 ? -16.453 6.949 9.117 1 96.94 167 ARG B CA 1
ATOM 3012 C C . ARG B 1 167 ? -17.141 6.137 10.203 1 96.94 167 ARG B C 1
ATOM 3014 O O . ARG B 1 167 ? -17.75 5.102 9.922 1 96.94 167 ARG B O 1
ATOM 3021 N N . ARG B 1 168 ? -17 6.598 11.375 1 95.44 168 ARG B N 1
ATOM 3022 C CA . ARG B 1 168 ? -17.812 6.035 12.445 1 95.44 168 ARG B CA 1
ATOM 3023 C C . ARG B 1 168 ? -19.156 6.746 12.531 1 95.44 168 ARG B C 1
ATOM 3025 O O . ARG B 1 168 ? -19.297 7.754 13.234 1 95.44 168 ARG B O 1
ATOM 3032 N N . SER B 1 169 ? -20.047 6.109 11.914 1 89.94 169 SER B N 1
ATOM 3033 C CA . SER B 1 169 ? -21.359 6.738 11.812 1 89.94 169 SER B CA 1
ATOM 3034 C C . SER B 1 169 ? -21.938 7.035 13.195 1 89.94 169 SER B C 1
ATOM 3036 O O . SER B 1 169 ? -21.891 6.188 14.086 1 89.94 169 SER B O 1
ATOM 3038 N N . GLY B 1 170 ? -22.422 8.25 13.352 1 87.69 170 GLY B N 1
ATOM 3039 C CA . GLY B 1 170 ? -23.078 8.641 14.586 1 87.69 170 GLY B CA 1
ATOM 3040 C C . GLY B 1 170 ? -22.125 9.164 15.641 1 87.69 170 GLY B C 1
ATOM 3041 O O . GLY B 1 170 ? -22.547 9.57 16.719 1 87.69 170 GLY B O 1
ATOM 3042 N N . GLU B 1 171 ? -20.859 9.078 15.352 1 92.56 171 GLU B N 1
ATOM 3043 C CA . GLU B 1 171 ? -19.859 9.586 16.297 1 92.56 171 GLU B CA 1
ATOM 3044 C C . GLU B 1 171 ? -19.266 10.906 15.812 1 92.56 171 GLU B C 1
ATOM 3046 O O . GLU B 1 171 ? -19.016 11.078 14.617 1 92.56 171 GLU B O 1
ATOM 3051 N N . CYS B 1 172 ? -19.109 11.828 16.859 1 92.38 172 CYS B N 1
ATOM 3052 C CA . CYS B 1 172 ? -18.562 13.148 16.547 1 92.38 172 CYS B CA 1
ATOM 3053 C C . CYS B 1 172 ? -17.312 13.43 17.359 1 92.38 172 CYS B C 1
ATOM 3055 O O . CYS B 1 172 ? -17.141 12.875 18.453 1 92.38 172 CYS B O 1
ATOM 3057 N N . VAL B 1 173 ? -16.469 14.25 16.859 1 90.38 173 VAL B N 1
ATOM 3058 C CA . VAL B 1 173 ? -15.25 14.672 17.531 1 90.38 173 VAL B CA 1
ATOM 3059 C C . VAL B 1 173 ? -15.039 16.172 17.328 1 90.38 173 VAL B C 1
ATOM 3061 O O . VAL B 1 173 ? -15.469 16.734 16.328 1 90.38 173 VAL B O 1
ATOM 3064 N N . PRO B 1 174 ? -14.539 16.75 18.438 1 85.75 174 PRO B N 1
ATOM 3065 C CA . PRO B 1 174 ? -14.25 18.172 18.234 1 85.75 174 PRO B CA 1
ATOM 3066 C C . PRO B 1 174 ? -13.258 18.406 17.094 1 85.75 174 PRO B C 1
ATOM 3068 O O . PRO B 1 174 ? -12.281 17.672 16.953 1 85.75 174 PRO B O 1
ATOM 3071 N N . GLY B 1 175 ? -13.625 19.281 16.234 1 74 175 GLY B N 1
ATOM 3072 C CA . GLY B 1 175 ? -12.719 19.625 15.156 1 74 175 GLY B CA 1
ATOM 3073 C C . GLY B 1 175 ? -11.391 20.172 15.633 1 74 175 GLY B C 1
ATOM 3074 O O . GLY B 1 175 ? -11.32 20.812 16.688 1 74 175 GLY B O 1
ATOM 3075 N N . GLY B 1 176 ? -10.25 19.578 15.648 1 56.47 176 GLY B N 1
ATOM 3076 C CA . GLY B 1 176 ? -8.945 20 16.141 1 56.47 176 GLY B CA 1
ATOM 3077 C C . GLY B 1 176 ? -8.633 21.453 15.828 1 56.47 176 GLY B C 1
ATOM 3078 O O . GLY B 1 176 ? -8.977 21.953 14.758 1 56.47 176 GLY B O 1
ATOM 3079 N N . ALA B 1 177 ? -8.75 22.375 16.781 1 50.78 177 ALA B N 1
ATOM 3080 C CA . ALA B 1 177 ? -8.203 23.719 16.625 1 50.78 177 ALA B CA 1
ATOM 3081 C C . ALA B 1 177 ? -6.953 23.703 15.75 1 50.78 177 ALA B C 1
ATOM 3083 O O . ALA B 1 177 ? -6.707 24.641 14.992 1 50.78 177 ALA B O 1
ATOM 3084 N N . ASP B 1 178 ? -5.984 22.906 16.031 1 45.84 178 ASP B N 1
ATOM 3085 C CA . ASP B 1 178 ? -4.586 22.922 15.602 1 45.84 178 ASP B CA 1
ATOM 3086 C C . ASP B 1 178 ? -4.418 22.281 14.227 1 45.84 178 ASP B C 1
ATOM 3088 O O . ASP B 1 178 ? -3.305 21.938 13.82 1 45.84 178 ASP B O 1
ATOM 3092 N N . GLN B 1 179 ? -5.395 21.734 13.711 1 47.81 179 GLN B N 1
ATOM 3093 C CA . GLN B 1 179 ? -5.09 21.156 12.406 1 47.81 179 GLN B CA 1
ATOM 3094 C C . GLN B 1 179 ? -5.027 22.219 11.32 1 47.81 179 GLN B C 1
ATOM 3096 O O . GLN B 1 179 ? -5.977 22.391 10.555 1 47.81 179 GLN B O 1
ATOM 3101 N N . PRO B 1 180 ? -4.18 23.125 11.523 1 44.66 180 PRO B N 1
ATOM 3102 C CA . PRO B 1 180 ? -4.074 24.203 10.531 1 44.66 180 PRO B CA 1
ATOM 3103 C C . PRO B 1 180 ? -4.176 23.688 9.094 1 44.66 180 PRO B C 1
ATOM 3105 O O . PRO B 1 180 ? -4.66 24.406 8.211 1 44.66 180 PRO B O 1
ATOM 3108 N N . ASN B 1 181 ? -3.541 22.578 8.906 1 44.81 181 ASN B N 1
ATOM 3109 C CA . ASN B 1 181 ? -3.355 22.219 7.5 1 44.81 181 ASN B CA 1
ATOM 3110 C C . ASN B 1 181 ? -4.637 21.656 6.895 1 44.81 181 ASN B C 1
ATOM 3112 O O . ASN B 1 181 ? -4.691 21.375 5.695 1 44.81 181 ASN B O 1
ATOM 3116 N N . VAL B 1 182 ? -5.477 21.109 7.812 1 45.16 182 VAL B N 1
ATOM 3117 C CA . VAL B 1 182 ? -6.73 20.688 7.191 1 45.16 182 VAL B CA 1
ATOM 3118 C C . VAL B 1 182 ? -7.684 21.875 7.09 1 45.16 182 VAL B C 1
ATOM 3120 O O . VAL B 1 182 ? -7.836 22.641 8.047 1 45.16 182 VAL B O 1
ATOM 3123 N N . GLY B 1 183 ? -7.789 22.625 6.207 1 44.41 183 GLY B N 1
ATOM 3124 C CA . GLY B 1 183 ? -8.672 23.703 5.84 1 44.41 183 GLY B CA 1
ATOM 3125 C C . GLY B 1 183 ? -9.977 23.719 6.617 1 44.41 183 GLY B C 1
ATOM 3126 O O . GLY B 1 183 ? -10.977 24.266 6.16 1 44.41 183 GLY B O 1
ATOM 3127 N N . SER B 1 184 ? -10.062 22.828 7.566 1 48.03 184 SER B N 1
ATOM 3128 C CA . SER B 1 184 ? -11.406 22.938 8.133 1 48.03 184 SER B CA 1
ATOM 3129 C C . SER B 1 184 ? -11.531 24.156 9.023 1 48.03 184 SER B C 1
ATOM 3131 O O . SER B 1 184 ? -10.922 24.219 10.094 1 48.03 184 SER B O 1
ATOM 3133 N N . GLU B 1 185 ? -11.586 25.297 8.5 1 50.97 185 GLU B N 1
ATOM 3134 C CA . GLU B 1 185 ? -11.984 26.516 9.219 1 50.97 185 GLU B CA 1
ATOM 3135 C C . GLU B 1 185 ? -13.211 26.266 10.086 1 50.97 185 GLU B C 1
ATOM 3137 O O . GLU B 1 185 ? -14.344 26.344 9.602 1 50.97 185 GLU B O 1
ATOM 3142 N N . GLY B 1 186 ? -13.18 25.188 10.773 1 54.22 186 GLY B N 1
ATOM 3143 C CA . GLY B 1 186 ? -14.406 25.109 11.555 1 54.22 186 GLY B CA 1
ATOM 3144 C C . GLY B 1 186 ? -14.422 26.062 12.742 1 54.22 186 GLY B C 1
ATOM 3145 O O . GLY B 1 186 ? -13.375 26.594 13.117 1 54.22 186 GLY B O 1
ATOM 3146 N N . LEU B 1 187 ? -15.492 26.703 12.977 1 59.19 187 LEU B N 1
ATOM 3147 C CA . LEU B 1 187 ? -15.734 27.547 14.133 1 59.19 187 LEU B CA 1
ATOM 3148 C C . LEU B 1 187 ? -15.25 26.891 15.414 1 59.19 187 LEU B C 1
ATOM 3150 O O . LEU B 1 187 ? -15.227 25.656 15.508 1 59.19 187 LEU B O 1
ATOM 3154 N N . PRO B 1 188 ? -14.602 27.609 16.234 1 61.59 188 PRO B N 1
ATOM 3155 C CA . PRO B 1 188 ? -14.281 27.078 17.562 1 61.59 188 PRO B CA 1
ATOM 3156 C C . PRO B 1 188 ? -15.43 26.281 18.172 1 61.59 188 PRO B C 1
ATOM 3158 O O . PRO B 1 188 ? -16.578 26.719 18.109 1 61.59 188 PRO B O 1
ATOM 3161 N N . GLY B 1 189 ? -15.219 24.969 18.469 1 66.5 189 GLY B N 1
ATOM 3162 C CA . GLY B 1 189 ? -16.219 24.141 19.141 1 66.5 189 GLY B CA 1
ATOM 3163 C C . GLY B 1 189 ? -17.016 23.281 18.188 1 66.5 189 GLY B C 1
ATOM 3164 O O . GLY B 1 189 ? -17.953 22.594 18.594 1 66.5 189 GLY B O 1
ATOM 3165 N N . GLU B 1 190 ? -16.719 23.453 16.922 1 78.56 190 GLU B N 1
ATOM 3166 C CA . GLU B 1 190 ? -17.547 22.688 15.984 1 78.56 190 GLU B CA 1
ATOM 3167 C C . GLU B 1 190 ? -17.188 21.203 16.031 1 78.56 190 GLU B C 1
ATOM 3169 O O . GLU B 1 190 ? -16.016 20.844 16.109 1 78.56 190 GLU B O 1
ATOM 3174 N N . LEU B 1 191 ? -18.281 20.422 16.109 1 88.12 191 LEU B N 1
ATOM 3175 C CA . LEU B 1 191 ? -18.125 18.984 16.094 1 88.12 191 LEU B CA 1
ATOM 3176 C C . LEU B 1 191 ? -18.078 18.453 14.656 1 88.12 191 LEU B C 1
ATOM 3178 O O . LEU B 1 191 ? -18.797 18.953 13.797 1 88.12 191 LEU B O 1
ATOM 3182 N N . ARG B 1 192 ? -17.156 17.547 14.5 1 91.31 192 ARG B N 1
ATOM 3183 C CA . ARG B 1 192 ? -17 16.922 13.188 1 91.31 192 ARG B CA 1
ATOM 3184 C C . ARG B 1 192 ? -17.25 15.422 13.266 1 91.31 192 ARG B C 1
ATOM 3186 O O . ARG B 1 192 ? -17.141 14.828 14.336 1 91.31 192 ARG B O 1
ATOM 3193 N N . GLU B 1 193 ? -17.578 14.914 12.016 1 92.94 193 GLU B N 1
ATOM 3194 C CA . GLU B 1 193 ? -17.672 13.461 11.922 1 92.94 193 GLU B CA 1
ATOM 3195 C C . GLU B 1 193 ? -16.344 12.797 12.266 1 92.94 193 GLU B C 1
ATOM 3197 O O . GLU B 1 193 ? -15.273 13.289 11.898 1 92.94 193 GLU B O 1
ATOM 3202 N N . LEU B 1 194 ? -16.5 11.68 12.953 1 94.75 194 LEU B N 1
ATOM 3203 C CA . LEU B 1 194 ? -15.305 10.93 13.32 1 94.75 194 LEU B CA 1
ATOM 3204 C C . LEU B 1 194 ? -14.914 9.953 12.219 1 94.75 194 LEU B C 1
ATOM 3206 O O . LEU B 1 194 ? -15.703 9.078 11.852 1 94.75 194 LEU B O 1
ATOM 3210 N N . TRP B 1 195 ? -13.812 10.18 11.68 1 96.75 195 TRP B N 1
ATOM 3211 C CA . TRP B 1 195 ? -13.18 9.234 10.758 1 96.75 195 TRP B CA 1
ATOM 3212 C C . TRP B 1 195 ? -11.969 8.578 11.406 1 96.75 195 TRP B C 1
ATOM 3214 O O . TRP B 1 195 ? -11.18 9.242 12.086 1 96.75 195 TRP B O 1
ATOM 3224 N N . VAL B 1 196 ? -11.828 7.238 11.141 1 97.69 196 VAL B N 1
ATOM 3225 C CA . VAL B 1 196 ? -10.703 6.496 11.695 1 97.69 196 VAL B CA 1
ATOM 3226 C C . VAL B 1 196 ? -9.992 5.727 10.586 1 97.69 196 VAL B C 1
ATOM 3228 O O . VAL B 1 196 ? -10.539 5.555 9.492 1 97.69 196 VAL B O 1
ATOM 3231 N N . TRP B 1 197 ? -8.711 5.309 10.898 1 97.88 197 TRP B N 1
ATOM 3232 C CA . TRP B 1 197 ? -7.945 4.523 9.938 1 97.88 197 TRP B CA 1
ATOM 3233 C C . TRP B 1 197 ? -8.305 3.043 10.039 1 97.88 197 TRP B C 1
ATOM 3235 O O . TRP B 1 197 ? -8.453 2.51 11.141 1 97.88 197 TRP B O 1
ATOM 3245 N N . GLU B 1 198 ? -8.422 2.447 8.859 1 97.81 198 GLU B N 1
ATOM 3246 C CA . GLU B 1 198 ? -8.695 1.017 8.766 1 97.81 198 GLU B CA 1
ATOM 3247 C C . GLU B 1 198 ? -7.766 0.341 7.762 1 97.81 198 GLU B C 1
ATOM 3249 O O . GLU B 1 198 ? -7.492 0.889 6.691 1 97.81 198 GLU B O 1
ATOM 3254 N N . GLU B 1 199 ? -7.211 -0.783 8.18 1 97.06 199 GLU B N 1
ATOM 3255 C CA . GLU B 1 199 ? -6.449 -1.646 7.277 1 97.06 199 GLU B CA 1
ATOM 3256 C C . GLU B 1 199 ? -7.352 -2.672 6.598 1 97.06 199 GLU B C 1
ATOM 3258 O O . GLU B 1 199 ? -8.117 -3.375 7.266 1 97.06 199 GLU B O 1
ATOM 3263 N N . ARG B 1 200 ? -7.207 -2.732 5.281 1 98.12 200 ARG B N 1
ATOM 3264 C CA . ARG B 1 200 ? -8.086 -3.615 4.52 1 98.12 200 ARG B CA 1
ATOM 3265 C C . ARG B 1 200 ? -7.301 -4.441 3.512 1 98.12 200 ARG B C 1
ATOM 3267 O O . ARG B 1 200 ? -6.328 -3.959 2.93 1 98.12 200 ARG B O 1
ATOM 3274 N N . ALA B 1 201 ? -7.828 -5.645 3.266 1 98.56 201 ALA B N 1
ATOM 3275 C CA . ALA B 1 201 ? -7.191 -6.555 2.316 1 98.56 201 ALA B CA 1
ATOM 3276 C C . ALA B 1 201 ? -7.5 -6.148 0.877 1 98.56 201 ALA B C 1
ATOM 3278 O O . ALA B 1 201 ? -8.625 -5.766 0.561 1 98.56 201 ALA B O 1
ATOM 3279 N N . VAL B 1 202 ? -6.5 -6.234 0.041 1 98.56 202 VAL B N 1
ATOM 3280 C CA . VAL B 1 202 ? -6.613 -6.184 -1.412 1 98.56 202 VAL B CA 1
ATOM 3281 C C . VAL B 1 202 ? -6.102 -7.488 -2.018 1 98.56 202 VAL B C 1
ATOM 3283 O O . VAL B 1 202 ? -4.906 -7.789 -1.937 1 98.56 202 VAL B O 1
ATOM 3286 N N . ASN B 1 203 ? -7.016 -8.281 -2.596 1 98.19 203 ASN B N 1
ATOM 3287 C CA . ASN B 1 203 ? -6.582 -9.5 -3.275 1 98.19 203 ASN B CA 1
ATOM 3288 C C . ASN B 1 203 ? -5.648 -9.188 -4.441 1 98.19 203 ASN B C 1
ATOM 3290 O O . ASN B 1 203 ? -5.922 -8.281 -5.234 1 98.19 203 ASN B O 1
ATOM 3294 N N . PHE B 1 204 ? -4.688 -10.031 -4.516 1 97.44 204 PHE B N 1
ATOM 3295 C CA . PHE B 1 204 ? -3.666 -9.664 -5.488 1 97.44 204 PHE B CA 1
ATOM 3296 C C . PHE B 1 204 ? -3.398 -10.812 -6.453 1 97.44 204 PHE B C 1
ATOM 3298 O O . PHE B 1 204 ? -3.18 -10.586 -7.648 1 97.44 204 PHE B O 1
ATOM 3305 N N . CYS B 1 205 ? -3.387 -11.984 -5.965 1 95.06 205 CYS B N 1
ATOM 3306 C CA . CYS B 1 205 ? -3.186 -13.148 -6.82 1 95.06 205 CYS B CA 1
ATOM 3307 C C . CYS B 1 205 ? -4.074 -14.312 -6.383 1 95.06 205 CYS B C 1
ATOM 3309 O O . CYS B 1 205 ? -4.703 -14.25 -5.324 1 95.06 205 CYS B O 1
ATOM 3311 N N . CYS B 1 206 ? -4.16 -15.242 -7.23 1 95.12 206 CYS B N 1
ATOM 3312 C CA . CYS B 1 206 ? -4.891 -16.484 -6.965 1 95.12 206 CYS B CA 1
ATOM 3313 C C . CYS B 1 206 ? -3.959 -17.688 -7.031 1 95.12 206 CYS B C 1
ATOM 3315 O O . CYS B 1 206 ? -3.436 -18.016 -8.102 1 95.12 206 CYS B O 1
ATOM 3317 N N . ASP B 1 207 ? -3.879 -18.406 -5.93 1 92.31 207 ASP B N 1
ATOM 3318 C CA . ASP B 1 207 ? -2.953 -19.531 -5.844 1 92.31 207 ASP B CA 1
ATOM 3319 C C . ASP B 1 207 ? -3.695 -20.859 -5.926 1 92.31 207 ASP B C 1
ATOM 3321 O O . ASP B 1 207 ? -4.805 -20.984 -5.402 1 92.31 207 ASP B O 1
ATOM 3325 N N . CYS B 1 208 ? -3.078 -21.828 -6.605 1 93.62 208 CYS B N 1
ATOM 3326 C CA . CYS B 1 208 ? -3.557 -23.203 -6.59 1 93.62 208 CYS B CA 1
ATOM 3327 C C . CYS B 1 208 ? -2.951 -23.984 -5.426 1 93.62 208 CYS B C 1
ATOM 3329 O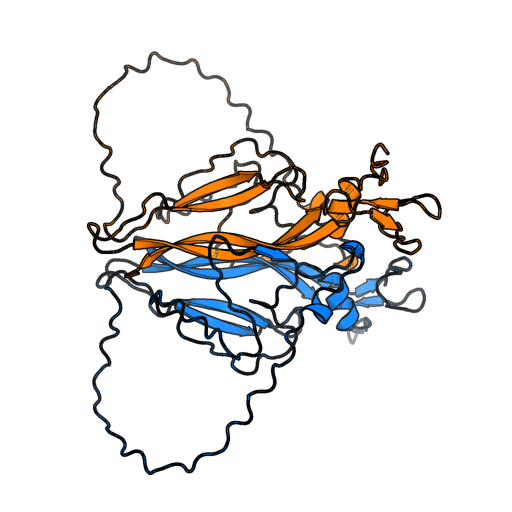 O . CYS B 1 208 ? -1.776 -24.344 -5.461 1 93.62 208 CYS B O 1
ATOM 3331 N N . THR B 1 209 ? -3.715 -24.172 -4.434 1 90.25 209 THR B N 1
ATOM 3332 C CA . THR B 1 209 ? -3.195 -24.734 -3.188 1 90.25 209 THR B CA 1
ATOM 3333 C C . THR B 1 209 ? -3.945 -26 -2.809 1 90.25 209 THR B C 1
ATOM 3335 O O . THR B 1 209 ? -5.031 -26.266 -3.328 1 90.25 209 THR B O 1
ATOM 3338 N N . ALA B 1 210 ? -3.258 -26.812 -1.963 1 88.88 210 ALA B N 1
ATOM 3339 C CA . ALA B 1 210 ? -3.844 -28.078 -1.535 1 88.88 210 ALA B CA 1
ATOM 3340 C C . ALA B 1 210 ? -4.992 -27.859 -0.556 1 88.88 210 ALA B C 1
ATOM 3342 O O . ALA B 1 210 ? -5.809 -28.75 -0.327 1 88.88 210 ALA B O 1
ATOM 3343 N N . HIS B 1 211 ? -5.039 -26.672 0.065 1 78.75 211 HIS B N 1
ATOM 3344 C CA . HIS B 1 211 ? -6.074 -26.375 1.051 1 78.75 211 HIS B CA 1
ATOM 3345 C C . HIS B 1 211 ? -6.691 -25 0.815 1 78.75 211 HIS B C 1
ATOM 3347 O O . HIS B 1 211 ? -6.059 -24.125 0.224 1 78.75 211 HIS B O 1
#

Organism: Culex quinquefasciatus (NCBI:txid7176)

Solvent-accessible surface area (backbone atoms only — not comparable to full-atom values): 24409 Å² total; per-residue (Å²): 129,81,78,73,72,79,83,44,44,78,75,52,66,71,49,52,38,59,63,44,20,57,37,54,44,51,44,41,40,30,72,60,84,65,89,67,43,74,47,71,68,53,62,73,74,52,76,66,73,71,75,56,72,82,50,50,50,58,64,63,64,43,52,63,81,42,70,42,74,75,54,87,55,48,47,84,72,63,55,42,42,76,70,50,50,53,62,68,48,70,68,72,80,72,75,82,70,81,81,74,84,75,78,80,78,70,73,75,63,73,73,71,73,88,60,53,56,59,54,35,48,31,29,38,31,55,42,81,71,41,90,50,31,44,58,23,26,36,44,28,42,41,58,73,41,60,51,15,49,88,64,72,24,25,31,42,66,40,10,41,74,46,60,37,35,34,50,44,82,94,40,64,35,72,53,65,85,78,44,69,84,45,79,67,80,59,60,91,85,36,44,20,51,30,35,22,42,29,37,34,39,32,29,67,48,38,41,62,22,83,93,128,80,77,73,73,79,82,44,43,77,77,51,67,72,50,53,38,58,62,45,20,58,37,54,44,51,44,41,40,30,72,59,85,66,90,66,42,72,46,72,68,53,61,73,73,55,76,64,75,68,71,63,65,79,54,49,45,55,64,64,64,42,52,64,82,41,71,43,73,75,55,87,53,48,48,84,72,62,55,41,42,76,71,51,49,54,63,67,52,70,68,72,81,72,74,82,71,80,81,71,85,74,80,79,78,69,73,75,63,72,72,71,72,88,60,52,56,60,53,34,49,33,30,37,30,54,42,80,71,42,90,51,31,44,60,23,28,35,44,28,42,42,58,73,42,61,52,15,48,89,64,72,25,25,33,41,66,40,9,43,75,45,62,37,38,34,49,43,83,92,40,64,36,71,53,66,87,78,46,70,85,44,78,67,81,58,60,90,84,35,42,19,50,30,35,24,42,29,38,35,40,32,28,67,47,39,41,61,21,84,91

Radius of gyration: 24.86 Å; Cα contacts (8 Å, |Δi|>4): 795; chains: 2; bounding box: 75×70×68 Å

Secondary structure (DSSP, 8-state):
-------PBPPPHHHHHHHHGGG--TTTEESSPPS-SEEEEE------------SSS--S-B-TT-EEE--SS-GGG--HHHHHS-------------------------------TT---EEEEEEE--TTEES-EEEEEEES-SEETTTTEEEEEEEEEEEEEEEEEEEEEE--SS-TTS-----TT-EEEEEEEEEEEEEEEEEEE--/-------PBPPPHHHHHHHHGGG--TTTEESSPPS-SEEEEE------------SSS--S-B-TT-EEE--SS-GGG--HHHHHS-------------------------------TT---EEEEEEE--TTEES-EEEEEEES-SEETTTTEEEEEEEEEEEEEEEEEEEEEE--SS-TTS-----TT-EEEEEEEEEEEEEEEEEEE--

Nearest PDB structures (foldseek):
  5aoq-assembly1_L  TM=6.263E-01  e=6.807E-05  Bombyx mori
  8z4g-assembly1_1  TM=2.406E-01  e=8.668E+00  Vibrio alginolyticus
  5aoq-assembly1_L  TM=6.258E-01  e=6.408E-05  Bombyx mori
  8z4g-assembly1_1  TM=2.407E-01  e=8.547E+00  Vibrio alginolyticus

InterPro domains:
  IPR029034 Cystine-knot cytokine [G3DSA:2.10.90.10] (76-210)
  IPR029034 Cystine-knot cytokine [SSF57501] (7-198)
  IPR052876 Insect Developmental Hormone Regulators [PTHR39940] (3-209)

Foldseek 3Di:
DPPPLPDADEDDPLLQLVVCFPLDDQQWFDQDDAPDQFDDWPDPDPPPPVPAPLALTGHNDDDPPDDDDLDDDDPVPDRNCVSRNRPRSPDPPPPPDDDPDPPPPVPPPPPPPPDDQFDFIWTWGWDACDPQKVSGITIAIDGPDQAGNVRQWGKDFDWDKGKIKGWDPSDWDFDDPPPVVSPPPDDHRHIHTDIDIDIDIGTDGIGTGND/DPPPLPDADEQDPLLQLVVCFPLDDQQWFDQDDAPDQFDDWPDPDPPPPVPDPLALTDHNDDDPPDDDDLDDDDPVPDRNCVSRNRPRNPNPPPPPDDDPDPPPPVPPPPPPPPDDQFDFIWTWGWDACDPQKVSGITIAIDGPDQAGNVRQWGKDFDWDKGKIKGWDPSDWDFDDPPPVVSPPPDDHRHIHTDIDIDIDIGTDGIGTGND

pLDDT: mean 76.02, std 24.84, range [28.31, 98.56]